Protein AF-0000000079330923 (afdb_homodimer)

InterPro domains:
  IPR013785 Aldolase-type TIM barrel [G3DSA:3.20.20.70] (2-208)
  IPR022998 Thiamine phosphate synthase/TenI [PF02581] (9-189)
  IPR022998 Thiamine phosphate synthase/TenI [cd00564] (9-204)
  IPR034291 Thiamine phosphate synthase [MF_00097] (6-207)
  IPR034291 Thiamine phosphate synthase [TIGR00693] (8-202)
  IPR036206 Thiamin phosphate synthase superfamily [SSF51391] (5-206)

Foldseek 3Di:
DQDDFQAAAEEEEDPVQFADPDSLVLLLLLVLLPHQAYEYDDDPDDPVVSLVNLLSNLVSCVVSVHFYEYEQDLVSCVVNVGLYYEYEPPGDALLVSCVPPDDHHAYEYEDAAQVRLVVNVVSPHQAYEYADCDADPPDPPDDGHHPVRLLVNVVPDDHAYEYEHPDALVCLVVCVPSRHRYYYDYNLARNDPNNSVSSNSSSVSSVVD/DADDFQAAAEEEEDPVQFADPDSLVLLLLLVLLPHQAYEYDDDDDDPVVSLVNLLSNLVSCVVSVHFYEYEQDLVSCVVNVGLYYEYEPPGDALLVSCVPPDDHHAYEYEDAAQVRLVVNVVSPHQAYEYADCDADPPDPPDDGHHPVRLLVNVVPDDHAYEYEHPDALVCLVVCPPSRHRYYYDYNLARNDPNNSVSSNSSSVSSVVD

pLDDT: mean 96.18, std 5.72, range [68.25, 98.94]

Organism: NCBI:txid704125

Secondary structure (DSSP, 8-state):
-PPP---SEEEE--TTT--SSSHHHHHHHHHHHT--EEEE---S--HHHHHHHHHHHHHHHHHTT--EEEES-HHHHHHHT-SEEEE-TTS--HHHHHHHH-SSSEEEEEESSHHHHHHHHHTT-SEEEE--SS--SS-TTPPPPPHHHHHHHHHH--S-EEEESS--TTTGGGGTTS---EEEESHHHHTSSSHHHHHHHHHHHHHH-/-PPP---SEEEE--TTT--SSSHHHHHHHHHHHT--EEEE--SS--HHHHHHHHHHHHHHHHHTT--EEEES-HHHHHHHT-SEEEE-TTS--HHHHHHHH-SSSEEEEEESSHHHHHHHHHTT-SEEEE--SS--SS-TTPPPPPHHHHHHHHHH--S-EEEESS--TTTGGGGTTS---EEEESHHHHTSS-HHHHHHHHHHHHHH-

Radius of gyration: 24.03 Å; Cα contacts (8 Å, |Δi|>4): 894; chains: 2; bounding box: 44×71×50 Å

Structure (mmCIF, N/CA/C/O backbone):
data_AF-0000000079330923-model_v1
#
loop_
_entity.id
_entity.type
_entity.pdbx_description
1 polymer 'Thiamine-phosphate synthase'
#
loop_
_atom_site.group_PDB
_atom_site.id
_atom_site.type_symbol
_atom_site.label_atom_id
_atom_site.label_alt_id
_atom_site.label_comp_id
_atom_site.label_asym_id
_atom_site.label_entity_id
_atom_site.label_seq_id
_atom_site.pdbx_PDB_ins_code
_atom_site.Cartn_x
_atom_site.Cartn_y
_atom_site.Cartn_z
_atom_site.occupancy
_atom_site.B_iso_or_equiv
_atom_site.auth_seq_id
_atom_site.auth_comp_id
_atom_site.auth_asym_id
_atom_site.auth_atom_id
_atom_site.pdbx_PDB_model_num
ATOM 1 N N . MET A 1 1 ? 2.352 3.795 24.109 1 69.31 1 MET A N 1
ATOM 2 C CA . MET A 1 1 ? 1.438 4.922 24.281 1 69.31 1 MET A CA 1
ATOM 3 C C . MET A 1 1 ? 1.461 5.832 23.047 1 69.31 1 MET A C 1
ATOM 5 O O . MET A 1 1 ? 2.516 6.039 22.453 1 69.31 1 MET A O 1
ATOM 9 N N . LYS A 1 2 ? 0.258 6.316 22.656 1 78.75 2 LYS A N 1
ATOM 10 C CA . LYS A 1 2 ? 0.169 7.223 21.516 1 78.75 2 LYS A CA 1
ATOM 11 C C . LYS A 1 2 ? 0.929 8.516 21.781 1 78.75 2 LYS A C 1
ATOM 13 O O . LYS A 1 2 ? 0.842 9.078 22.875 1 78.75 2 LYS A O 1
ATOM 18 N N . PRO A 1 3 ? 1.719 8.898 20.797 1 77.25 3 PRO A N 1
ATOM 19 C CA . PRO A 1 3 ? 2.396 10.18 20.984 1 77.25 3 PRO A CA 1
ATOM 20 C C . PRO A 1 3 ? 1.424 11.359 21.062 1 77.25 3 PRO A C 1
ATOM 22 O O . PRO A 1 3 ? 0.351 11.32 20.453 1 77.25 3 PRO A O 1
ATOM 25 N N . LYS A 1 4 ? 1.743 12.258 21.922 1 86.19 4 LYS A N 1
ATOM 26 C CA . LYS A 1 4 ? 1.013 13.523 21.906 1 86.19 4 LYS A CA 1
ATOM 27 C C . LYS A 1 4 ? 1.385 14.359 20.688 1 86.19 4 LYS A C 1
ATOM 29 O O . LYS A 1 4 ? 2.559 14.672 20.484 1 86.19 4 LYS A O 1
ATOM 34 N N . ILE A 1 5 ? 0.429 14.672 19.891 1 95.19 5 ILE A N 1
ATOM 35 C CA . ILE A 1 5 ? 0.711 15.336 18.625 1 95.19 5 ILE A CA 1
ATOM 36 C C . ILE A 1 5 ? 0.25 16.781 18.688 1 95.19 5 ILE A C 1
ATOM 38 O O . ILE A 1 5 ? -0.852 17.078 19.156 1 95.19 5 ILE A O 1
ATOM 42 N N . ASP A 1 6 ? 1.14 17.703 18.391 1 98.25 6 ASP A N 1
ATOM 43 C CA . ASP A 1 6 ? 0.784 19.094 18.094 1 98.25 6 ASP A CA 1
ATOM 44 C C . ASP A 1 6 ? 0.401 19.266 16.625 1 98.25 6 ASP A C 1
ATOM 46 O O . ASP A 1 6 ? 1.265 19.234 15.75 1 98.25 6 ASP A O 1
ATOM 50 N N . TYR A 1 7 ? -0.854 19.516 16.328 1 98.5 7 TYR A N 1
ATOM 51 C CA . TYR A 1 7 ? -1.372 19.547 14.969 1 98.5 7 TYR A CA 1
ATOM 52 C C . TYR A 1 7 ? -1.354 20.953 14.406 1 98.5 7 TYR A C 1
ATOM 54 O O . TYR A 1 7 ? -1.877 21.203 13.312 1 98.5 7 TYR A O 1
ATOM 62 N N . SER A 1 8 ? -0.792 21.922 15.133 1 98.44 8 SER A N 1
ATOM 63 C CA . SER A 1 8 ? -0.981 23.344 14.859 1 98.44 8 SER A CA 1
ATOM 64 C C . SER A 1 8 ? -0.557 23.688 13.438 1 98.44 8 SER A C 1
ATOM 66 O O . SER A 1 8 ? -1.338 24.266 12.672 1 98.44 8 SER A O 1
ATOM 68 N N . ILE A 1 9 ? 0.711 23.344 13.086 1 98.81 9 ILE A N 1
ATOM 69 C CA . ILE A 1 9 ? 1.235 23.609 11.75 1 98.81 9 ILE A CA 1
ATOM 70 C C . ILE A 1 9 ? 1.66 22.297 11.086 1 98.81 9 ILE A C 1
ATOM 72 O O . ILE A 1 9 ? 2.771 21.812 11.32 1 98.81 9 ILE A O 1
ATOM 76 N N . TYR A 1 10 ? 0.812 21.828 10.234 1 98.81 10 TYR A N 1
ATOM 77 C CA . TYR A 1 10 ? 0.851 20.484 9.641 1 98.81 10 TYR A CA 1
ATOM 78 C C . TYR A 1 10 ? 1.182 20.562 8.156 1 98.81 10 TYR A C 1
ATOM 80 O O . TYR A 1 10 ? 0.346 20.969 7.348 1 98.81 10 TYR A O 1
ATOM 88 N N . LEU A 1 11 ? 2.41 20.125 7.824 1 98.88 11 LEU A N 1
ATOM 89 C CA . LEU A 1 11 ? 2.828 20.141 6.426 1 98.88 11 LEU A CA 1
ATOM 90 C C . LEU A 1 11 ? 2.393 18.859 5.715 1 98.88 11 LEU A C 1
ATOM 92 O O . LEU A 1 11 ? 2.658 17.766 6.191 1 98.88 11 LEU A O 1
ATOM 96 N N . VAL A 1 12 ? 1.733 19 4.625 1 98.75 12 VAL A N 1
ATOM 97 C CA . VAL A 1 12 ? 1.512 17.922 3.678 1 98.75 12 VAL A CA 1
ATOM 98 C C . VAL A 1 12 ? 2.4 18.109 2.451 1 98.75 12 VAL A C 1
ATOM 100 O O . VAL A 1 12 ? 2.299 19.125 1.754 1 98.75 12 VAL A O 1
ATOM 103 N N . THR A 1 13 ? 3.201 17.188 2.143 1 98.5 13 THR A N 1
ATOM 104 C CA . THR A 1 13 ? 4.199 17.359 1.091 1 98.5 13 THR A CA 1
ATOM 105 C C . THR A 1 13 ? 3.566 17.203 -0.288 1 98.5 13 THR A C 1
ATOM 107 O O . THR A 1 13 ? 2.541 16.531 -0.429 1 98.5 13 THR A O 1
ATOM 110 N N . ASP A 1 14 ? 4.188 17.828 -1.227 1 96.25 14 ASP A N 1
ATOM 111 C CA . ASP A 1 14 ? 3.869 17.734 -2.648 1 96.25 14 ASP A CA 1
ATOM 112 C C . ASP A 1 14 ? 5.109 17.984 -3.506 1 96.25 14 ASP A C 1
ATOM 114 O O . ASP A 1 14 ? 5.527 19.141 -3.674 1 96.25 14 ASP A O 1
ATOM 118 N N . ARG A 1 15 ? 5.586 16.953 -4.109 1 94.06 15 ARG A N 1
ATOM 119 C CA . ARG A 1 15 ? 6.84 17.047 -4.848 1 94.06 15 ARG A CA 1
ATOM 120 C C . ARG A 1 15 ? 6.684 17.938 -6.078 1 94.06 15 ARG A C 1
ATOM 122 O O . ARG A 1 15 ? 7.656 18.547 -6.543 1 94.06 15 ARG A O 1
ATOM 129 N N . ASP A 1 16 ? 5.527 18.047 -6.609 1 93.38 16 ASP A N 1
ATOM 130 C CA . ASP A 1 16 ? 5.293 18.828 -7.824 1 93.38 16 ASP A CA 1
ATOM 131 C C . ASP A 1 16 ? 5.281 20.328 -7.52 1 93.38 16 ASP A C 1
ATOM 133 O O . ASP A 1 16 ? 5.461 21.141 -8.422 1 93.38 16 ASP A O 1
ATOM 137 N N . LEU A 1 17 ? 5.094 20.641 -6.23 1 95.5 17 LEU A N 1
ATOM 138 C CA . LEU A 1 17 ? 4.91 22.047 -5.875 1 95.5 17 LEU A CA 1
ATOM 139 C C . LEU A 1 17 ? 6.148 22.594 -5.168 1 95.5 17 LEU A C 1
ATOM 141 O O . LEU A 1 17 ? 6.312 23.812 -5.051 1 95.5 17 LEU A O 1
ATOM 145 N N . MET A 1 18 ? 7.008 21.734 -4.664 1 95.31 18 MET A N 1
ATOM 146 C CA . MET A 1 18 ? 8.117 22.172 -3.814 1 95.31 18 MET A CA 1
ATOM 147 C C . MET A 1 18 ? 9.039 23.125 -4.562 1 95.31 18 MET A C 1
ATOM 149 O O . MET A 1 18 ? 9.258 22.969 -5.766 1 95.31 18 MET A O 1
ATOM 153 N N . SER A 1 19 ? 9.586 24.047 -3.814 1 97.31 19 SER A N 1
ATOM 154 C CA . SER A 1 19 ? 10.438 25.094 -4.391 1 97.31 19 SER A CA 1
ATOM 155 C C . SER A 1 19 ? 11.914 24.734 -4.262 1 97.31 19 SER A C 1
ATOM 157 O O . SER A 1 19 ? 12.766 25.391 -4.848 1 97.31 19 SER A O 1
ATOM 159 N N . THR A 1 20 ? 12.195 23.719 -3.484 1 98.19 20 THR A N 1
ATOM 160 C CA . THR A 1 20 ? 13.57 23.312 -3.207 1 98.19 20 THR A CA 1
ATOM 161 C C . THR A 1 20 ? 14.031 22.234 -4.18 1 98.19 20 THR A C 1
ATOM 163 O O . THR A 1 20 ? 13.219 21.672 -4.918 1 98.19 20 THR A O 1
ATOM 166 N N . GLU A 1 21 ? 15.25 21.938 -4.16 1 97.5 21 GLU A N 1
ATOM 167 C CA . GLU A 1 21 ? 15.828 20.906 -5.027 1 97.5 21 GLU A CA 1
ATOM 168 C C . GLU A 1 21 ? 15.406 19.516 -4.582 1 97.5 21 GLU A C 1
ATOM 170 O O . GLU A 1 21 ? 15.164 18.641 -5.414 1 97.5 21 GLU A O 1
ATOM 175 N N . THR A 1 22 ? 15.367 19.328 -3.27 1 97.88 22 THR A N 1
ATOM 176 C CA . THR A 1 22 ? 14.977 18.031 -2.73 1 97.88 22 THR A CA 1
ATOM 177 C C . THR A 1 22 ? 13.812 18.188 -1.75 1 97.88 22 THR A C 1
ATOM 179 O O . THR A 1 22 ? 13.633 19.25 -1.156 1 97.88 22 THR A O 1
ATOM 182 N N . LEU A 1 23 ? 13.086 17.156 -1.613 1 98.19 23 LEU A N 1
ATOM 183 C CA . LEU A 1 23 ? 11.992 17.141 -0.653 1 98.19 23 LEU A CA 1
ATOM 184 C C . LEU A 1 23 ? 12.516 17.281 0.773 1 98.19 23 LEU A C 1
ATOM 186 O O . LEU A 1 23 ? 11.891 17.953 1.605 1 98.19 23 LEU A O 1
ATOM 190 N N . GLU A 1 24 ? 13.633 16.688 1.06 1 98.44 24 GLU A N 1
ATOM 191 C CA . GLU A 1 24 ? 14.273 16.734 2.371 1 98.44 24 GLU A CA 1
ATOM 192 C C . GLU A 1 24 ? 14.523 18.172 2.805 1 98.44 24 GLU A C 1
ATOM 194 O O . GLU A 1 24 ? 14.258 18.547 3.949 1 98.44 24 GLU A O 1
ATOM 199 N N . GLU A 1 25 ? 15.008 18.906 1.852 1 98.62 25 GLU A N 1
ATOM 200 C CA . GLU A 1 25 ? 15.289 20.312 2.135 1 98.62 25 GLU A CA 1
ATOM 201 C C . GLU A 1 25 ? 14.008 21.062 2.475 1 98.62 25 GLU A C 1
ATOM 203 O O . GLU A 1 25 ? 13.984 21.844 3.428 1 98.62 25 GLU A O 1
ATOM 208 N N . ALA A 1 26 ? 12.992 20.844 1.727 1 98.81 26 ALA A N 1
ATOM 209 C CA . ALA A 1 26 ? 11.711 21.516 1.962 1 98.81 26 ALA A CA 1
ATOM 210 C C . ALA A 1 26 ? 11.156 21.172 3.342 1 98.81 26 ALA A C 1
ATOM 212 O O . ALA A 1 26 ? 10.742 22.062 4.09 1 98.81 26 ALA A O 1
ATOM 213 N N . VAL A 1 27 ? 11.18 19.906 3.672 1 98.94 27 VAL A N 1
ATOM 214 C CA . VAL A 1 27 ? 10.648 19.422 4.941 1 98.94 27 VAL A CA 1
ATOM 215 C C . VAL A 1 27 ? 11.461 20 6.098 1 98.94 27 VAL A C 1
ATOM 217 O O . VAL A 1 27 ? 10.898 20.469 7.086 1 98.94 27 VAL A O 1
ATOM 220 N N . GLU A 1 28 ? 12.734 20 5.961 1 98.94 28 GLU A N 1
ATOM 221 C CA . GLU A 1 28 ? 13.586 20.516 7.031 1 98.94 28 GLU A CA 1
ATOM 222 C C . GLU A 1 28 ? 13.352 22 7.262 1 98.94 28 GLU A C 1
ATOM 224 O O . GLU A 1 28 ? 13.266 22.453 8.406 1 98.94 28 GLU A O 1
ATOM 229 N N . GLN A 1 29 ? 13.266 22.719 6.18 1 98.94 29 GLN A N 1
ATOM 230 C CA . GLN A 1 29 ? 13.008 24.156 6.297 1 98.94 29 GLN A CA 1
ATOM 231 C C . GLN A 1 29 ? 11.664 24.406 6.969 1 98.94 29 GLN A C 1
ATOM 233 O O . GLN A 1 29 ? 11.539 25.312 7.793 1 98.94 29 GLN A O 1
ATOM 238 N N . ALA A 1 30 ? 10.672 23.625 6.566 1 98.94 30 ALA A N 1
ATOM 239 C CA . ALA A 1 30 ? 9.359 23.766 7.191 1 98.94 30 ALA A CA 1
ATOM 240 C C . ALA A 1 30 ? 9.438 23.516 8.695 1 98.94 30 ALA A C 1
ATOM 242 O O . ALA A 1 30 ? 8.836 24.25 9.484 1 98.94 30 ALA A O 1
ATOM 243 N N . ILE A 1 31 ? 10.195 22.516 9.109 1 98.94 31 ILE A N 1
ATOM 244 C CA . ILE A 1 31 ? 10.352 22.141 10.508 1 98.94 31 ILE A CA 1
ATOM 245 C C . ILE A 1 31 ? 11.086 23.266 11.258 1 98.94 31 ILE A C 1
ATOM 247 O O . ILE A 1 31 ? 10.664 23.672 12.336 1 98.94 31 ILE A O 1
ATOM 251 N N . ILE A 1 32 ? 12.133 23.734 10.609 1 98.88 32 ILE A N 1
ATOM 252 C CA . ILE A 1 32 ? 12.891 24.828 11.195 1 98.88 32 ILE A CA 1
ATOM 253 C C . ILE A 1 32 ? 11.977 26.047 11.383 1 98.88 32 ILE A C 1
ATOM 255 O O . ILE A 1 32 ? 12.094 26.766 12.375 1 98.88 32 ILE A O 1
ATOM 259 N N . GLY A 1 33 ? 11.078 26.203 10.453 1 98.81 33 GLY A N 1
ATOM 260 C CA . GLY A 1 33 ? 10.141 27.312 10.516 1 98.81 33 GLY A CA 1
ATOM 261 C C . GLY A 1 33 ? 9.055 27.125 11.555 1 98.81 33 GLY A C 1
ATOM 262 O O . GLY A 1 33 ? 8.336 28.062 11.883 1 98.81 33 GLY A O 1
ATOM 263 N N . GLY A 1 34 ? 8.875 25.891 12.016 1 98.69 34 GLY A N 1
ATOM 264 C CA . GLY A 1 34 ? 7.941 25.703 13.109 1 98.69 34 GLY A CA 1
ATOM 265 C C . GLY A 1 34 ? 6.859 24.688 12.797 1 98.69 34 GLY A C 1
ATOM 266 O O . GLY A 1 34 ? 5.879 24.562 13.539 1 98.69 34 GLY A O 1
ATOM 267 N N . CYS A 1 35 ? 7.004 23.969 11.742 1 98.56 35 CYS A N 1
ATOM 268 C CA . CYS A 1 35 ? 6.09 22.875 11.445 1 98.56 35 CYS A CA 1
ATOM 269 C C . CYS A 1 35 ? 6.086 21.844 12.57 1 98.56 35 CYS A C 1
ATOM 271 O O . CYS A 1 35 ? 7.141 21.5 13.102 1 98.56 35 CYS A O 1
ATOM 273 N N . THR A 1 36 ? 4.922 21.359 12.984 1 98.75 36 THR A N 1
ATOM 274 C CA . THR A 1 36 ? 4.82 20.5 14.164 1 98.75 36 THR A CA 1
ATOM 275 C C . THR A 1 36 ? 4.492 19.062 13.766 1 98.75 36 THR A C 1
ATOM 277 O O . THR A 1 36 ? 4.59 18.156 14.586 1 98.75 36 THR A O 1
ATOM 280 N N . LEU A 1 37 ? 4.141 18.844 12.539 1 98.75 37 LEU A N 1
ATOM 281 C CA . LEU A 1 37 ? 3.746 17.547 11.984 1 98.75 37 LEU A CA 1
ATOM 282 C C . LEU A 1 37 ? 3.961 17.516 10.477 1 98.75 37 LEU A C 1
ATOM 284 O O . LEU A 1 37 ? 3.736 18.516 9.789 1 98.75 37 LEU A O 1
ATOM 288 N N . VAL A 1 38 ? 4.402 16.375 9.938 1 98.94 38 VAL A N 1
ATOM 289 C CA . VAL A 1 38 ? 4.625 16.25 8.508 1 98.94 38 VAL A CA 1
ATOM 290 C C . VAL A 1 38 ? 3.898 15.008 7.98 1 98.94 38 VAL A C 1
ATOM 292 O O . VAL A 1 38 ? 4.012 13.922 8.562 1 98.94 38 VAL A O 1
ATOM 295 N N . GLN A 1 39 ? 3.139 15.141 6.973 1 98.94 39 GLN A N 1
ATOM 296 C CA . GLN A 1 39 ? 2.596 14.023 6.207 1 98.94 39 GLN A CA 1
ATOM 297 C C . GLN A 1 39 ? 3.297 13.891 4.855 1 98.94 39 GLN A C 1
ATOM 299 O O . GLN A 1 39 ? 3.32 14.844 4.07 1 98.94 39 GLN A O 1
ATOM 304 N N . LEU A 1 40 ? 3.918 12.773 4.664 1 98.88 40 LEU A N 1
ATOM 305 C CA . LEU A 1 40 ? 4.473 12.461 3.352 1 98.88 40 LEU A CA 1
ATOM 306 C C . LEU A 1 40 ? 3.396 11.914 2.418 1 98.88 40 LEU A C 1
ATOM 308 O O . LEU A 1 40 ? 2.871 10.82 2.643 1 98.88 40 LEU A O 1
ATOM 312 N N . ARG A 1 41 ? 3.07 12.688 1.457 1 97.75 41 ARG A N 1
ATOM 313 C CA . ARG A 1 41 ? 2.082 12.312 0.45 1 97.75 41 ARG A CA 1
ATOM 314 C C . ARG A 1 41 ? 2.721 12.203 -0.93 1 97.75 41 ARG A C 1
ATOM 316 O O . ARG A 1 41 ? 3.264 13.18 -1.45 1 97.75 41 ARG A O 1
ATOM 323 N N . GLU A 1 42 ? 2.771 11.023 -1.472 1 91.81 42 GLU A N 1
ATOM 324 C CA . GLU A 1 42 ? 3.297 10.742 -2.803 1 91.81 4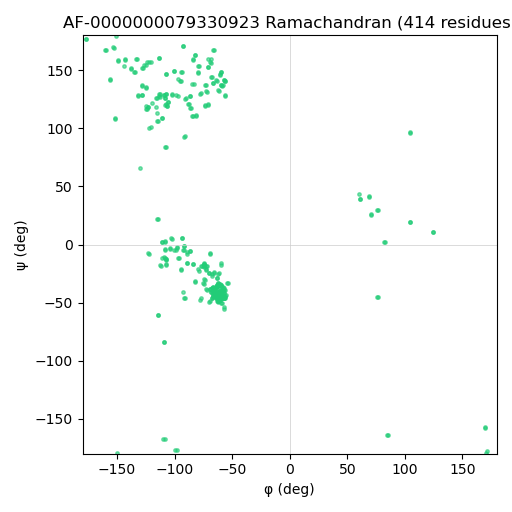2 GLU A CA 1
ATOM 325 C C . GLU A 1 42 ? 2.225 10.133 -3.705 1 91.81 42 GLU A C 1
ATOM 327 O O . GLU A 1 42 ? 1.677 9.078 -3.4 1 91.81 42 GLU A O 1
ATOM 332 N N . LYS A 1 43 ? 2.088 10.922 -4.766 1 80 43 LYS A N 1
ATOM 333 C CA . LYS A 1 43 ? 1.124 10.414 -5.742 1 80 43 LYS A CA 1
ATOM 334 C C . LYS A 1 43 ? 1.824 9.664 -6.867 1 80 43 LYS A C 1
ATOM 336 O O . LYS A 1 43 ? 2.969 9.969 -7.211 1 80 43 LYS A O 1
ATOM 341 N N . ASP A 1 44 ? 1.346 8.617 -7.395 1 81.38 44 ASP A N 1
ATOM 342 C CA . ASP A 1 44 ? 1.788 7.93 -8.602 1 81.38 44 ASP A CA 1
ATOM 343 C C . ASP A 1 44 ? 3.236 7.461 -8.469 1 81.38 44 ASP A C 1
ATOM 345 O O . ASP A 1 44 ? 4.066 7.742 -9.336 1 81.38 44 ASP A O 1
ATOM 349 N N . CYS A 1 45 ? 3.633 6.953 -7.488 1 89.88 45 CYS A N 1
ATOM 350 C CA . CYS A 1 45 ? 4.992 6.453 -7.312 1 89.88 45 CYS A CA 1
ATOM 351 C C . CYS A 1 45 ? 4.984 4.98 -6.926 1 89.88 45 CYS A C 1
ATOM 353 O O . CYS A 1 45 ? 4 4.48 -6.379 1 89.88 45 CYS A O 1
ATOM 355 N N . SER A 1 46 ? 6.113 4.332 -7.215 1 95.06 46 SER A N 1
ATOM 356 C CA . SER A 1 46 ? 6.246 2.928 -6.848 1 95.06 46 SER A CA 1
ATOM 357 C C . SER A 1 46 ? 6.379 2.76 -5.336 1 95.06 46 SER A C 1
ATOM 359 O O . SER A 1 46 ? 6.738 3.707 -4.633 1 95.06 46 SER A O 1
ATOM 361 N N . SER A 1 47 ? 6.098 1.575 -4.867 1 97 47 SER A N 1
ATOM 362 C CA . SER A 1 47 ? 6.281 1.293 -3.449 1 97 47 SER A CA 1
ATOM 363 C C . SER A 1 47 ? 7.719 1.557 -3.014 1 97 47 SER A C 1
ATOM 365 O O . SER A 1 47 ? 7.953 2.109 -1.938 1 97 47 SER A O 1
ATOM 367 N N . LEU A 1 48 ? 8.656 1.206 -3.879 1 97.88 48 LEU A N 1
ATOM 368 C CA . LEU A 1 48 ? 10.07 1.379 -3.553 1 97.88 48 LEU A CA 1
ATOM 369 C C . LEU A 1 48 ? 10.43 2.857 -3.467 1 97.88 48 LEU A C 1
ATOM 371 O O . LEU A 1 48 ? 11.102 3.283 -2.523 1 97.88 48 LEU A O 1
ATOM 375 N N . ASP A 1 49 ? 9.984 3.604 -4.445 1 97.25 49 ASP A N 1
ATOM 376 C CA . ASP A 1 49 ? 10.266 5.035 -4.441 1 97.25 49 ASP A CA 1
ATOM 377 C C . ASP A 1 49 ? 9.648 5.715 -3.223 1 97.25 49 ASP A C 1
ATOM 379 O O . ASP A 1 49 ? 10.289 6.562 -2.588 1 97.25 49 ASP A O 1
ATOM 383 N N . PHE A 1 50 ? 8.422 5.387 -2.93 1 98.44 50 PHE A N 1
ATOM 384 C CA . PHE A 1 50 ? 7.75 5.934 -1.758 1 98.44 50 PHE A CA 1
ATOM 385 C C . PHE A 1 50 ? 8.508 5.574 -0.484 1 98.44 50 PHE A C 1
ATOM 387 O O . PHE A 1 50 ? 8.742 6.438 0.364 1 98.44 50 PHE A O 1
ATOM 394 N N . TYR A 1 51 ? 8.938 4.371 -0.397 1 98.75 51 TYR A N 1
ATOM 395 C CA . TYR A 1 51 ? 9.688 3.896 0.758 1 98.75 51 TYR A CA 1
ATOM 396 C C . TYR A 1 51 ? 11 4.66 0.906 1 98.75 51 TYR A C 1
ATOM 398 O O . TYR A 1 51 ? 11.32 5.145 1.993 1 98.75 51 TYR A O 1
ATOM 406 N N . ASN A 1 52 ? 11.719 4.766 -0.188 1 98.56 52 ASN A N 1
ATOM 407 C CA . ASN A 1 52 ? 13 5.461 -0.146 1 98.56 52 ASN A CA 1
ATOM 408 C C . ASN A 1 52 ? 12.828 6.922 0.266 1 98.56 52 ASN A C 1
ATOM 410 O O . ASN A 1 52 ? 13.625 7.449 1.044 1 98.56 52 ASN A O 1
ATOM 414 N N . THR A 1 53 ? 11.82 7.504 -0.23 1 98.44 53 THR A N 1
ATOM 415 C CA . THR A 1 53 ? 11.516 8.883 0.145 1 98.44 53 THR A CA 1
ATOM 416 C C . THR A 1 53 ? 11.148 8.969 1.623 1 98.44 53 THR A C 1
ATOM 418 O O . THR A 1 53 ? 11.609 9.867 2.33 1 98.44 53 THR A O 1
ATOM 421 N N . ALA A 1 54 ? 10.359 8.031 2.041 1 98.88 54 ALA A N 1
ATOM 422 C CA . ALA A 1 54 ? 9.93 8.008 3.436 1 98.88 54 ALA A CA 1
ATOM 423 C C . ALA A 1 54 ? 11.117 7.84 4.379 1 98.88 54 ALA A C 1
ATOM 425 O O . ALA A 1 54 ? 11.164 8.461 5.441 1 98.88 54 ALA A O 1
ATOM 426 N N . VAL A 1 55 ? 12.023 7.012 4.027 1 98.88 55 VAL A N 1
ATOM 427 C CA . VAL A 1 55 ? 13.219 6.797 4.836 1 98.88 55 VAL A CA 1
ATOM 428 C C . VAL A 1 55 ? 13.969 8.117 5.02 1 98.88 55 VAL A C 1
ATOM 430 O O . VAL A 1 55 ? 14.344 8.477 6.137 1 98.88 55 VAL A O 1
ATOM 433 N N . LYS A 1 56 ? 14.117 8.828 3.906 1 98.75 56 LYS A N 1
ATOM 434 C CA . LYS A 1 56 ? 14.844 10.086 3.941 1 98.75 56 LYS A CA 1
ATOM 435 C C . LYS A 1 56 ? 14.102 11.133 4.762 1 98.75 56 LYS A C 1
ATOM 437 O O . LYS A 1 56 ? 14.703 11.844 5.57 1 98.75 56 LYS A O 1
ATOM 442 N N . VAL A 1 57 ? 12.859 11.219 4.594 1 98.88 57 VAL A N 1
ATOM 443 C CA . VAL A 1 57 ? 12.062 12.203 5.312 1 98.88 57 VAL A CA 1
ATOM 444 C C . VAL A 1 57 ? 12.008 11.844 6.797 1 98.88 57 VAL A C 1
ATOM 446 O O . VAL A 1 57 ? 12.047 12.727 7.656 1 98.88 57 VAL A O 1
ATOM 449 N N . LYS A 1 58 ? 11.922 10.562 7.125 1 98.88 58 LYS A N 1
ATOM 450 C CA . LYS A 1 58 ? 11.906 10.102 8.508 1 98.88 58 LYS A CA 1
ATOM 451 C C . LYS A 1 58 ? 13.18 10.523 9.234 1 98.88 58 LYS A C 1
ATOM 453 O O . LYS A 1 58 ? 13.133 10.906 10.406 1 98.88 58 LYS A O 1
ATOM 458 N N . GLU A 1 59 ? 14.281 10.391 8.547 1 98.81 59 GLU A N 1
ATOM 459 C CA . GLU A 1 59 ? 15.547 10.805 9.141 1 98.81 59 GLU A CA 1
ATOM 460 C C . GLU A 1 59 ? 15.5 12.266 9.562 1 98.81 59 GLU A C 1
ATOM 462 O O . GLU A 1 59 ? 15.961 12.617 10.648 1 98.81 59 GLU A O 1
ATOM 467 N N . ILE A 1 60 ? 14.93 13.102 8.742 1 98.81 60 ILE A N 1
ATOM 468 C CA . ILE A 1 60 ? 14.844 14.539 9.016 1 98.81 60 ILE A CA 1
ATOM 469 C C . ILE A 1 60 ? 13.875 14.781 10.172 1 98.81 60 ILE A C 1
ATOM 471 O O . ILE A 1 60 ? 14.203 15.508 11.117 1 98.81 60 ILE A O 1
ATOM 475 N N . THR A 1 61 ? 12.719 14.18 10.078 1 98.81 61 THR A N 1
ATOM 476 C CA . THR A 1 61 ? 11.719 14.422 11.109 1 98.81 61 THR A CA 1
ATOM 477 C C . THR A 1 61 ? 12.203 13.914 12.461 1 98.81 61 THR A C 1
ATOM 479 O O . THR A 1 61 ? 11.961 14.547 13.492 1 98.81 61 THR A O 1
ATOM 482 N N . ASP A 1 62 ? 12.906 12.82 12.492 1 98.62 62 ASP A N 1
ATOM 483 C CA . ASP A 1 62 ? 13.453 12.273 13.734 1 98.62 62 ASP A CA 1
ATOM 484 C C . ASP A 1 62 ? 14.492 13.219 14.336 1 98.62 62 ASP A C 1
ATOM 486 O O . ASP A 1 62 ? 14.547 13.391 15.555 1 98.62 62 ASP A O 1
ATOM 490 N N . LYS A 1 63 ? 15.305 13.766 13.445 1 98.5 63 LYS A N 1
ATOM 491 C CA . LYS A 1 63 ? 16.344 14.688 13.891 1 98.5 63 LYS A CA 1
ATOM 492 C C . LYS A 1 63 ? 15.75 15.82 14.727 1 98.5 63 LYS A C 1
ATOM 494 O O . LYS A 1 63 ? 16.375 16.281 15.68 1 98.5 63 LYS A O 1
ATOM 499 N N . TYR A 1 64 ? 14.555 16.234 14.43 1 98.5 64 TYR A N 1
ATOM 500 C CA . TYR A 1 64 ? 13.953 17.406 15.062 1 98.5 64 TYR A CA 1
ATOM 501 C C . TYR A 1 64 ? 12.805 17 15.977 1 98.5 64 TYR A C 1
ATOM 503 O O . TYR A 1 64 ? 12.086 17.844 16.5 1 98.5 64 TYR A O 1
ATOM 511 N N . ASN A 1 65 ? 12.555 15.672 16.094 1 97.94 65 ASN A N 1
ATOM 512 C CA . ASN A 1 65 ? 11.484 15.117 16.922 1 97.94 65 ASN A CA 1
ATOM 513 C C . ASN A 1 65 ? 10.117 15.609 16.469 1 97.94 65 ASN A C 1
ATOM 515 O O . ASN A 1 65 ? 9.297 16.016 17.297 1 97.94 65 ASN A O 1
ATOM 519 N N . VAL A 1 66 ? 9.945 15.695 15.203 1 98.62 66 VAL A N 1
ATOM 520 C CA . VAL A 1 66 ? 8.656 16 14.594 1 98.62 66 VAL A CA 1
ATOM 521 C C . VAL A 1 66 ? 8.031 14.719 14.047 1 98.62 66 VAL A C 1
ATOM 523 O O . VAL A 1 66 ? 8.672 13.961 13.32 1 98.62 66 VAL A O 1
ATOM 526 N N . PRO A 1 67 ? 6.797 14.422 14.383 1 98.62 67 PRO A N 1
ATOM 527 C CA . PRO A 1 67 ? 6.18 13.172 13.93 1 98.62 67 PRO A CA 1
ATOM 528 C C . PRO A 1 67 ? 5.941 13.148 12.422 1 98.62 67 PRO A C 1
ATOM 530 O O . PRO A 1 67 ? 5.59 14.172 11.828 1 98.62 67 PRO A O 1
ATOM 533 N N . LEU A 1 68 ? 6.113 11.984 11.836 1 98.81 68 LEU A N 1
ATOM 534 C CA . LEU A 1 68 ? 5.855 11.734 10.422 1 98.81 68 LEU A CA 1
ATOM 535 C C . LEU A 1 68 ? 4.625 10.852 10.242 1 98.81 68 LEU A C 1
ATOM 537 O O . LEU A 1 68 ? 4.496 9.812 10.898 1 98.81 68 LEU A O 1
ATOM 541 N N . LEU A 1 69 ? 3.699 11.273 9.422 1 98.81 69 LEU A N 1
ATOM 542 C CA . LEU A 1 69 ? 2.588 10.461 8.953 1 98.81 69 LEU A CA 1
ATOM 543 C C . LEU A 1 69 ? 2.777 10.078 7.488 1 98.81 69 LEU A C 1
ATOM 545 O O . LEU A 1 69 ? 3.35 10.844 6.711 1 98.81 69 LEU A O 1
ATOM 549 N N . ILE A 1 70 ? 2.301 8.906 7.172 1 98.88 70 ILE A N 1
ATOM 550 C CA . ILE A 1 70 ? 2.326 8.453 5.785 1 98.88 70 ILE A CA 1
ATOM 551 C C . ILE A 1 70 ? 0.911 8.469 5.211 1 98.88 70 ILE A C 1
ATOM 553 O O . ILE A 1 70 ? -0.028 7.977 5.84 1 98.88 70 ILE A O 1
ATOM 557 N N . ASN A 1 71 ? 0.776 9.078 4.074 1 98.38 71 ASN A N 1
ATOM 558 C CA . ASN A 1 71 ? -0.512 9.109 3.391 1 98.38 71 ASN A CA 1
ATOM 559 C C . ASN A 1 71 ? -0.846 7.758 2.768 1 98.38 71 ASN A C 1
ATOM 561 O O . ASN A 1 71 ? -0.086 7.242 1.944 1 98.38 71 ASN A O 1
ATOM 565 N N . ASP A 1 72 ? -1.956 7.16 3.207 1 97.69 72 ASP A N 1
ATOM 566 C CA . ASP A 1 72 ? -2.641 6.047 2.562 1 97.69 72 ASP A CA 1
ATOM 567 C C . ASP A 1 72 ? -1.903 4.73 2.809 1 97.69 72 ASP A C 1
ATOM 569 O O . ASP A 1 72 ? -2.496 3.76 3.283 1 97.69 72 ASP A O 1
ATOM 573 N N . ARG A 1 73 ? -0.588 4.719 2.662 1 98.06 73 ARG A N 1
ATOM 574 C CA . ARG A 1 73 ? 0.173 3.479 2.566 1 98.06 73 ARG A CA 1
ATOM 575 C C . ARG A 1 73 ? 0.638 3.012 3.941 1 98.06 73 ARG A C 1
ATOM 577 O O . ARG A 1 73 ? 1.753 3.322 4.363 1 98.06 73 ARG A O 1
ATOM 584 N N . LEU A 1 74 ? -0.197 2.174 4.488 1 98.44 74 LEU A N 1
ATOM 585 C CA . LEU A 1 74 ? 0.05 1.653 5.828 1 98.44 74 LEU A CA 1
ATOM 586 C C . LEU A 1 74 ? 1.336 0.834 5.863 1 98.44 74 LEU A C 1
ATOM 588 O O . LEU A 1 74 ? 2.07 0.867 6.852 1 98.44 74 LEU A O 1
ATOM 592 N N . ASP A 1 75 ? 1.628 0.133 4.816 1 98.5 75 ASP A N 1
ATOM 593 C CA . ASP A 1 75 ? 2.826 -0.701 4.773 1 98.5 75 ASP A CA 1
ATOM 594 C C . ASP A 1 75 ? 4.09 0.155 4.789 1 98.5 75 ASP A C 1
ATOM 596 O O . ASP A 1 75 ? 5.074 -0.193 5.449 1 98.5 75 ASP A O 1
ATOM 600 N N . ILE A 1 76 ? 4.078 1.303 4.141 1 98.69 76 ILE A N 1
ATOM 601 C CA . ILE A 1 76 ? 5.219 2.213 4.18 1 98.69 76 ILE A CA 1
ATOM 602 C C . ILE A 1 76 ? 5.363 2.799 5.582 1 98.69 76 ILE A C 1
ATOM 604 O O . ILE A 1 76 ? 6.477 2.928 6.094 1 98.69 76 ILE A O 1
ATOM 608 N N . ALA A 1 77 ? 4.246 3.15 6.191 1 98.69 77 ALA A N 1
ATOM 609 C CA . ALA A 1 77 ? 4.285 3.67 7.555 1 98.69 77 ALA A CA 1
ATOM 610 C C . ALA A 1 77 ? 4.945 2.674 8.5 1 98.69 77 ALA A C 1
ATOM 612 O O . ALA A 1 77 ? 5.789 3.053 9.32 1 98.69 77 ALA A O 1
ATOM 613 N N . LEU A 1 78 ? 4.555 1.424 8.383 1 98.5 78 LEU A N 1
ATOM 614 C CA . LEU A 1 78 ? 5.133 0.375 9.211 1 98.5 78 LEU A CA 1
ATOM 615 C C . LEU A 1 78 ? 6.617 0.198 8.914 1 98.5 78 LEU A C 1
ATOM 617 O O . LEU A 1 78 ? 7.426 0.049 9.828 1 98.5 78 LEU A O 1
ATOM 621 N N . ALA A 1 79 ? 6.961 0.249 7.68 1 98.62 79 ALA A N 1
ATOM 622 C CA . ALA A 1 79 ? 8.32 -0.028 7.23 1 98.62 79 ALA A CA 1
ATOM 623 C C . ALA A 1 79 ? 9.305 0.989 7.805 1 98.62 79 ALA A C 1
ATOM 625 O O . ALA A 1 79 ? 10.438 0.641 8.148 1 98.62 79 ALA A O 1
ATOM 626 N N . VAL A 1 80 ? 8.836 2.229 7.938 1 98.62 80 VAL A N 1
ATOM 627 C CA . VAL A 1 80 ? 9.781 3.26 8.352 1 98.62 80 VAL A CA 1
ATOM 628 C C . VAL A 1 80 ? 9.562 3.611 9.82 1 98.62 80 VAL A C 1
ATOM 630 O O . VAL A 1 80 ? 10.266 4.457 10.375 1 98.62 80 VAL A O 1
ATOM 633 N N . GLY A 1 81 ? 8.57 3.008 10.391 1 97.75 81 GLY A N 1
ATOM 634 C CA . GLY A 1 81 ? 8.266 3.318 11.781 1 97.75 81 GLY A CA 1
ATOM 635 C C . GLY A 1 81 ? 7.723 4.723 11.977 1 97.75 81 GLY A C 1
ATOM 636 O O . GLY A 1 81 ? 8.156 5.445 12.875 1 97.75 81 GLY A O 1
ATOM 637 N N . ALA A 1 82 ? 6.855 5.129 11.086 1 98.12 82 ALA A N 1
ATOM 638 C CA . ALA A 1 82 ? 6.246 6.453 11.188 1 98.12 82 ALA A CA 1
ATOM 639 C C . ALA A 1 82 ? 5.344 6.555 12.414 1 98.12 82 ALA A C 1
ATOM 641 O O . ALA A 1 82 ? 5.02 5.539 13.031 1 98.12 82 ALA A O 1
ATOM 642 N N . ALA A 1 83 ? 4.945 7.715 12.758 1 98.06 83 ALA A N 1
ATOM 643 C CA . ALA A 1 83 ? 4.066 7.961 13.891 1 98.06 83 ALA A CA 1
ATOM 644 C C . ALA A 1 83 ? 2.658 7.441 13.617 1 98.06 83 ALA A C 1
ATOM 646 O O . ALA A 1 83 ? 1.896 7.172 14.547 1 98.06 83 ALA A O 1
ATOM 647 N N . GLY A 1 84 ? 2.332 7.34 12.32 1 98.12 84 GLY A N 1
ATOM 648 C CA . GLY A 1 84 ? 1.023 6.836 11.93 1 98.12 84 GLY A CA 1
ATOM 649 C C . GLY A 1 84 ? 0.722 7.027 10.461 1 98.12 84 GLY A C 1
ATOM 650 O O . GLY A 1 84 ? 1.637 7.07 9.633 1 98.12 84 GLY A O 1
ATOM 651 N N . VAL A 1 85 ? -0.596 7.035 10.148 1 98.69 85 VAL A N 1
ATOM 652 C CA . VAL A 1 85 ? -1.041 7.152 8.766 1 98.69 85 VAL A CA 1
ATOM 653 C C . VAL A 1 85 ? -2.227 8.109 8.688 1 98.69 85 VAL A C 1
ATOM 655 O O . VAL A 1 85 ? -2.912 8.344 9.688 1 98.69 85 VAL A O 1
ATOM 658 N N . HIS A 1 86 ? -2.334 8.734 7.574 1 98.88 86 HIS A N 1
ATOM 659 C CA . HIS A 1 86 ? -3.527 9.492 7.207 1 98.88 86 HIS A CA 1
ATOM 660 C C . HIS A 1 86 ? -4.258 8.836 6.039 1 98.88 86 HIS A C 1
ATOM 662 O O . HIS A 1 86 ? -3.643 8.508 5.023 1 98.88 86 HIS A O 1
ATOM 668 N N . VAL A 1 87 ? -5.59 8.641 6.219 1 98.62 87 VAL A N 1
ATOM 669 C CA . VAL A 1 87 ? -6.34 7.941 5.18 1 98.62 87 VAL A CA 1
ATOM 670 C C . VAL A 1 87 ? -7.555 8.766 4.77 1 98.62 87 VAL A C 1
ATOM 672 O O . VAL A 1 87 ? -8.07 9.555 5.566 1 98.62 87 VAL A O 1
ATOM 675 N N . GLY A 1 88 ? -7.945 8.586 3.561 1 97 88 GLY A N 1
ATOM 676 C CA . GLY A 1 88 ? -9.156 9.188 3.033 1 97 88 GLY A CA 1
ATOM 677 C C . GLY A 1 88 ? -10.273 8.188 2.799 1 97 88 GLY A C 1
ATOM 678 O O . GLY A 1 88 ? -10.18 7.035 3.229 1 97 88 GLY A O 1
ATOM 679 N N . GLN A 1 89 ? -11.289 8.594 2.109 1 96.31 89 GLN A N 1
ATOM 680 C CA . GLN A 1 89 ? -12.508 7.809 1.94 1 96.31 89 GLN A CA 1
ATOM 681 C C . GLN A 1 89 ? -12.297 6.656 0.963 1 96.31 89 GLN A C 1
ATOM 683 O O . GLN A 1 89 ? -13.055 5.688 0.958 1 96.31 89 GLN A O 1
ATOM 688 N N . SER A 1 90 ? -11.297 6.715 0.142 1 96.12 90 SER A N 1
ATOM 689 C CA . SER A 1 90 ? -11.023 5.668 -0.84 1 96.12 90 SER A CA 1
ATOM 690 C C . SER A 1 90 ? -9.883 4.77 -0.391 1 96.12 90 SER A C 1
ATOM 692 O O . SER A 1 90 ? -9.414 3.924 -1.156 1 96.12 90 SER A O 1
ATOM 694 N N . ASP A 1 91 ? -9.406 4.996 0.794 1 97.62 91 ASP A N 1
ATOM 695 C CA . ASP A 1 91 ? -8.32 4.215 1.37 1 97.62 91 ASP A CA 1
ATOM 696 C C . ASP A 1 91 ? -8.852 3.135 2.309 1 97.62 91 ASP A C 1
ATOM 698 O O . ASP A 1 91 ? -10.062 2.926 2.398 1 97.62 91 ASP A O 1
ATOM 702 N N . LEU A 1 92 ? -7.945 2.387 2.951 1 98.31 92 LEU A N 1
ATOM 703 C CA . LEU A 1 92 ? -8.359 1.479 4.016 1 98.31 92 LEU A CA 1
ATOM 704 C C . LEU A 1 92 ? -9.094 2.232 5.121 1 98.31 92 LEU A C 1
ATOM 706 O O . LEU A 1 92 ? -8.695 3.34 5.488 1 98.31 92 LEU A O 1
ATOM 710 N N . SER A 1 93 ? -10.109 1.643 5.668 1 98.12 93 SER A N 1
ATOM 711 C CA . SER A 1 93 ? -10.852 2.287 6.746 1 98.12 93 SER A CA 1
ATOM 712 C C . SER A 1 93 ? -10.016 2.391 8.016 1 98.12 93 SER A C 1
ATOM 714 O O . SER A 1 93 ? -9.086 1.608 8.211 1 98.12 93 SER A O 1
ATOM 716 N N . ALA A 1 94 ? -10.375 3.322 8.836 1 98.38 94 ALA A N 1
ATOM 717 C CA . ALA A 1 94 ? -9.664 3.506 10.094 1 98.38 94 ALA A CA 1
ATOM 718 C C . ALA A 1 94 ? -9.727 2.246 10.953 1 98.38 94 ALA A C 1
ATOM 720 O O . ALA A 1 94 ? -8.781 1.923 11.672 1 98.38 94 ALA A O 1
ATOM 721 N N . THR A 1 95 ? -10.844 1.537 10.891 1 98.31 95 THR A N 1
ATOM 722 C CA . THR A 1 95 ? -11.008 0.311 11.664 1 98.31 95 THR A CA 1
ATOM 723 C C . THR A 1 95 ? -9.984 -0.739 11.234 1 98.31 95 THR A C 1
ATOM 725 O O . THR A 1 95 ? -9.336 -1.362 12.078 1 98.31 95 THR A O 1
ATOM 728 N N . VAL A 1 96 ? -9.852 -0.904 9.953 1 98.44 96 VAL A N 1
ATOM 729 C CA . VAL A 1 96 ? -8.906 -1.876 9.406 1 98.44 96 VAL A CA 1
ATOM 730 C C . VAL A 1 96 ? -7.477 -1.457 9.742 1 98.44 96 VAL A C 1
ATOM 732 O O . VAL A 1 96 ? -6.66 -2.285 10.148 1 98.44 96 VAL A O 1
ATOM 735 N N . VAL A 1 97 ? -7.215 -0.192 9.57 1 98.62 97 VAL A N 1
ATOM 736 C CA . VAL A 1 97 ? -5.887 0.341 9.852 1 98.62 97 VAL A CA 1
ATOM 737 C C . VAL A 1 97 ? -5.543 0.108 11.32 1 98.62 97 VAL A C 1
ATOM 739 O O . VAL A 1 97 ? -4.457 -0.38 11.648 1 98.62 97 VAL A O 1
ATOM 742 N N . ARG A 1 98 ? -6.449 0.422 12.242 1 98.25 98 ARG A N 1
ATOM 743 C CA . ARG A 1 98 ? -6.234 0.29 13.68 1 98.25 98 ARG A CA 1
ATOM 744 C C . ARG A 1 98 ? -5.902 -1.15 14.055 1 98.25 98 ARG A C 1
ATOM 746 O O . ARG A 1 98 ? -5.004 -1.396 14.859 1 98.25 98 ARG A O 1
ATOM 753 N N . LYS A 1 99 ? -6.539 -2.068 13.422 1 97.31 99 LYS A N 1
ATOM 754 C CA . LYS A 1 99 ? -6.305 -3.484 13.695 1 97.31 99 LYS A CA 1
ATOM 755 C C . LYS A 1 99 ? -4.871 -3.879 13.352 1 97.31 99 LYS A C 1
ATOM 757 O O . LYS A 1 99 ? -4.293 -4.754 14 1 97.31 99 LYS A O 1
ATOM 762 N N . ILE A 1 100 ? -4.348 -3.201 12.438 1 97.31 100 ILE A N 1
ATOM 763 C CA . ILE A 1 100 ? -3.033 -3.59 11.938 1 97.31 100 ILE A CA 1
ATOM 764 C C . ILE A 1 100 ? -1.947 -2.857 12.719 1 97.31 100 ILE A C 1
ATOM 766 O O . ILE A 1 100 ? -0.976 -3.473 13.164 1 97.31 100 ILE A O 1
ATOM 770 N N . ILE A 1 101 ? -2.141 -1.541 12.906 1 95.38 101 ILE A N 1
ATOM 771 C CA . ILE A 1 101 ? -1.028 -0.751 13.422 1 95.38 101 ILE A CA 1
ATOM 772 C C . ILE A 1 101 ? -1.067 -0.747 14.953 1 95.38 101 ILE A C 1
ATOM 774 O O . ILE A 1 101 ? -0.102 -0.339 15.602 1 95.38 101 ILE A O 1
ATOM 778 N N . GLY A 1 102 ? -2.199 -1.141 15.539 1 94.06 102 GLY A N 1
ATOM 779 C CA . GLY A 1 102 ? -2.326 -1.165 16.984 1 94.06 102 GLY A CA 1
ATOM 780 C C . GLY A 1 102 ? -2.713 0.179 17.578 1 94.06 102 GLY A C 1
ATOM 781 O O . GLY A 1 102 ? -3.113 1.089 16.844 1 94.06 102 GLY A O 1
ATOM 782 N N . ASP A 1 103 ? -2.525 0.311 18.906 1 93.88 103 ASP A N 1
ATOM 783 C CA . ASP A 1 103 ? -3.086 1.458 19.609 1 93.88 103 ASP A CA 1
ATOM 784 C C . ASP A 1 103 ? -2.037 2.551 19.797 1 93.88 103 ASP A C 1
ATOM 786 O O . ASP A 1 103 ? -2.363 3.668 20.203 1 93.88 103 ASP A O 1
ATOM 790 N N . ASP A 1 104 ? -0.888 2.256 19.359 1 94.69 104 ASP A N 1
ATOM 791 C CA . ASP A 1 104 ? 0.202 3.15 19.75 1 94.69 104 ASP A CA 1
ATOM 792 C C . ASP A 1 104 ? 0.53 4.121 18.609 1 94.69 104 ASP A C 1
ATOM 794 O O . ASP A 1 104 ? 1.397 4.984 18.766 1 94.69 104 ASP A O 1
ATOM 798 N N . LYS A 1 105 ? -0.095 3.969 17.469 1 96.62 105 LYS A N 1
ATOM 799 C CA . LYS A 1 105 ? 0.164 4.848 16.328 1 96.62 105 LYS A CA 1
ATOM 800 C C . LYS A 1 105 ? -1.063 5.688 16 1 96.62 105 LYS A C 1
ATOM 802 O O . LYS A 1 105 ? -2.191 5.305 16.312 1 96.62 105 LYS A O 1
ATOM 807 N N . ILE A 1 106 ? -0.84 6.754 15.289 1 97.5 106 ILE A N 1
ATOM 808 C CA . ILE A 1 106 ? -1.882 7.746 15.047 1 97.5 106 ILE A CA 1
ATOM 809 C C . ILE A 1 106 ? -2.562 7.453 13.711 1 97.5 106 ILE A C 1
ATOM 811 O O . ILE A 1 106 ? -1.899 7.086 12.734 1 97.5 106 ILE A O 1
ATOM 815 N N . ILE A 1 107 ? -3.898 7.648 13.727 1 98.62 107 ILE A N 1
ATOM 816 C CA . ILE A 1 107 ? -4.684 7.566 12.5 1 98.62 107 ILE A CA 1
ATOM 817 C C . ILE A 1 107 ? -5.441 8.875 12.289 1 98.62 107 ILE A C 1
ATOM 819 O O . ILE A 1 107 ? -6.227 9.297 13.141 1 98.62 107 ILE A O 1
ATOM 823 N N . GLY A 1 108 ? -5.156 9.539 11.219 1 98.75 108 GLY A N 1
ATOM 824 C CA . GLY A 1 108 ? -5.977 10.641 10.742 1 98.75 108 GLY A CA 1
ATOM 825 C C . GLY A 1 108 ? -6.906 10.25 9.609 1 98.75 108 GLY A C 1
ATOM 826 O O . GLY A 1 108 ? -6.574 9.383 8.805 1 98.75 108 GLY A O 1
ATOM 827 N N . VAL A 1 109 ? -8.016 10.891 9.547 1 98.88 109 VAL A N 1
ATOM 828 C CA . VAL A 1 109 ? -8.977 10.586 8.484 1 98.88 109 VAL A CA 1
ATOM 829 C C . VAL A 1 109 ? -9.453 11.875 7.828 1 98.88 109 VAL A C 1
ATOM 831 O O . VAL A 1 109 ? -9.852 12.82 8.516 1 98.88 109 VAL A O 1
ATOM 834 N N . SER A 1 110 ? -9.352 11.93 6.52 1 98.31 110 SER A N 1
ATOM 835 C CA . SER A 1 110 ? -9.93 13.039 5.77 1 98.31 110 SER A CA 1
ATOM 836 C C . SER A 1 110 ? -11.453 12.969 5.742 1 98.31 110 SER A C 1
ATOM 838 O O . SER A 1 110 ? -12.023 11.914 5.441 1 98.31 110 SER A O 1
ATOM 840 N N . THR A 1 111 ? -12.086 14.07 6.039 1 98.06 111 THR A N 1
ATOM 841 C CA . THR A 1 111 ? -13.539 14.156 6.035 1 98.06 111 THR A CA 1
ATOM 842 C C . THR A 1 111 ? -14.008 15.422 5.332 1 98.06 111 THR A C 1
ATOM 844 O O . THR A 1 111 ? -13.312 16.438 5.348 1 98.06 111 THR A O 1
ATOM 847 N N . GLY A 1 112 ? -15.18 15.305 4.711 1 97.06 112 GLY A N 1
ATOM 848 C CA . GLY A 1 112 ? -15.734 16.453 4.027 1 97.06 112 GLY A CA 1
ATOM 849 C C . GLY A 1 112 ? -17.125 16.844 4.527 1 97.06 112 GLY A C 1
ATOM 850 O O . GLY A 1 112 ? -17.656 17.891 4.148 1 97.06 112 GLY A O 1
ATOM 851 N N . CYS A 1 113 ? -17.688 15.953 5.414 1 97.94 113 CYS A N 1
ATOM 852 C CA . CYS A 1 113 ? -19.016 16.219 5.945 1 97.94 113 CYS A CA 1
ATOM 853 C C . CYS A 1 113 ? -19.203 15.57 7.312 1 97.94 113 CYS A C 1
ATOM 855 O O . CYS A 1 113 ? -18.344 14.797 7.758 1 97.94 113 CYS A O 1
ATOM 857 N N . LEU A 1 114 ? -20.281 15.938 7.914 1 98.56 114 LEU A N 1
ATOM 858 C CA . LEU A 1 114 ? -20.547 15.5 9.281 1 98.56 114 LEU A CA 1
ATOM 859 C C . LEU A 1 114 ? -20.609 13.977 9.359 1 98.56 114 LEU A C 1
ATOM 861 O O . LEU A 1 114 ? -20.062 13.375 10.289 1 98.56 114 LEU A O 1
ATOM 865 N N . GLU A 1 115 ? -21.25 13.367 8.43 1 98.44 115 GLU A N 1
ATOM 866 C CA . GLU A 1 115 ? -21.406 11.914 8.43 1 98.44 115 GLU A CA 1
ATOM 867 C C . GLU A 1 115 ? -20.047 11.219 8.43 1 98.44 115 GLU A C 1
ATOM 869 O O . GLU A 1 115 ? -19.812 10.289 9.203 1 98.44 115 GLU A O 1
ATOM 874 N N . GLN A 1 116 ? -19.188 11.695 7.656 1 98.5 116 GLN A N 1
ATOM 875 C CA . GLN A 1 116 ? -17.828 11.141 7.57 1 98.5 116 GLN A CA 1
ATOM 876 C C . GLN A 1 116 ? -17.062 11.367 8.867 1 98.5 116 GLN A C 1
ATOM 878 O O . GLN A 1 116 ? -16.312 10.492 9.312 1 98.5 116 GLN A O 1
ATOM 883 N N . ALA A 1 117 ? -17.234 12.531 9.438 1 98.75 117 ALA A N 1
ATOM 884 C CA . ALA A 1 117 ? -16.547 12.883 10.68 1 98.75 117 ALA A CA 1
ATOM 885 C C . ALA A 1 117 ? -16.984 11.977 11.828 1 98.75 117 ALA A C 1
ATOM 887 O O . ALA A 1 117 ? -16.156 11.461 12.57 1 98.75 117 ALA A O 1
ATOM 888 N N . LEU A 1 118 ? -18.25 11.781 11.922 1 98.81 118 LEU A N 1
ATOM 889 C CA . LEU A 1 118 ? -18.781 10.914 12.969 1 98.81 118 LEU A CA 1
ATOM 890 C C . LEU A 1 118 ? -18.312 9.484 12.789 1 98.81 118 LEU A C 1
ATOM 892 O O . LEU A 1 118 ? -17.953 8.812 13.766 1 98.81 118 LEU A O 1
ATOM 896 N N . LYS A 1 119 ? -18.344 9.07 11.57 1 98.5 119 LYS A N 1
ATOM 897 C CA . LYS A 1 119 ? -17.859 7.723 11.273 1 98.5 119 LYS A CA 1
ATOM 898 C C . LYS A 1 119 ? -16.391 7.574 11.625 1 98.5 119 LYS A C 1
ATOM 900 O O . LYS A 1 119 ? -15.977 6.559 12.188 1 98.5 119 LYS A O 1
ATOM 905 N N . ALA A 1 120 ? -15.586 8.57 11.258 1 98.62 120 ALA A N 1
ATOM 906 C CA . ALA A 1 120 ? -14.164 8.547 11.57 1 98.62 120 ALA A CA 1
ATOM 907 C C . ALA A 1 120 ? -13.93 8.406 13.078 1 98.62 120 ALA A C 1
ATOM 909 O O . ALA A 1 120 ? -13.086 7.625 13.516 1 98.62 120 ALA A O 1
ATOM 910 N N . GLN A 1 121 ? -14.656 9.195 13.852 1 98.31 121 GLN A N 1
ATOM 911 C CA . GLN A 1 121 ? -14.547 9.109 15.305 1 98.31 121 GLN A CA 1
ATOM 912 C C . GLN A 1 121 ? -14.938 7.727 15.812 1 98.31 121 GLN A C 1
ATOM 914 O O . GLN A 1 121 ? -14.227 7.137 16.625 1 98.31 121 GLN A O 1
ATOM 919 N N . LYS A 1 122 ? -16.016 7.215 15.305 1 98 122 LYS A N 1
ATOM 920 C CA . LYS A 1 122 ? -16.5 5.891 15.695 1 98 122 LYS A CA 1
ATOM 921 C C . LYS A 1 122 ? -15.477 4.812 15.344 1 98 122 LYS A C 1
ATOM 923 O O . LYS A 1 122 ? -15.305 3.848 16.094 1 98 122 LYS A O 1
ATOM 928 N N . ASP A 1 123 ? -14.773 5 14.273 1 97.56 123 ASP A N 1
ATOM 929 C CA . ASP A 1 123 ? -13.867 3.99 13.734 1 97.56 123 ASP A CA 1
ATOM 930 C C . ASP A 1 123 ? -12.484 4.094 14.375 1 97.56 123 ASP A C 1
ATOM 932 O O . ASP A 1 123 ? -11.578 3.342 14.031 1 97.56 123 ASP A O 1
ATOM 936 N N . GLY A 1 124 ? -12.289 5.094 15.195 1 96.12 124 GLY A N 1
ATOM 937 C CA . GLY A 1 124 ? -11.086 5.102 16.016 1 96.12 124 GLY A CA 1
ATOM 938 C C . GLY A 1 124 ? -10.031 6.074 15.523 1 96.12 124 GLY A C 1
ATOM 939 O O . GLY A 1 124 ? -8.859 5.949 15.875 1 96.12 124 GLY A O 1
ATOM 940 N N . ALA A 1 125 ? -10.422 7.031 14.719 1 98.19 125 ALA A N 1
ATOM 941 C CA . ALA A 1 125 ? -9.484 8.078 14.312 1 98.19 125 ALA A CA 1
ATOM 942 C C . ALA A 1 125 ? -8.953 8.836 15.523 1 98.19 125 ALA A C 1
ATOM 944 O O . ALA A 1 125 ? -9.656 8.992 16.531 1 98.19 125 ALA A O 1
ATOM 945 N N . ASP A 1 126 ? -7.73 9.305 15.422 1 98.38 126 ASP A N 1
ATOM 946 C CA . ASP A 1 126 ? -7.141 10.117 16.484 1 98.38 126 ASP A CA 1
ATOM 947 C C . ASP A 1 126 ? -7.328 11.602 16.203 1 98.38 126 ASP A C 1
ATOM 949 O O . ASP A 1 126 ? -7.25 12.43 17.109 1 98.38 126 ASP A O 1
ATOM 953 N N . TYR A 1 127 ? -7.547 11.93 14.961 1 98.69 127 TYR A N 1
ATOM 954 C CA . TYR A 1 127 ? -7.902 13.266 14.516 1 98.69 127 TYR A CA 1
ATOM 955 C C . TYR A 1 127 ? -8.57 13.227 13.148 1 98.69 127 TYR A C 1
ATOM 957 O O . TYR A 1 127 ? -8.586 12.18 12.484 1 98.69 127 TYR A O 1
ATOM 965 N N . ILE A 1 128 ? -9.188 14.328 12.719 1 98.81 128 ILE A N 1
ATOM 966 C CA . ILE A 1 128 ? -9.781 14.367 11.383 1 98.81 128 ILE A CA 1
ATOM 967 C C . ILE A 1 128 ? -9.273 15.602 10.633 1 98.81 128 ILE A C 1
ATOM 969 O O . ILE A 1 128 ? -9.062 16.656 11.234 1 98.81 128 ILE A O 1
ATOM 973 N N . GLY A 1 129 ? -8.945 15.375 9.406 1 98.69 129 GLY A N 1
ATOM 974 C CA . GLY A 1 129 ? -8.75 16.469 8.461 1 98.69 129 GLY A CA 1
ATOM 975 C C . GLY A 1 129 ? -10.031 16.891 7.766 1 98.69 129 GLY A C 1
ATOM 976 O O . GLY A 1 129 ? -10.656 16.094 7.066 1 98.69 129 GLY A O 1
ATOM 977 N N . VAL A 1 130 ? -10.406 18.094 7.906 1 98.62 130 VAL A N 1
ATOM 978 C CA . VAL A 1 130 ? -11.664 18.562 7.348 1 98.62 130 VAL A CA 1
ATOM 979 C C . VAL A 1 130 ? -11.398 19.469 6.148 1 98.62 130 VAL A C 1
ATOM 981 O O . VAL A 1 130 ? -10.688 20.484 6.27 1 98.62 130 VAL A O 1
ATOM 984 N N . GLY A 1 131 ? -11.922 19.078 4.941 1 97 131 GLY A N 1
ATOM 985 C CA . GLY A 1 131 ? -11.75 19.875 3.736 1 97 131 GLY A CA 1
ATOM 986 C C . GLY A 1 131 ? -12.219 19.172 2.48 1 97 131 GLY A C 1
ATOM 987 O 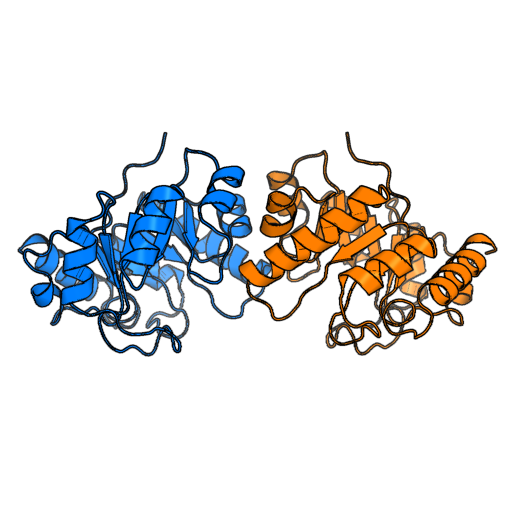O . GLY A 1 131 ? -12.867 18.125 2.557 1 97 131 GLY A O 1
ATOM 988 N N . ALA A 1 132 ? -12.039 19.828 1.46 1 96.62 132 ALA A N 1
ATOM 989 C CA . ALA A 1 132 ? -11.281 21.062 1.269 1 96.62 132 ALA A CA 1
ATOM 990 C C . ALA A 1 132 ? -12.117 22.281 1.635 1 96.62 132 ALA A C 1
ATOM 992 O O . ALA A 1 132 ? -13.258 22.438 1.175 1 96.62 132 ALA A O 1
ATOM 993 N N . MET A 1 133 ? -11.5 23.219 2.301 1 97.81 133 MET A N 1
ATOM 994 C CA . MET A 1 133 ? -12.203 24.406 2.746 1 97.81 133 MET A CA 1
ATOM 995 C C . MET A 1 133 ? -12.297 25.438 1.625 1 97.81 133 MET A C 1
ATOM 997 O O . MET A 1 133 ? -13.242 26.234 1.573 1 97.81 133 MET A O 1
ATOM 1001 N N . TYR A 1 134 ? -11.25 25.438 0.766 1 95.81 134 TYR A N 1
ATOM 1002 C CA . TYR A 1 134 ? -11.188 26.297 -0.411 1 95.81 134 TYR A CA 1
ATOM 1003 C C . TYR A 1 134 ? -10.758 25.5 -1.641 1 95.81 134 TYR A C 1
ATOM 1005 O O . TYR A 1 134 ? -10.219 24.406 -1.521 1 95.81 134 TYR A O 1
ATOM 1013 N N . ALA A 1 135 ? -11.07 26.047 -2.766 1 88.25 135 ALA A N 1
ATOM 1014 C CA . ALA A 1 135 ? -10.648 25.406 -4.008 1 88.25 135 ALA A CA 1
ATOM 1015 C C . ALA A 1 135 ? -9.125 25.281 -4.066 1 88.25 135 ALA A C 1
ATOM 1017 O O . ALA A 1 135 ? -8.406 26.188 -3.67 1 88.25 135 ALA A O 1
ATOM 1018 N N . THR A 1 136 ? -8.703 24.109 -4.527 1 85.25 136 THR A N 1
ATOM 1019 C CA . THR A 1 136 ? -7.266 23.875 -4.621 1 85.25 136 THR A CA 1
ATOM 1020 C C . THR A 1 136 ? -6.949 22.922 -5.773 1 85.25 136 THR A C 1
ATOM 1022 O O . THR A 1 136 ? -7.824 22.188 -6.246 1 85.25 136 THR A O 1
ATOM 1025 N N . GLY A 1 137 ? -5.719 23 -6.215 1 80.25 137 GLY A N 1
ATOM 1026 C CA . GLY A 1 137 ? -5.27 22.141 -7.297 1 80.25 137 GLY A CA 1
ATOM 1027 C C . GLY A 1 137 ? -4.656 20.844 -6.809 1 80.25 137 GLY A C 1
ATOM 1028 O O . GLY A 1 137 ? -4.277 19.984 -7.613 1 80.25 137 GLY A O 1
ATOM 1029 N N . THR A 1 138 ? -4.586 20.672 -5.48 1 78.94 138 THR A N 1
ATOM 1030 C CA . THR A 1 138 ? -3.885 19.516 -4.918 1 78.94 138 THR A CA 1
ATOM 1031 C C . THR A 1 138 ? -4.738 18.266 -5.027 1 78.94 138 THR A C 1
ATOM 1033 O O . THR A 1 138 ? -4.262 17.219 -5.48 1 78.94 138 THR A O 1
ATOM 1036 N N . LYS A 1 139 ? -5.965 18.297 -4.668 1 76.81 139 LYS A N 1
ATOM 1037 C CA . LYS A 1 139 ? -6.883 17.172 -4.82 1 76.81 139 LYS A CA 1
ATOM 1038 C C . LYS A 1 139 ? -7.996 17.5 -5.812 1 76.81 139 LYS A C 1
ATOM 1040 O O . LYS A 1 139 ? -8.93 18.234 -5.48 1 76.81 139 LYS A O 1
ATOM 1045 N N . LYS A 1 140 ? -7.938 16.984 -6.875 1 71.38 140 LYS A N 1
ATOM 1046 C CA . LYS A 1 140 ? -8.789 17.375 -7.996 1 71.38 140 LYS A CA 1
ATOM 1047 C C . LYS A 1 140 ? -10.227 16.906 -7.785 1 71.38 140 LYS A C 1
ATOM 1049 O O . LYS A 1 140 ? -11.164 17.516 -8.312 1 71.38 140 LYS A O 1
ATOM 1054 N N . ASP A 1 141 ? -10.359 16.016 -6.941 1 71.62 141 ASP A N 1
ATOM 1055 C CA . ASP A 1 141 ? -11.695 15.438 -6.836 1 71.62 141 ASP A CA 1
ATOM 1056 C C . ASP A 1 141 ? -12.32 15.734 -5.477 1 71.62 141 ASP A C 1
ATOM 1058 O O . ASP A 1 141 ? -13.312 15.109 -5.09 1 71.62 141 ASP A O 1
ATOM 1062 N N . ALA A 1 142 ? -11.836 16.766 -4.836 1 73.81 142 ALA A N 1
ATOM 1063 C CA . ALA A 1 142 ? -12.391 17.031 -3.51 1 73.81 142 ALA A CA 1
ATOM 1064 C C . ALA A 1 142 ? -13.578 17.984 -3.59 1 73.81 142 ALA A C 1
ATOM 1066 O O . ALA A 1 142 ? -13.516 19.016 -4.258 1 73.81 142 ALA A O 1
ATOM 1067 N N . ASN A 1 143 ? -14.719 17.578 -3.043 1 81.75 143 ASN A N 1
ATOM 1068 C CA . ASN A 1 143 ? -15.836 18.5 -2.871 1 81.75 143 ASN A CA 1
ATOM 1069 C C . ASN A 1 143 ? -15.578 19.5 -1.748 1 81.75 143 ASN A C 1
ATOM 1071 O O . ASN A 1 143 ? -15.133 19.109 -0.663 1 81.75 143 ASN A O 1
ATOM 1075 N N . PRO A 1 144 ? -15.906 20.688 -1.989 1 90.88 144 PRO A N 1
ATOM 1076 C CA . PRO A 1 144 ? -15.641 21.703 -0.966 1 90.88 144 PRO A CA 1
ATOM 1077 C C . PRO A 1 144 ? -16.484 21.5 0.295 1 90.88 144 PRO A C 1
ATOM 1079 O O . PRO A 1 144 ? -17.641 21.094 0.21 1 90.88 144 PRO A O 1
ATOM 1082 N N . THR A 1 145 ? -15.891 21.688 1.399 1 96.81 145 THR A N 1
ATOM 1083 C CA . THR A 1 145 ? -16.547 21.719 2.701 1 96.81 145 THR A CA 1
ATOM 1084 C C . THR A 1 145 ? -16.828 23.156 3.141 1 96.81 145 THR A C 1
ATOM 1086 O O . THR A 1 145 ? -15.922 23.984 3.146 1 96.81 145 THR A O 1
ATOM 1089 N N . SER A 1 146 ? -18.047 23.469 3.518 1 97 146 SER A N 1
ATOM 1090 C CA . SER A 1 146 ? -18.406 24.828 3.904 1 97 146 SER A CA 1
ATOM 1091 C C . SER A 1 146 ? -18.016 25.109 5.352 1 97 146 SER A C 1
ATOM 1093 O O . SER A 1 146 ? -17.812 24.188 6.141 1 97 146 SER A O 1
ATOM 1095 N N . MET A 1 147 ? -17.984 26.406 5.645 1 97.75 147 MET A N 1
ATOM 1096 C CA . MET A 1 147 ? -17.75 26.828 7.027 1 97.75 147 MET A CA 1
ATOM 1097 C C . MET A 1 147 ? -18.875 26.328 7.938 1 97.75 147 MET A C 1
ATOM 1099 O O . MET A 1 147 ? -18.641 25.984 9.094 1 97.75 147 MET A O 1
ATOM 1103 N N . GLU A 1 148 ? -20.047 26.266 7.371 1 97.88 148 GLU A N 1
ATOM 1104 C CA . GLU A 1 148 ? -21.188 25.766 8.125 1 97.88 148 GLU A CA 1
ATOM 1105 C C . GLU A 1 148 ? -21 24.281 8.477 1 97.88 148 GLU A C 1
ATOM 1107 O O . GLU A 1 148 ? -21.281 23.875 9.602 1 97.88 148 GLU A O 1
ATOM 1112 N N . GLU A 1 149 ? -20.562 23.562 7.543 1 98.12 149 GLU A N 1
ATOM 1113 C CA . GLU A 1 149 ? -20.312 22.141 7.777 1 98.12 149 GLU A CA 1
ATOM 1114 C C . GLU A 1 149 ? -19.203 21.938 8.812 1 98.12 149 GLU A C 1
ATOM 1116 O O . GLU A 1 149 ? -19.297 21.062 9.672 1 98.12 149 GLU A O 1
ATOM 1121 N N . LEU A 1 150 ? -18.156 22.719 8.711 1 98.56 150 LEU A N 1
ATOM 1122 C CA . LEU A 1 150 ? -17.078 22.672 9.695 1 98.56 150 LEU A CA 1
ATOM 1123 C C . LEU A 1 150 ? -17.625 22.906 11.102 1 98.56 150 LEU A C 1
ATOM 1125 O O . LEU A 1 150 ? -17.25 22.203 12.039 1 98.56 150 LEU A O 1
ATOM 1129 N N . LYS A 1 151 ? -18.453 23.891 11.18 1 98.31 151 LYS A N 1
ATOM 1130 C CA . LYS A 1 151 ? -19.047 24.203 12.477 1 98.31 151 LYS A CA 1
ATOM 1131 C C . LYS A 1 151 ? -19.859 23.016 13.016 1 98.31 151 LYS A C 1
ATOM 1133 O O . LYS A 1 151 ? -19.766 22.688 14.195 1 98.31 151 LYS A O 1
ATOM 1138 N N . LYS A 1 152 ? -20.641 22.422 12.102 1 98.44 152 LYS A N 1
ATOM 1139 C CA . LYS A 1 152 ? -21.406 21.25 12.492 1 98.44 152 LYS A CA 1
ATOM 1140 C C . LYS A 1 152 ? -20.5 20.125 12.977 1 98.44 152 LYS A C 1
ATOM 1142 O O . LYS A 1 152 ? -20.812 19.453 13.961 1 98.44 152 LYS A O 1
ATOM 1147 N N . ILE A 1 153 ? -19.469 19.906 12.305 1 98.75 153 ILE A N 1
ATOM 1148 C CA . ILE A 1 153 ? -18.531 18.859 12.648 1 98.75 153 ILE A CA 1
ATOM 1149 C C . ILE A 1 153 ? -17.906 19.141 14.023 1 98.75 153 ILE A C 1
ATOM 1151 O O . ILE A 1 153 ? -17.875 18.266 14.883 1 98.75 153 ILE A O 1
ATOM 1155 N N . ARG A 1 154 ? -17.438 20.359 14.227 1 98.56 154 ARG A N 1
ATOM 1156 C CA . ARG A 1 154 ? -16.812 20.703 15.5 1 98.56 154 ARG A CA 1
ATOM 1157 C C . ARG A 1 154 ? -17.766 20.469 16.656 1 98.56 154 ARG A C 1
ATOM 1159 O O . ARG A 1 154 ? -17.359 20 17.719 1 98.56 154 ARG A O 1
ATOM 1166 N N . GLU A 1 155 ? -19 20.734 16.453 1 98.31 155 GLU A N 1
ATOM 1167 C CA . GLU A 1 155 ? -20 20.625 17.5 1 98.31 155 GLU A CA 1
ATOM 1168 C C . GLU A 1 155 ? -20.328 19.156 17.781 1 98.31 155 GLU A C 1
ATOM 1170 O O . GLU A 1 155 ? -20.875 18.828 18.844 1 98.31 155 GLU A O 1
ATOM 1175 N N . SER A 1 156 ? -19.969 18.328 16.859 1 98.5 156 SER A N 1
ATOM 1176 C CA . SER A 1 156 ? -20.5 16.969 16.938 1 98.5 156 SER A CA 1
ATOM 1177 C C . SER A 1 156 ? -19.406 15.961 17.266 1 98.5 156 SER A C 1
ATOM 1179 O O . SER A 1 156 ? -19.703 14.836 17.656 1 98.5 156 SER A O 1
ATOM 1181 N N . VAL A 1 157 ? -18.188 16.359 17.047 1 97.94 157 VAL A N 1
ATOM 1182 C CA . VAL A 1 157 ? -17.109 15.414 17.297 1 97.94 157 VAL A CA 1
ATOM 1183 C C . VAL A 1 157 ? -16.156 15.969 18.359 1 97.94 157 VAL A C 1
ATOM 1185 O O . VAL A 1 157 ? -16.031 17.188 18.516 1 97.94 157 VAL A O 1
ATOM 1188 N N . SER A 1 158 ? -15.406 15.125 19.047 1 97.75 158 SER A N 1
ATOM 1189 C CA . SER A 1 158 ? -14.484 15.531 20.109 1 97.75 15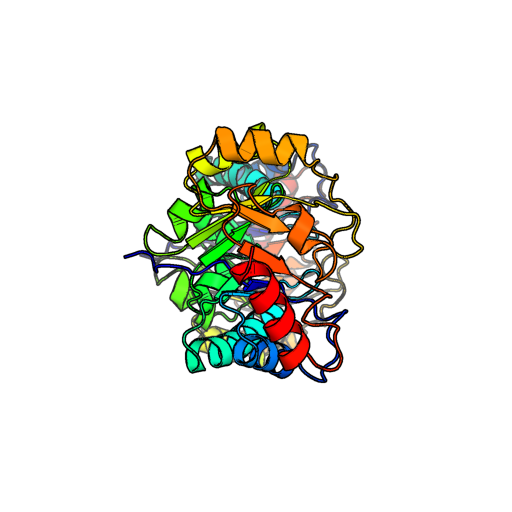8 SER A CA 1
ATOM 1190 C C . SER A 1 158 ? -13.031 15.398 19.672 1 97.75 158 SER A C 1
ATOM 1192 O O . SER A 1 158 ? -12.125 15.82 20.375 1 97.75 158 SER A O 1
ATOM 1194 N N . LEU A 1 159 ? -12.812 14.875 18.516 1 98.19 159 LEU A N 1
ATOM 1195 C CA . LEU A 1 159 ? -11.469 14.664 18 1 98.19 159 LEU A CA 1
ATOM 1196 C C . LEU A 1 159 ? -10.805 15.992 17.641 1 98.19 159 LEU A C 1
ATOM 1198 O O . LEU A 1 159 ? -11.492 16.969 17.312 1 98.19 159 LEU A O 1
ATOM 1202 N N . PRO A 1 160 ? -9.477 15.992 17.719 1 98.75 160 PRO A N 1
ATOM 1203 C CA . PRO A 1 160 ? -8.797 17.141 17.109 1 98.75 160 PRO A CA 1
ATOM 1204 C C . PRO A 1 160 ? -9.156 17.328 15.641 1 98.75 160 PRO A C 1
ATOM 1206 O O . PRO A 1 160 ? -9.32 16.344 14.914 1 98.75 160 PRO A O 1
ATOM 1209 N N . ILE A 1 161 ? -9.32 18.594 15.242 1 98.81 161 ILE A N 1
ATOM 1210 C CA . ILE A 1 161 ? -9.68 18.938 13.875 1 98.81 161 ILE A CA 1
ATOM 1211 C C . ILE A 1 161 ? -8.539 19.734 13.227 1 98.81 161 ILE A C 1
ATOM 1213 O O . ILE A 1 161 ? -8.086 20.734 13.781 1 98.81 161 ILE A O 1
ATOM 1217 N N . VAL A 1 162 ? -8.125 19.266 12.125 1 98.81 162 VAL A N 1
ATOM 1218 C CA . VAL A 1 162 ? -7.203 19.984 11.258 1 98.81 162 VAL A CA 1
ATOM 1219 C C . VAL A 1 162 ? -7.914 20.359 9.961 1 98.81 162 VAL A C 1
ATOM 1221 O O . VAL A 1 162 ? -8.5 19.516 9.289 1 98.81 162 VAL A O 1
ATOM 1224 N N . VAL A 1 163 ? -7.867 21.641 9.586 1 98.62 163 VAL A N 1
ATOM 1225 C CA . VAL A 1 163 ? -8.523 22.031 8.344 1 98.62 163 VAL A CA 1
ATOM 1226 C C . VAL A 1 163 ? -7.516 22.016 7.195 1 98.62 163 VAL A C 1
ATOM 1228 O O . VAL A 1 163 ? -6.332 22.297 7.398 1 98.62 163 VAL A O 1
ATOM 1231 N N . ILE A 1 164 ? -8 21.719 6.043 1 98 164 ILE A N 1
ATOM 1232 C CA . ILE A 1 164 ? -7.141 21.578 4.875 1 98 164 ILE A CA 1
ATOM 1233 C C . ILE A 1 164 ? -7.852 22.125 3.641 1 98 164 ILE A C 1
ATOM 1235 O O . ILE A 1 164 ? -9.078 22.234 3.623 1 98 164 ILE A O 1
ATOM 1239 N N . GLY A 1 165 ? -7.07 22.438 2.699 1 96.94 165 GLY A N 1
ATOM 1240 C CA . GLY A 1 165 ? -7.602 22.875 1.421 1 96.94 165 GLY A CA 1
ATOM 1241 C C . GLY A 1 165 ? -7.48 24.375 1.218 1 96.94 165 GLY A C 1
ATOM 1242 O O . GLY A 1 165 ? -8.344 25.141 1.656 1 96.94 165 GLY A O 1
ATOM 1243 N N . GLY A 1 166 ? -6.422 24.734 0.541 1 95.44 166 GLY A N 1
ATOM 1244 C CA . GLY A 1 166 ? -6.25 26.125 0.152 1 95.44 166 GLY A CA 1
ATOM 1245 C C . GLY A 1 166 ? -5.93 27.047 1.321 1 95.44 166 GLY A C 1
ATOM 1246 O O . GLY A 1 166 ? -6.25 28.234 1.295 1 95.44 166 GLY A O 1
ATOM 1247 N N . ILE A 1 167 ? -5.371 26.547 2.324 1 96.81 167 ILE A N 1
ATOM 1248 C CA . ILE A 1 167 ? -5.051 27.312 3.523 1 96.81 167 ILE A CA 1
ATOM 1249 C C . ILE A 1 167 ? -3.795 28.141 3.279 1 96.81 167 ILE A C 1
ATOM 1251 O O . ILE A 1 167 ? -2.797 27.641 2.762 1 96.81 167 ILE A O 1
ATOM 1255 N N . ASN A 1 168 ? -3.861 29.422 3.578 1 96.69 168 ASN A N 1
ATOM 1256 C CA . ASN A 1 168 ? -2.732 30.328 3.502 1 96.69 168 ASN A CA 1
ATOM 1257 C C . ASN A 1 168 ? -2.855 31.453 4.527 1 96.69 168 ASN A C 1
ATOM 1259 O O . ASN A 1 168 ? -3.797 31.484 5.32 1 96.69 168 ASN A O 1
ATOM 1263 N N . LYS A 1 169 ? -1.892 32.344 4.531 1 96.5 169 LYS A N 1
ATOM 1264 C CA . LYS A 1 169 ? -1.792 33.344 5.586 1 96.5 169 LYS A CA 1
ATOM 1265 C C . LYS A 1 169 ? -3.016 34.25 5.59 1 96.5 169 LYS A C 1
ATOM 1267 O O . LYS A 1 169 ? -3.412 34.75 6.641 1 96.5 169 LYS A O 1
ATOM 1272 N N . GLU A 1 170 ? -3.684 34.375 4.434 1 96.62 170 GLU A N 1
ATOM 1273 C CA . GLU A 1 170 ? -4.824 35.281 4.336 1 96.62 170 GLU A CA 1
ATOM 1274 C C . GLU A 1 170 ? -6.102 34.594 4.84 1 96.62 170 GLU A C 1
ATOM 1276 O O . GLU A 1 170 ? -7.07 35.281 5.184 1 96.62 170 GLU A O 1
ATOM 1281 N N . ARG A 1 171 ? -6.078 33.281 4.949 1 97.12 171 ARG A N 1
ATOM 1282 C CA . ARG A 1 171 ? -7.32 32.562 5.195 1 97.12 171 ARG A CA 1
ATOM 1283 C C . ARG A 1 171 ? -7.363 32.031 6.621 1 97.12 171 ARG A C 1
ATOM 1285 O O . ARG A 1 171 ? -8.43 31.625 7.109 1 97.12 171 ARG A O 1
ATOM 1292 N N . ILE A 1 172 ? -6.27 32.031 7.293 1 97.75 172 ILE A N 1
ATOM 1293 C CA . ILE A 1 172 ? -6.176 31.453 8.625 1 97.75 172 ILE A CA 1
ATOM 1294 C C . ILE A 1 172 ? -7.176 32.125 9.562 1 97.75 172 ILE A C 1
ATOM 1296 O O . ILE A 1 172 ? -7.816 31.453 10.375 1 97.75 172 ILE A O 1
ATOM 1300 N N . LYS A 1 173 ? -7.348 33.406 9.391 1 95.81 173 LYS A N 1
ATOM 1301 C CA . LYS A 1 173 ? -8.211 34.188 10.281 1 95.81 173 LYS A CA 1
ATOM 1302 C C . LYS A 1 173 ? -9.672 33.75 10.141 1 95.81 173 LYS A C 1
ATOM 1304 O O . LYS A 1 173 ? -10.477 34 11.039 1 95.81 173 LYS A O 1
ATOM 1309 N N . ASP A 1 174 ? -10.031 33.156 8.969 1 96.81 174 ASP A N 1
ATOM 1310 C CA . ASP A 1 174 ? -11.391 32.688 8.742 1 96.81 174 ASP A CA 1
ATOM 1311 C C . ASP A 1 174 ? -11.797 31.641 9.773 1 96.81 174 ASP A C 1
ATOM 1313 O O . ASP A 1 174 ? -12.984 31.406 10 1 96.81 174 ASP A O 1
ATOM 1317 N N . PHE A 1 175 ? -10.805 31.062 10.453 1 97.5 175 PHE A N 1
ATOM 1318 C CA . PHE A 1 175 ? -11.086 29.938 11.328 1 97.5 175 PHE A CA 1
ATOM 1319 C C . PHE A 1 175 ? -10.969 30.344 12.797 1 97.5 175 PHE A C 1
ATOM 1321 O O . PHE A 1 175 ? -11.039 29.5 13.688 1 97.5 175 PHE A O 1
ATOM 1328 N N . GLU A 1 176 ? -10.703 31.625 12.977 1 94.56 176 GLU A N 1
ATOM 1329 C CA . GLU A 1 176 ? -10.641 32.125 14.352 1 94.56 176 GLU A CA 1
ATOM 1330 C C . GLU A 1 176 ? -11.938 31.828 15.102 1 94.56 176 GLU A C 1
ATOM 1332 O O . GLU A 1 176 ? -13.023 32.094 14.594 1 94.56 176 GLU A O 1
ATOM 1337 N N . GLY A 1 177 ? -11.773 31.203 16.266 1 93.38 177 GLY A N 1
ATOM 1338 C CA . GLY A 1 177 ? -12.93 30.938 17.109 1 93.38 177 GLY A CA 1
ATOM 1339 C C . GLY A 1 177 ? -13.68 29.688 16.703 1 93.38 177 GLY A C 1
ATOM 1340 O O . GLY A 1 177 ? -14.695 29.328 17.312 1 93.38 177 GLY A O 1
ATOM 1341 N N . MET A 1 178 ? -13.289 28.922 15.742 1 95.31 178 MET A N 1
ATOM 1342 C CA . MET A 1 178 ? -14.008 27.766 15.219 1 95.31 178 MET A CA 1
ATOM 1343 C C . MET A 1 178 ? -13.609 26.5 15.977 1 95.31 178 MET A C 1
ATOM 1345 O O . MET A 1 178 ? -14.227 25.438 15.797 1 95.31 178 MET A O 1
ATOM 1349 N N . GLY A 1 179 ? -12.625 26.562 16.828 1 96 179 GLY A N 1
ATOM 1350 C CA . GLY A 1 179 ? -12.234 25.422 17.641 1 96 179 GLY A CA 1
ATOM 1351 C C . GLY A 1 179 ? -11.453 24.375 16.875 1 96 179 GLY A C 1
ATOM 1352 O O . GLY A 1 179 ? -11.594 23.188 17.125 1 96 179 GLY A O 1
ATOM 1353 N N . ILE A 1 180 ? -10.727 24.828 15.883 1 97.81 180 ILE A N 1
ATOM 1354 C CA . ILE A 1 180 ? -9.859 23.891 15.172 1 97.81 180 ILE A CA 1
ATOM 1355 C C . ILE A 1 180 ? -8.539 23.734 15.922 1 97.81 180 ILE A C 1
ATOM 1357 O O . ILE A 1 180 ? -8.172 24.594 16.719 1 97.81 180 ILE A O 1
ATOM 1361 N N . ASP A 1 181 ? -7.855 22.609 15.633 1 98.12 181 ASP A N 1
ATOM 1362 C CA . ASP A 1 181 ? -6.652 22.281 16.391 1 98.12 181 ASP A CA 1
ATOM 1363 C C . ASP A 1 181 ? -5.398 22.484 15.547 1 98.12 181 ASP A C 1
ATOM 1365 O O . ASP A 1 181 ? -4.281 22.484 16.062 1 98.12 181 ASP A O 1
ATOM 1369 N N . GLY A 1 182 ? -5.609 22.672 14.203 1 98.5 182 GLY A N 1
ATOM 1370 C CA . GLY A 1 182 ? -4.445 22.875 13.359 1 98.5 182 GLY A CA 1
ATOM 1371 C C . GLY A 1 182 ? -4.797 23.141 11.914 1 98.5 182 GLY A C 1
ATOM 1372 O O . GLY A 1 182 ? -5.977 23.188 11.555 1 98.5 182 GLY A O 1
ATOM 1373 N N . LEU A 1 183 ? -3.77 23.391 11.148 1 98.56 183 LEU A N 1
ATOM 1374 C CA . LEU A 1 183 ? -3.842 23.703 9.727 1 98.56 183 LEU A CA 1
ATOM 1375 C C . LEU A 1 183 ? -2.973 22.75 8.914 1 98.56 183 LEU A C 1
ATOM 1377 O O . LEU A 1 183 ? -1.759 22.688 9.125 1 98.56 183 LEU A O 1
ATOM 1381 N N . ALA A 1 184 ? -3.6 21.984 8.07 1 98.62 184 ALA A N 1
ATOM 1382 C CA . ALA A 1 184 ? -2.832 21.219 7.098 1 98.62 184 ALA A CA 1
ATOM 1383 C C . ALA A 1 184 ? -2.545 22.047 5.848 1 98.62 184 ALA A C 1
ATOM 1385 O O . ALA A 1 184 ? -3.469 22.438 5.133 1 98.62 184 ALA A O 1
ATOM 1386 N N . ILE A 1 185 ? -1.269 22.281 5.609 1 98.38 185 ILE A N 1
ATOM 1387 C CA . ILE A 1 185 ? -0.872 23.25 4.586 1 98.38 185 ILE A CA 1
ATOM 1388 C C . ILE A 1 185 ? 0.062 22.578 3.58 1 98.38 185 ILE A C 1
ATOM 1390 O O . ILE A 1 185 ? 0.947 21.812 3.963 1 98.38 185 ILE A O 1
ATOM 1394 N N . VAL A 1 186 ? -0.187 22.844 2.309 1 97.81 186 VAL A N 1
ATOM 1395 C CA . VAL A 1 186 ? 0.657 22.328 1.236 1 97.81 186 VAL A CA 1
ATOM 1396 C C . VAL A 1 186 ? 1.464 23.469 0.62 1 97.81 186 VAL A C 1
ATOM 1398 O O . VAL A 1 186 ? 2.518 23.844 1.14 1 97.81 186 VAL A O 1
ATOM 1401 N N . SER A 1 187 ? 0.914 24.188 -0.284 1 97.5 187 SER A N 1
ATOM 1402 C CA . SER A 1 187 ? 1.641 25.109 -1.152 1 97.5 187 SER A CA 1
ATOM 1403 C C . SER A 1 187 ? 2.068 26.359 -0.396 1 97.5 187 SER A C 1
ATOM 1405 O O . SER A 1 187 ? 3.094 26.969 -0.716 1 97.5 187 SER A O 1
ATOM 1407 N N . ALA A 1 188 ? 1.292 26.766 0.615 1 98.31 188 ALA A N 1
ATOM 1408 C CA . ALA A 1 188 ? 1.616 27.984 1.354 1 98.31 188 ALA A CA 1
ATOM 1409 C C . ALA A 1 188 ? 2.877 27.797 2.193 1 98.31 188 ALA A C 1
ATOM 1411 O O . ALA A 1 188 ? 3.404 28.766 2.754 1 98.31 188 ALA A O 1
ATOM 1412 N N . ILE A 1 189 ? 3.379 26.531 2.242 1 98.62 189 ILE A N 1
ATOM 1413 C CA . ILE A 1 189 ? 4.66 26.25 2.881 1 98.62 189 ILE A CA 1
ATOM 1414 C C . ILE A 1 189 ? 5.664 25.766 1.837 1 98.62 189 ILE A C 1
ATOM 1416 O O . ILE A 1 189 ? 6.586 26.5 1.465 1 98.62 189 ILE A O 1
ATOM 1420 N N . ILE A 1 190 ? 5.391 24.672 1.175 1 98.44 190 ILE A N 1
ATOM 1421 C CA . ILE A 1 190 ? 6.414 23.906 0.46 1 98.44 190 ILE A CA 1
ATOM 1422 C C . ILE A 1 190 ? 6.715 24.594 -0.875 1 98.44 190 ILE A C 1
ATOM 1424 O O . ILE A 1 190 ? 7.781 24.375 -1.46 1 98.44 190 ILE A O 1
ATOM 1428 N N . ALA A 1 191 ? 5.812 25.375 -1.383 1 98 191 ALA A N 1
ATOM 1429 C CA . ALA A 1 191 ? 6.004 26 -2.688 1 98 191 ALA A CA 1
ATOM 1430 C C . ALA A 1 191 ? 6.656 27.375 -2.545 1 98 191 ALA A C 1
ATOM 1432 O O . ALA A 1 191 ? 6.957 28.031 -3.545 1 98 191 ALA A O 1
ATOM 1433 N N . GLN A 1 192 ? 6.855 27.828 -1.341 1 98.62 192 GLN A N 1
ATOM 1434 C CA . GLN A 1 192 ? 7.375 29.172 -1.107 1 98.62 192 GLN A CA 1
ATOM 1435 C C . GLN A 1 192 ? 8.891 29.219 -1.29 1 98.62 192 GLN A C 1
ATOM 1437 O O . GLN A 1 192 ? 9.586 28.25 -0.978 1 98.62 192 GLN A O 1
ATOM 1442 N N . ASN A 1 193 ? 9.383 30.312 -1.728 1 98 193 ASN A N 1
ATOM 1443 C CA . ASN A 1 193 ? 10.828 30.5 -1.834 1 98 193 ASN A CA 1
ATOM 1444 C C . ASN A 1 193 ? 11.492 30.516 -0.462 1 98 193 ASN A C 1
ATOM 1446 O O . ASN A 1 193 ? 12.586 29.969 -0.29 1 98 193 ASN A O 1
ATOM 1450 N N . ASP A 1 194 ? 10.836 31.172 0.47 1 98.69 194 ASP A N 1
ATOM 1451 C CA . ASP A 1 194 ? 11.281 31.219 1.861 1 98.69 194 ASP A CA 1
ATOM 1452 C C . ASP A 1 194 ? 10.367 30.359 2.744 1 98.69 194 ASP A C 1
ATOM 1454 O O . ASP A 1 194 ? 9.523 30.891 3.465 1 98.69 194 ASP A O 1
ATOM 1458 N N . ILE A 1 195 ? 10.672 29.078 2.758 1 98.88 195 ILE A N 1
ATOM 1459 C CA . ILE A 1 195 ? 9.836 28.125 3.463 1 98.88 195 ILE A CA 1
ATOM 1460 C C . ILE A 1 195 ? 9.891 28.391 4.965 1 98.88 195 ILE A C 1
ATOM 1462 O O . ILE A 1 195 ? 8.859 28.359 5.645 1 98.88 195 ILE A O 1
ATOM 1466 N N . VAL A 1 196 ? 11.039 28.672 5.492 1 98.88 196 VAL A N 1
ATOM 1467 C CA . VAL A 1 196 ? 11.195 28.953 6.914 1 98.88 196 VAL A CA 1
ATOM 1468 C C . VAL A 1 196 ? 10.336 30.156 7.305 1 98.88 196 VAL A C 1
ATOM 1470 O O . VAL A 1 196 ? 9.547 30.078 8.25 1 98.88 196 VAL A O 1
ATOM 1473 N N . GLY A 1 197 ? 10.477 31.25 6.523 1 98.81 197 GLY A N 1
ATOM 1474 C CA . GLY A 1 197 ? 9.719 32.438 6.809 1 98.81 197 GLY A CA 1
ATOM 1475 C C . GLY A 1 197 ? 8.219 32.25 6.672 1 98.81 197 GLY A C 1
ATOM 1476 O O . GLY A 1 197 ? 7.449 32.75 7.5 1 98.81 197 GLY A O 1
ATOM 1477 N N . ALA A 1 198 ? 7.812 31.562 5.648 1 98.75 198 ALA A N 1
ATOM 1478 C CA . ALA A 1 198 ? 6.391 31.297 5.422 1 98.75 198 ALA A CA 1
ATOM 1479 C C . ALA A 1 198 ? 5.789 30.5 6.57 1 98.75 198 ALA A C 1
ATOM 1481 O O . ALA A 1 198 ? 4.695 30.812 7.047 1 98.75 198 ALA A O 1
ATOM 1482 N N . THR A 1 199 ? 6.496 29.5 7.02 1 98.81 199 THR A N 1
ATOM 1483 C CA . THR A 1 199 ? 6.016 28.656 8.102 1 98.81 199 THR A CA 1
ATOM 1484 C C . THR A 1 199 ? 5.914 29.438 9.406 1 98.81 199 THR A C 1
ATOM 1486 O O . THR A 1 199 ? 4.926 29.312 10.133 1 98.81 199 THR A O 1
ATOM 1489 N N . LYS A 1 200 ? 6.914 30.234 9.68 1 98.62 200 LYS A N 1
ATOM 1490 C CA . LYS A 1 200 ? 6.91 31.078 10.883 1 98.62 200 LYS A CA 1
ATOM 1491 C C . LYS A 1 200 ? 5.711 32 10.891 1 98.62 200 LYS A C 1
ATOM 1493 O O . LYS A 1 200 ? 5.078 32.219 11.93 1 98.62 200 LYS A O 1
ATOM 1498 N N . GLU A 1 201 ? 5.504 32.562 9.75 1 98.38 201 GLU A N 1
ATOM 1499 C CA . GLU A 1 201 ? 4.395 33.5 9.641 1 98.38 201 GLU A CA 1
ATOM 1500 C C . GLU A 1 201 ? 3.055 32.812 9.875 1 98.38 201 GLU A C 1
ATOM 1502 O O . GLU A 1 201 ? 2.199 33.344 10.594 1 98.38 201 GLU A O 1
ATOM 1507 N N . LEU A 1 202 ? 2.848 31.688 9.273 1 98.56 202 LEU A N 1
ATOM 1508 C CA . LEU A 1 202 ? 1.619 30.922 9.461 1 98.56 202 LEU A CA 1
ATOM 1509 C C . LEU A 1 202 ? 1.427 30.547 10.93 1 98.56 202 LEU A C 1
ATOM 1511 O O . LEU A 1 202 ? 0.32 30.656 11.461 1 98.56 202 LEU A O 1
ATOM 1515 N N . LYS A 1 203 ? 2.49 30.094 11.562 1 98.12 203 LYS A N 1
ATOM 1516 C CA . LYS A 1 203 ? 2.453 29.719 12.969 1 98.12 203 LYS A CA 1
ATOM 1517 C C . LYS A 1 203 ? 2.055 30.906 13.844 1 98.12 203 LYS A C 1
ATOM 1519 O O . LYS A 1 203 ? 1.223 30.781 14.742 1 98.12 203 LYS A O 1
ATOM 1524 N N . ARG A 1 204 ? 2.643 32.031 13.523 1 97.56 204 ARG A N 1
ATOM 1525 C CA . ARG A 1 204 ? 2.357 33.25 14.281 1 97.56 204 ARG A CA 1
ATOM 1526 C C . ARG A 1 204 ? 0.884 33.625 14.172 1 97.56 204 ARG A C 1
ATOM 1528 O O . ARG A 1 204 ? 0.237 33.938 15.18 1 97.56 204 ARG A O 1
ATOM 1535 N N . ILE A 1 205 ? 0.403 33.625 12.969 1 97.44 205 ILE A N 1
ATOM 1536 C CA . ILE A 1 205 ? -0.983 34 12.734 1 97.44 205 ILE A CA 1
ATOM 1537 C C . ILE A 1 205 ? -1.921 33.031 13.445 1 97.44 205 ILE A C 1
ATOM 1539 O O . ILE A 1 205 ? -2.902 33.438 14.07 1 97.44 205 ILE A O 1
ATOM 1543 N N . PHE A 1 206 ? -1.609 31.75 13.383 1 97.06 206 PHE A N 1
ATOM 1544 C CA . PHE A 1 206 ? -2.465 30.719 13.977 1 97.06 206 PHE A CA 1
ATOM 1545 C C . PHE A 1 206 ? -2.467 30.828 15.492 1 97.06 206 PHE A C 1
ATOM 1547 O O . PHE A 1 206 ? -3.5 30.625 16.141 1 97.06 206 PHE A O 1
ATOM 1554 N N . LYS A 1 207 ? -1.372 31.141 16.141 1 91.44 207 LYS A N 1
ATOM 1555 C CA . LYS A 1 207 ? -1.251 31.219 17.594 1 91.44 207 LYS A CA 1
ATOM 1556 C C . LYS A 1 207 ? -1.903 32.5 18.125 1 91.44 207 LYS A C 1
ATOM 1558 O O . LYS A 1 207 ? -2.348 32.531 19.281 1 91.44 207 LYS A O 1
ATOM 1563 N N . GLN A 1 208 ? -1.843 33.562 17.359 1 83.56 208 GLN A N 1
ATOM 1564 C CA . GLN A 1 208 ? -2.43 34.844 17.766 1 83.56 208 GLN A CA 1
ATOM 1565 C C . GLN A 1 208 ? -3.955 34.781 17.703 1 83.56 208 GLN A C 1
ATOM 1567 O O . GLN A 1 208 ? -4.637 35.562 18.375 1 83.56 208 GLN A O 1
ATOM 1572 N N . GLY A 1 209 ? -4.48 33.938 16.984 1 70.94 209 GLY A N 1
ATOM 1573 C CA . GLY A 1 209 ? -5.926 33.812 16.891 1 70.94 209 GLY A CA 1
ATOM 1574 C C . GLY A 1 209 ? -6.504 32.812 17.875 1 70.94 209 GLY A C 1
ATOM 1575 O O . GLY A 1 209 ? -5.77 32.031 18.484 1 70.94 209 GLY A O 1
ATOM 1576 N N . MET B 1 1 ? 4.102 -21.109 12.039 1 68.25 1 MET B N 1
ATOM 1577 C CA . MET B 1 1 ? 4.887 -21.844 11.047 1 68.25 1 MET B CA 1
ATOM 1578 C C . MET B 1 1 ? 4.422 -21.5 9.633 1 68.25 1 MET B C 1
ATOM 1580 O O . MET B 1 1 ? 3.229 -21.312 9.398 1 68.25 1 MET B O 1
ATOM 1584 N N . LYS B 1 2 ? 5.406 -21.344 8.703 1 78.12 2 LYS B N 1
ATOM 1585 C CA . LYS B 1 2 ? 5.074 -21.062 7.316 1 78.12 2 LYS B CA 1
ATOM 1586 C C . LYS B 1 2 ? 4.262 -22.188 6.695 1 78.12 2 LYS B C 1
ATOM 1588 O O . LYS B 1 2 ? 4.57 -23.359 6.898 1 78.12 2 LYS B O 1
ATOM 1593 N N . PRO B 1 3 ? 3.186 -21.781 6.031 1 76.69 3 PRO B N 1
ATOM 1594 C CA . PRO B 1 3 ? 2.43 -22.828 5.352 1 76.69 3 PRO B CA 1
ATOM 1595 C C . PRO B 1 3 ? 3.236 -23.516 4.25 1 76.69 3 PRO B C 1
ATOM 1597 O O . PRO B 1 3 ? 4.102 -22.891 3.631 1 76.69 3 PRO B O 1
ATOM 1600 N N . LYS B 1 4 ? 3.057 -24.797 4.16 1 86.19 4 LYS B N 1
ATOM 1601 C CA . LYS B 1 4 ? 3.592 -25.5 2.998 1 86.19 4 LYS B CA 1
ATOM 1602 C C . LYS B 1 4 ? 2.799 -25.156 1.739 1 86.19 4 LYS B C 1
ATOM 1604 O O . LYS B 1 4 ? 1.584 -25.359 1.692 1 86.19 4 LYS B O 1
ATOM 1609 N N . ILE B 1 5 ? 3.453 -24.609 0.769 1 95.06 5 ILE B N 1
ATOM 1610 C CA . ILE B 1 5 ? 2.752 -24.109 -0.409 1 95.06 5 ILE B CA 1
ATOM 1611 C C . ILE B 1 5 ? 3.025 -25.016 -1.601 1 95.06 5 ILE B C 1
ATOM 1613 O O . ILE B 1 5 ? 4.168 -25.422 -1.835 1 95.06 5 ILE B O 1
ATOM 1617 N N . ASP B 1 6 ? 1.974 -25.5 -2.234 1 98.25 6 ASP B N 1
ATOM 1618 C CA . ASP B 1 6 ? 2.061 -26.125 -3.553 1 98.25 6 ASP B CA 1
ATOM 1619 C C . ASP B 1 6 ? 2.02 -25.062 -4.66 1 98.25 6 ASP B C 1
ATOM 1621 O O . ASP B 1 6 ? 0.966 -24.484 -4.938 1 98.25 6 ASP B O 1
ATOM 1625 N N . TYR B 1 7 ? 3.111 -24.844 -5.355 1 98.5 7 TYR B N 1
ATOM 1626 C CA . TYR B 1 7 ? 3.242 -23.766 -6.328 1 98.5 7 TYR B CA 1
ATOM 1627 C C . TYR B 1 7 ? 2.9 -24.25 -7.73 1 98.5 7 TYR B C 1
ATOM 1629 O O . TYR B 1 7 ? 3.078 -23.516 -8.711 1 98.5 7 TYR B O 1
ATOM 1637 N N . SER B 1 8 ? 2.436 -25.5 -7.879 1 98.38 8 SER B N 1
ATOM 1638 C CA . SER B 1 8 ? 2.365 -26.172 -9.172 1 98.38 8 SER B CA 1
ATOM 1639 C C . SER B 1 8 ? 1.541 -25.375 -10.172 1 98.38 8 SER B C 1
ATOM 1641 O O . SER B 1 8 ? 2.016 -25.062 -11.266 1 98.38 8 SER B O 1
ATOM 1643 N N . ILE B 1 9 ? 0.281 -25.031 -9.781 1 98.81 9 ILE B N 1
ATOM 1644 C CA . ILE B 1 9 ? -0.605 -24.266 -10.648 1 98.81 9 ILE B CA 1
ATOM 1645 C C . ILE B 1 9 ? -1.026 -22.984 -9.945 1 98.81 9 ILE B C 1
ATOM 1647 O O . ILE B 1 9 ? -1.977 -22.984 -9.156 1 98.81 9 ILE B O 1
ATOM 1651 N N . TYR B 1 10 ? -0.385 -21.922 -10.312 1 98.81 10 TYR B N 1
ATOM 1652 C CA . TYR B 1 10 ? -0.416 -20.625 -9.648 1 98.81 10 TYR B CA 1
ATOM 1653 C C . TYR B 1 10 ? -1.134 -19.578 -10.5 1 98.81 10 TYR B C 1
ATOM 1655 O O . TYR B 1 10 ? -0.6 -19.125 -11.516 1 98.81 10 TYR B O 1
ATOM 1663 N N . LEU B 1 11 ? -2.336 -19.203 -10.039 1 98.88 11 LEU B N 1
ATOM 1664 C CA . LEU B 1 11 ? -3.105 -18.203 -10.781 1 98.88 11 LEU B CA 1
ATOM 1665 C C . LEU B 1 11 ? -2.717 -16.797 -10.352 1 98.88 11 LEU B C 1
ATOM 1667 O O . LEU B 1 11 ? -2.715 -16.469 -9.164 1 98.88 11 LEU B O 1
ATOM 1671 N N . VAL B 1 12 ? -2.387 -15.984 -11.281 1 98.75 12 VAL B N 1
ATOM 1672 C CA . VAL B 1 12 ? -2.289 -14.539 -11.086 1 98.75 12 VAL B CA 1
ATOM 1673 C C . VAL B 1 12 ? -3.486 -13.844 -11.734 1 98.75 12 VAL B C 1
ATOM 1675 O O . VAL B 1 12 ? -3.695 -13.953 -12.945 1 98.75 12 VAL B O 1
ATOM 1678 N N . THR B 1 13 ? -4.215 -13.125 -11.008 1 98.5 13 THR B N 1
ATOM 1679 C CA . THR B 1 13 ? -5.465 -12.562 -11.508 1 98.5 13 THR B CA 1
ATOM 1680 C C . THR B 1 13 ? -5.199 -11.328 -12.367 1 98.5 13 THR B C 1
ATOM 1682 O O . THR B 1 13 ? -4.172 -10.664 -12.211 1 98.5 13 THR B O 1
ATOM 1685 N N . ASP B 1 14 ? -6.117 -11.094 -13.242 1 96.19 14 ASP B N 1
ATOM 1686 C CA . ASP B 1 14 ? -6.172 -9.914 -14.109 1 96.19 14 ASP B CA 1
ATOM 1687 C C . ASP B 1 14 ? -7.613 -9.586 -14.484 1 96.19 14 ASP B C 1
ATOM 1689 O O . ASP B 1 14 ? -8.203 -10.234 -15.352 1 96.19 14 ASP B O 1
ATOM 1693 N N . ARG B 1 15 ? -8.102 -8.523 -13.922 1 94.06 15 ARG B N 1
ATOM 1694 C CA . ARG B 1 15 ? -9.508 -8.18 -14.109 1 94.06 15 ARG B CA 1
ATOM 1695 C C . ARG B 1 15 ? -9.797 -7.789 -15.547 1 94.06 15 ARG B C 1
ATOM 1697 O O . ARG B 1 15 ? -10.922 -7.934 -16.031 1 94.06 15 ARG B O 1
ATOM 1704 N N . ASP B 1 16 ? -8.844 -7.316 -16.266 1 93.44 16 ASP B N 1
ATOM 1705 C CA . ASP B 1 16 ? -9.031 -6.863 -17.641 1 93.44 16 ASP B CA 1
ATOM 1706 C C . ASP B 1 16 ? -9.125 -8.047 -18.594 1 93.44 16 ASP B C 1
ATOM 1708 O O . ASP B 1 16 ? -9.625 -7.91 -19.719 1 93.44 16 ASP B O 1
ATOM 1712 N N . LEU B 1 17 ? -8.648 -9.219 -18.125 1 95.44 17 LEU B N 1
ATOM 1713 C CA . LEU B 1 17 ? -8.562 -10.359 -19.031 1 95.44 17 LEU B CA 1
ATOM 1714 C C . LEU B 1 17 ? -9.625 -11.398 -18.703 1 95.44 17 LEU B C 1
ATOM 1716 O O . LEU B 1 17 ? -9.898 -12.289 -19.5 1 95.44 17 LEU B O 1
ATOM 1720 N N . MET B 1 18 ? -10.211 -11.336 -17.516 1 95.31 18 MET B N 1
ATOM 1721 C CA . MET B 1 18 ? -11.102 -12.398 -17.047 1 95.31 18 MET B CA 1
ATOM 1722 C C . MET B 1 18 ? -12.297 -12.562 -17.969 1 95.31 18 MET B C 1
ATOM 1724 O O . MET B 1 18 ? -12.805 -11.578 -18.516 1 95.31 18 MET B O 1
ATOM 1728 N N . SER B 1 19 ? -12.727 -13.789 -18.094 1 97.38 19 SER B N 1
ATOM 1729 C CA . SER B 1 19 ? -13.812 -14.125 -19.016 1 97.38 19 SER B CA 1
ATOM 1730 C C . SER B 1 19 ? -15.148 -14.18 -18.281 1 97.38 19 SER B C 1
ATOM 1732 O O . SER B 1 19 ? -16.203 -14.273 -18.906 1 97.38 19 SER B O 1
ATOM 1734 N N . THR B 1 20 ? -15.094 -14.156 -16.969 1 98.25 20 THR B N 1
ATOM 1735 C CA . THR B 1 20 ? -16.281 -14.289 -16.141 1 98.25 20 THR B CA 1
ATOM 1736 C C . THR B 1 20 ? -16.859 -12.914 -15.789 1 98.25 20 THR B C 1
ATOM 1738 O O . THR B 1 20 ? -16.203 -11.891 -16.031 1 98.25 20 THR B O 1
ATOM 1741 N N . GLU B 1 21 ? -17.984 -12.883 -15.227 1 97.56 21 GLU B N 1
ATOM 1742 C CA . GLU B 1 21 ? -18.641 -11.641 -14.82 1 97.56 21 GLU B CA 1
ATOM 1743 C C . GLU B 1 21 ? -17.953 -11.031 -13.602 1 97.56 21 GLU B C 1
ATOM 1745 O O . GLU B 1 21 ? -17.844 -9.812 -13.492 1 97.56 21 GLU B O 1
ATOM 1750 N N . THR B 1 22 ? -17.531 -11.914 -12.703 1 97.88 22 THR B N 1
ATOM 1751 C CA . THR B 1 22 ? -16.859 -11.445 -11.5 1 97.88 22 THR B CA 1
ATOM 1752 C C . THR B 1 22 ? -15.508 -12.141 -11.328 1 97.88 22 THR B C 1
ATOM 1754 O O . THR B 1 22 ? -15.312 -13.25 -11.82 1 97.88 22 THR B O 1
ATOM 1757 N N . LEU B 1 23 ? -14.656 -11.5 -10.656 1 98.19 23 LEU B N 1
ATOM 1758 C CA . LEU B 1 23 ? -13.352 -12.078 -10.359 1 98.19 23 LEU B CA 1
ATOM 1759 C C . LEU B 1 23 ? -13.5 -13.305 -9.469 1 98.19 23 LEU B C 1
ATOM 1761 O O . LEU B 1 23 ? -12.766 -14.289 -9.633 1 98.19 23 LEU B O 1
ATOM 1765 N N . GLU B 1 24 ? -14.414 -13.266 -8.555 1 98.38 24 GLU B N 1
ATOM 1766 C CA . GLU B 1 24 ? -14.695 -14.375 -7.637 1 98.38 24 GLU B CA 1
ATOM 1767 C C . GLU B 1 24 ? -15 -15.656 -8.398 1 98.38 24 GLU B C 1
ATOM 1769 O O . GLU B 1 24 ? -14.484 -16.719 -8.062 1 98.38 24 GLU B O 1
ATOM 1774 N N . GLU B 1 25 ? -15.789 -15.453 -9.398 1 98.62 25 GLU B N 1
ATOM 1775 C CA . GLU B 1 25 ? -16.156 -16.609 -10.211 1 98.62 25 GLU B CA 1
ATOM 1776 C C . GLU B 1 25 ? -14.945 -17.188 -10.922 1 98.62 25 GLU B C 1
ATOM 1778 O O . GLU B 1 25 ? -14.766 -18.406 -10.953 1 98.62 25 GLU B O 1
ATOM 1783 N N . ALA B 1 26 ? -14.133 -16.359 -11.469 1 98.81 26 ALA B N 1
ATOM 1784 C CA . ALA B 1 26 ? -12.938 -16.797 -12.172 1 98.81 26 ALA B CA 1
ATOM 1785 C C . ALA B 1 26 ? -12 -17.562 -11.234 1 98.81 26 ALA B C 1
ATOM 1787 O O . ALA B 1 26 ? -11.516 -18.641 -11.57 1 98.81 26 ALA B O 1
ATOM 1788 N N . VAL B 1 27 ? -11.789 -17.016 -10.07 1 98.94 27 VAL B N 1
ATOM 1789 C CA . VAL B 1 27 ? -10.891 -17.594 -9.078 1 98.94 27 VAL B CA 1
ATOM 1790 C C . VAL B 1 27 ? -11.43 -18.953 -8.625 1 98.94 27 VAL B C 1
ATOM 1792 O O . VAL B 1 27 ? -10.688 -19.922 -8.531 1 98.94 27 VAL B O 1
ATOM 1795 N N . GLU B 1 28 ? -12.68 -19 -8.375 1 98.94 28 GLU B N 1
ATOM 1796 C CA . GLU B 1 28 ? -13.281 -20.25 -7.895 1 98.94 28 GLU B CA 1
ATOM 1797 C C . GLU B 1 28 ? -13.18 -21.344 -8.953 1 98.94 28 GLU B C 1
ATOM 1799 O O . GLU B 1 28 ? -12.852 -22.484 -8.633 1 98.94 28 GLU B O 1
ATOM 1804 N N . GLN B 1 29 ? -13.477 -20.984 -10.164 1 98.94 29 GLN B N 1
ATOM 1805 C CA . GLN B 1 29 ? -13.367 -21.953 -11.242 1 98.94 29 GLN B CA 1
ATOM 1806 C C . GLN B 1 29 ? -11.938 -22.453 -11.391 1 98.94 29 GLN B C 1
ATOM 1808 O O . GLN B 1 29 ? -11.711 -23.656 -11.617 1 98.94 29 GLN B O 1
ATOM 1813 N N . ALA B 1 30 ? -11 -21.516 -11.297 1 98.94 30 ALA B N 1
ATOM 1814 C CA . ALA B 1 30 ? -9.602 -21.922 -11.375 1 98.94 30 ALA B CA 1
ATOM 1815 C C . ALA B 1 30 ? -9.25 -22.922 -10.266 1 98.94 30 ALA B C 1
ATOM 1817 O O . ALA B 1 30 ? -8.555 -23.906 -10.508 1 98.94 30 ALA B O 1
ATOM 1818 N N . ILE B 1 31 ? -9.742 -22.672 -9.055 1 98.94 31 ILE B N 1
ATOM 1819 C CA . ILE B 1 31 ? -9.477 -23.531 -7.895 1 98.94 31 ILE B CA 1
ATOM 1820 C C . ILE B 1 31 ? -10.125 -24.891 -8.102 1 98.94 31 ILE B C 1
ATOM 1822 O O . ILE B 1 31 ? -9.492 -25.922 -7.875 1 98.94 31 ILE B O 1
ATOM 1826 N N . ILE B 1 32 ? -11.352 -24.844 -8.578 1 98.88 32 ILE B N 1
ATOM 1827 C CA . ILE B 1 32 ? -12.055 -26.078 -8.867 1 98.88 32 ILE B CA 1
ATOM 1828 C C . ILE B 1 32 ? -11.281 -26.891 -9.906 1 98.88 32 ILE B C 1
ATOM 1830 O O . ILE B 1 32 ? -11.219 -28.109 -9.828 1 98.88 32 ILE B O 1
ATOM 1834 N N . GLY B 1 33 ? -10.695 -26.172 -10.805 1 98.81 33 GLY B N 1
ATOM 1835 C CA . GLY B 1 33 ? -9.922 -26.812 -11.852 1 98.81 33 GLY B CA 1
ATOM 1836 C C . GLY B 1 33 ? -8.586 -27.344 -11.367 1 98.81 33 GLY B C 1
ATOM 1837 O O . GLY B 1 33 ? -7.918 -28.109 -12.07 1 98.81 33 GLY B O 1
ATOM 1838 N N . GLY B 1 34 ? -8.133 -26.891 -10.211 1 98.69 34 GLY B N 1
ATOM 1839 C CA . GLY B 1 34 ? -6.926 -27.484 -9.648 1 98.69 34 GLY B CA 1
ATOM 1840 C C . GLY B 1 34 ? -5.848 -26.453 -9.352 1 98.69 34 GLY B C 1
ATOM 1841 O O . GLY B 1 34 ? -4.699 -26.812 -9.078 1 98.69 34 GLY B O 1
ATOM 1842 N N . CYS B 1 35 ? -6.184 -25.219 -9.414 1 98.5 35 CYS B N 1
ATOM 1843 C CA . CYS B 1 35 ? -5.254 -24.172 -9 1 98.5 35 CYS B CA 1
ATOM 1844 C C . CYS B 1 35 ? -4.824 -24.375 -7.551 1 98.5 35 CYS B C 1
ATOM 1846 O O . CYS B 1 35 ? -5.652 -24.688 -6.691 1 98.5 35 CYS B O 1
ATOM 1848 N N . THR B 1 36 ? -3.539 -24.203 -7.238 1 98.75 36 THR B N 1
ATOM 1849 C CA . THR B 1 36 ? -3.027 -24.547 -5.914 1 98.75 36 THR B CA 1
ATOM 1850 C C . THR B 1 36 ? -2.639 -23.281 -5.148 1 98.75 36 THR B C 1
ATOM 1852 O O . THR B 1 36 ? -2.404 -23.328 -3.938 1 98.75 36 THR B O 1
ATOM 1855 N N . LEU B 1 37 ? -2.59 -22.156 -5.793 1 98.75 37 LEU B N 1
ATOM 1856 C CA . LEU B 1 37 ? -2.195 -20.859 -5.254 1 98.75 37 LEU B CA 1
ATOM 1857 C C . LEU B 1 37 ? -2.793 -19.719 -6.074 1 98.75 37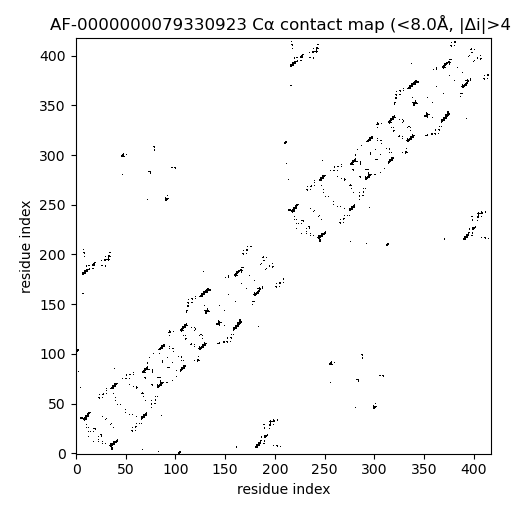 LEU B C 1
ATOM 1859 O O . LEU B 1 37 ? -2.879 -19.812 -7.301 1 98.75 37 LEU B O 1
ATOM 1863 N N . VAL B 1 38 ? -3.215 -18.641 -5.418 1 98.94 38 VAL B N 1
ATOM 1864 C CA . VAL B 1 38 ? -3.789 -17.5 -6.117 1 98.94 38 VAL B CA 1
ATOM 1865 C C . VAL B 1 38 ? -3.076 -16.219 -5.684 1 98.94 38 VAL B C 1
ATOM 1867 O O . VAL B 1 38 ? -2.896 -15.977 -4.488 1 98.94 38 VAL B O 1
ATOM 1870 N N . GLN B 1 39 ? -2.635 -15.453 -6.59 1 98.94 39 GLN B N 1
ATOM 1871 C CA . GLN B 1 39 ? -2.18 -14.086 -6.348 1 98.94 39 GLN B CA 1
ATOM 1872 C C . GLN B 1 39 ? -3.186 -13.07 -6.875 1 98.94 39 GLN B C 1
ATOM 1874 O O . GLN B 1 39 ? -3.531 -13.086 -8.055 1 98.94 39 GLN B O 1
ATOM 1879 N N . LEU B 1 40 ? -3.686 -12.281 -5.969 1 98.88 40 LEU B N 1
ATOM 1880 C CA . LEU B 1 40 ? -4.523 -11.148 -6.371 1 98.88 40 LEU B CA 1
ATOM 1881 C C . LEU B 1 40 ? -3.666 -9.961 -6.797 1 98.88 40 LEU B C 1
ATOM 1883 O O . LEU B 1 40 ? -2.969 -9.367 -5.969 1 98.88 40 LEU B O 1
ATOM 1887 N N . ARG B 1 41 ? -3.697 -9.664 -8.039 1 97.69 41 ARG B N 1
ATOM 1888 C CA . ARG B 1 41 ? -2.961 -8.539 -8.617 1 97.69 41 ARG B CA 1
ATOM 1889 C C . ARG B 1 41 ? -3.914 -7.496 -9.188 1 97.69 41 ARG B C 1
ATOM 1891 O O . ARG B 1 41 ? -4.695 -7.789 -10.094 1 97.69 41 ARG B O 1
ATOM 1898 N N . GLU B 1 42 ? -3.809 -6.262 -8.57 1 91.69 42 GLU B N 1
ATOM 1899 C CA . GLU B 1 42 ? -4.605 -5.121 -9.023 1 91.69 42 GLU B CA 1
ATOM 1900 C C . GLU B 1 42 ? -3.715 -3.934 -9.367 1 91.69 42 GLU B C 1
ATOM 1902 O O . GLU B 1 42 ? -2.986 -3.424 -8.516 1 91.69 42 GLU B O 1
ATOM 1907 N N . LYS B 1 43 ? -3.568 -3.318 -10.508 1 77.81 43 LYS B N 1
ATOM 1908 C CA . LYS B 1 43 ? -2.643 -2.275 -10.945 1 77.81 43 LYS B CA 1
ATOM 1909 C C . LYS B 1 43 ? -3.248 -0.888 -10.75 1 77.81 43 LYS B C 1
ATOM 1911 O O . LYS B 1 43 ? -2.553 0.044 -10.336 1 77.81 43 LYS B O 1
ATOM 1916 N N . ASP B 1 44 ? -4.367 -0.555 -10.969 1 81.12 44 ASP B N 1
ATOM 1917 C CA . ASP B 1 44 ? -4.992 0.765 -10.992 1 81.12 44 ASP B CA 1
ATOM 1918 C C . ASP B 1 44 ? -6.262 0.789 -10.148 1 81.12 44 ASP B C 1
ATOM 1920 O O . ASP B 1 44 ? -7.344 1.089 -10.648 1 81.12 44 ASP B O 1
ATOM 1924 N N . CYS B 1 45 ? -5.969 0.611 -8.891 1 90 45 CYS B N 1
ATOM 1925 C CA . CYS B 1 45 ? -7.152 0.62 -8.039 1 90 45 CYS B CA 1
ATOM 1926 C C . CYS B 1 45 ? -6.859 1.285 -6.699 1 90 45 CYS B C 1
ATOM 1928 O O . CYS B 1 45 ? -5.707 1.315 -6.258 1 90 45 CYS B O 1
ATOM 1930 N N . SER B 1 46 ? -7.887 1.831 -6.082 1 95.06 46 SER B N 1
ATOM 1931 C CA . SER B 1 46 ? -7.738 2.439 -4.766 1 95.06 46 SER B CA 1
ATOM 1932 C C . SER B 1 46 ? -7.449 1.39 -3.699 1 95.06 46 SER B C 1
ATOM 1934 O O . SER B 1 46 ? -7.723 0.204 -3.898 1 95.06 46 SER B O 1
ATOM 1936 N N . SER B 1 47 ? -6.898 1.836 -2.6 1 97 47 SER B N 1
ATOM 1937 C CA . SER B 1 47 ? -6.668 0.919 -1.488 1 97 47 SER B CA 1
ATOM 1938 C C . SER B 1 47 ? -7.961 0.24 -1.052 1 97 47 SER B C 1
ATOM 1940 O O . SER B 1 47 ? -7.973 -0.96 -0.768 1 97 47 SER B O 1
ATOM 1942 N N . LEU B 1 48 ? -9.031 1.008 -1.059 1 97.88 48 LEU B N 1
ATOM 1943 C CA . LEU B 1 48 ? -10.32 0.473 -0.625 1 97.88 48 LEU B CA 1
ATOM 1944 C C . LEU B 1 48 ? -10.828 -0.583 -1.603 1 97.88 48 LEU B C 1
ATOM 1946 O O . LEU B 1 48 ? -11.281 -1.652 -1.188 1 97.88 48 LEU B O 1
ATOM 1950 N N . ASP B 1 49 ? -10.75 -0.272 -2.875 1 97.25 49 ASP B N 1
ATOM 1951 C CA . ASP B 1 49 ? -11.203 -1.227 -3.885 1 97.25 49 ASP B CA 1
ATOM 1952 C C . ASP B 1 49 ? -10.375 -2.508 -3.832 1 97.25 49 ASP B C 1
ATOM 1954 O O . ASP B 1 49 ? -10.922 -3.609 -3.928 1 97.25 49 ASP B O 1
ATOM 1958 N N . PHE B 1 50 ? -9.086 -2.367 -3.738 1 98.44 50 PHE B N 1
ATOM 1959 C CA . PHE B 1 50 ? -8.203 -3.521 -3.627 1 98.44 50 PHE B CA 1
ATOM 1960 C C . PHE B 1 50 ? -8.547 -4.352 -2.396 1 98.44 50 PHE B C 1
ATOM 1962 O O . PHE B 1 50 ? -8.664 -5.578 -2.479 1 98.44 50 PHE B O 1
ATOM 1969 N N . TYR B 1 51 ? -8.789 -3.699 -1.313 1 98.75 51 TYR B N 1
ATOM 1970 C CA . TYR B 1 51 ? -9.141 -4.363 -0.065 1 98.75 51 TYR B CA 1
ATOM 1971 C C . TYR B 1 51 ? -10.453 -5.129 -0.211 1 98.75 51 TYR B C 1
ATOM 1973 O O . TYR B 1 51 ? -10.539 -6.301 0.158 1 98.75 51 TYR B O 1
ATOM 1981 N N . ASN B 1 52 ? -11.438 -4.445 -0.754 1 98.5 52 ASN B N 1
ATOM 1982 C CA . ASN B 1 52 ? -12.742 -5.086 -0.921 1 98.5 52 ASN B CA 1
ATOM 1983 C C . ASN B 1 52 ? -12.648 -6.312 -1.824 1 98.5 52 ASN B C 1
ATOM 1985 O O . ASN B 1 52 ? -13.273 -7.34 -1.549 1 98.5 52 ASN B O 1
ATOM 1989 N N . THR B 1 53 ? -11.891 -6.184 -2.828 1 98.44 53 THR B N 1
ATOM 1990 C CA . THR B 1 53 ? -11.672 -7.312 -3.727 1 98.44 53 THR B CA 1
ATOM 1991 C C . THR B 1 53 ? -10.945 -8.445 -3.008 1 98.44 53 THR B C 1
ATOM 1993 O O . THR B 1 53 ? -11.312 -9.609 -3.145 1 98.44 53 THR B O 1
ATOM 1996 N N . ALA B 1 54 ? -9.969 -8.062 -2.258 1 98.81 54 ALA B N 1
ATOM 1997 C CA . ALA B 1 54 ? -9.188 -9.055 -1.521 1 98.81 54 ALA B CA 1
ATOM 1998 C C . ALA B 1 54 ? -10.055 -9.805 -0.519 1 98.81 54 ALA B C 1
ATOM 2000 O O . ALA B 1 54 ? -9.898 -11.016 -0.34 1 98.81 54 ALA B O 1
ATOM 2001 N N . VAL B 1 55 ? -10.914 -9.109 0.13 1 98.88 55 VAL B N 1
ATOM 2002 C CA . VAL B 1 55 ? -11.812 -9.734 1.09 1 98.88 55 VAL B CA 1
ATOM 2003 C C . VAL B 1 55 ? -12.641 -10.812 0.394 1 98.88 55 VAL B C 1
ATOM 2005 O O . VAL B 1 55 ? -12.758 -11.93 0.893 1 98.88 55 VAL B O 1
ATOM 2008 N N . LYS B 1 56 ? -13.172 -10.438 -0.769 1 98.75 56 LYS B N 1
ATOM 2009 C CA . LYS B 1 56 ? -14.016 -11.367 -1.513 1 98.75 56 LYS B CA 1
ATOM 2010 C C . LYS B 1 56 ? -13.219 -12.57 -2.008 1 98.75 56 LYS B C 1
ATOM 2012 O O . LYS B 1 56 ? -13.672 -13.711 -1.902 1 98.75 56 LYS B O 1
ATOM 2017 N N . VAL B 1 57 ? -12.086 -12.344 -2.496 1 98.88 57 VAL B N 1
ATOM 2018 C CA . VAL B 1 57 ? -11.25 -13.422 -3.02 1 98.88 57 VAL B CA 1
ATOM 2019 C C . VAL B 1 57 ? -10.766 -14.305 -1.872 1 98.88 57 VAL B C 1
ATOM 2021 O O . VAL B 1 57 ? -10.688 -15.531 -2.016 1 98.88 57 VAL B O 1
ATOM 2024 N N . LYS B 1 58 ? -10.438 -13.734 -0.735 1 98.88 58 LYS B N 1
ATOM 2025 C CA . LYS B 1 58 ? -10.008 -1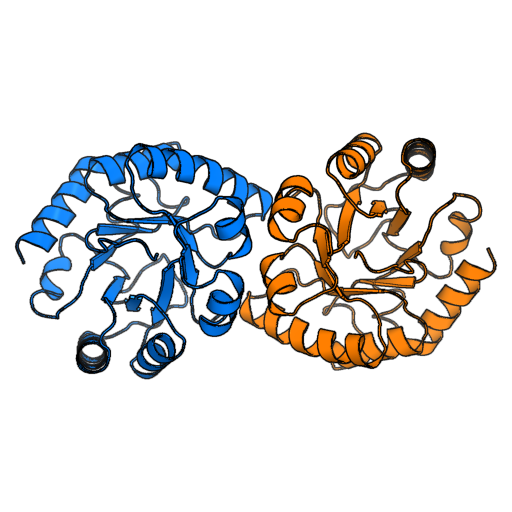4.477 0.445 1 98.88 58 LYS B CA 1
ATOM 2026 C C . LYS B 1 58 ? -11.086 -15.461 0.897 1 98.88 58 LYS B C 1
ATOM 2028 O O . LYS B 1 58 ? -10.781 -16.578 1.297 1 98.88 58 LYS B O 1
ATOM 2033 N N . GLU B 1 59 ? -12.305 -14.977 0.868 1 98.81 59 GLU B N 1
ATOM 2034 C CA . GLU B 1 59 ? -13.414 -15.852 1.238 1 98.81 59 GLU B CA 1
ATOM 2035 C C . GLU B 1 59 ? -13.445 -17.109 0.371 1 98.81 59 GLU B C 1
ATOM 2037 O O . GLU B 1 59 ? -13.641 -18.203 0.877 1 98.81 59 GLU B O 1
ATOM 2042 N N . ILE B 1 60 ? -13.211 -16.953 -0.904 1 98.81 60 ILE B N 1
ATOM 2043 C CA . ILE B 1 60 ? -13.234 -18.062 -1.849 1 98.81 60 ILE B CA 1
ATOM 2044 C C . ILE B 1 60 ? -12.039 -18.969 -1.593 1 98.81 60 ILE B C 1
ATOM 2046 O O . ILE B 1 60 ? -12.188 -20.203 -1.495 1 98.81 60 ILE B O 1
ATOM 2050 N N . THR B 1 61 ? -10.875 -18.375 -1.499 1 98.81 61 THR B N 1
ATOM 2051 C CA . THR B 1 61 ? -9.68 -19.188 -1.327 1 98.81 61 THR B CA 1
ATOM 2052 C C . THR B 1 61 ? -9.727 -19.953 -0.004 1 98.81 61 THR B C 1
ATOM 2054 O O . THR B 1 61 ? -9.305 -21.109 0.071 1 98.81 61 THR B O 1
ATOM 2057 N N . ASP B 1 62 ? -10.25 -19.359 1.029 1 98.62 62 ASP B N 1
ATOM 2058 C CA . ASP B 1 62 ? -10.383 -20.016 2.328 1 98.62 62 ASP B CA 1
ATOM 2059 C C . ASP B 1 62 ? -11.336 -21.203 2.25 1 98.62 62 ASP B C 1
ATOM 2061 O O . ASP B 1 62 ? -11.094 -22.25 2.867 1 98.62 62 ASP B O 1
ATOM 2065 N N . LYS B 1 63 ? -12.414 -20.984 1.513 1 98.5 63 LYS B N 1
ATOM 2066 C CA . LYS B 1 63 ? -13.406 -22.047 1.353 1 98.5 63 LYS B CA 1
ATOM 2067 C C . LYS B 1 63 ? -12.758 -23.328 0.843 1 98.5 63 LYS B C 1
ATOM 2069 O O . LYS B 1 63 ? -13.164 -24.438 1.221 1 98.5 63 LYS B O 1
ATOM 2074 N N . TYR B 1 64 ? -11.742 -23.219 0.037 1 98.5 64 TYR B N 1
ATOM 2075 C CA . TYR B 1 64 ? -11.148 -24.375 -0.62 1 98.5 64 TYR B CA 1
ATOM 2076 C C . TYR B 1 64 ? -9.758 -24.656 -0.065 1 98.5 64 TYR B C 1
ATOM 2078 O O . TYR B 1 64 ? -9.031 -25.516 -0.587 1 98.5 64 TYR B O 1
ATOM 2086 N N . ASN B 1 65 ? -9.312 -23.875 0.943 1 97.94 65 ASN B N 1
ATOM 2087 C CA . ASN B 1 65 ? -8 -24.016 1.575 1 97.94 65 ASN B CA 1
ATOM 2088 C C . ASN B 1 65 ? -6.871 -23.812 0.571 1 97.94 65 ASN B C 1
ATOM 2090 O O . ASN B 1 65 ? -5.922 -24.594 0.537 1 97.94 65 ASN B O 1
ATOM 2094 N N . VAL B 1 66 ? -7.062 -22.891 -0.284 1 98.62 66 VAL B N 1
ATOM 2095 C CA . VAL B 1 66 ? -6.027 -22.469 -1.219 1 98.62 66 VAL B CA 1
ATOM 2096 C C . VAL B 1 66 ? -5.41 -21.156 -0.74 1 98.62 66 VAL B C 1
ATOM 2098 O O . VAL B 1 66 ? -6.125 -20.203 -0.431 1 98.62 66 VAL B O 1
ATOM 2101 N N . PRO B 1 67 ? -4.102 -21.062 -0.647 1 98.62 67 PRO B N 1
ATOM 2102 C CA . PRO B 1 67 ? -3.477 -19.828 -0.138 1 98.62 67 PRO B CA 1
ATOM 2103 C C . PRO B 1 67 ? -3.645 -18.641 -1.082 1 98.62 67 PRO B C 1
ATOM 2105 O O . PRO B 1 67 ? -3.596 -18.812 -2.305 1 98.62 67 PRO B O 1
ATOM 2108 N N . LEU B 1 68 ? -3.816 -17.469 -0.508 1 98.81 68 LEU B N 1
ATOM 2109 C CA . LEU B 1 68 ? -3.908 -16.203 -1.229 1 98.81 68 LEU B CA 1
ATOM 2110 C C . LEU B 1 68 ? -2.668 -15.359 -0.991 1 98.81 68 LEU B C 1
ATOM 2112 O O . LEU B 1 68 ? -2.244 -15.172 0.153 1 98.81 68 LEU B O 1
ATOM 2116 N N . LEU B 1 69 ? -2.057 -14.898 -2.049 1 98.81 69 LEU B N 1
ATOM 2117 C CA . LEU B 1 69 ? -1.015 -13.883 -2.004 1 98.81 69 LEU B CA 1
ATOM 2118 C C . LEU B 1 69 ? -1.533 -12.547 -2.539 1 98.81 69 LEU B C 1
ATOM 2120 O O . LEU B 1 69 ? -2.383 -12.523 -3.434 1 98.81 69 LEU B O 1
ATOM 2124 N N . ILE B 1 70 ? -1.014 -11.5 -1.964 1 98.88 70 ILE B N 1
ATOM 2125 C CA . ILE B 1 70 ? -1.346 -10.164 -2.445 1 98.88 70 ILE B CA 1
ATOM 2126 C C . ILE B 1 70 ? -0.145 -9.562 -3.174 1 98.88 70 ILE B C 1
ATOM 2128 O O . ILE B 1 70 ? 0.98 -9.609 -2.67 1 98.88 70 ILE B O 1
ATOM 2132 N N . ASN B 1 71 ? -0.386 -9.078 -4.348 1 98.38 71 ASN B N 1
ATOM 2133 C CA . ASN B 1 71 ? 0.664 -8.414 -5.117 1 98.38 71 ASN B CA 1
ATOM 2134 C C . ASN B 1 71 ? 0.989 -7.039 -4.551 1 98.38 71 ASN B C 1
ATOM 2136 O O . ASN B 1 71 ? 0.109 -6.18 -4.449 1 98.38 71 ASN B O 1
ATOM 2140 N N . ASP B 1 72 ? 2.24 -6.848 -4.137 1 97.69 72 ASP B N 1
ATOM 2141 C CA . ASP B 1 72 ? 2.867 -5.559 -3.855 1 97.69 72 ASP B CA 1
ATOM 2142 C C . ASP B 1 72 ? 2.393 -4.996 -2.518 1 97.69 72 ASP B C 1
ATOM 2144 O O . ASP B 1 72 ? 3.207 -4.648 -1.66 1 97.69 72 ASP B O 1
ATOM 2148 N N . ARG B 1 73 ? 1.099 -5.047 -2.242 1 98.06 73 ARG B N 1
ATOM 2149 C CA . ARG B 1 73 ? 0.499 -4.27 -1.162 1 98.06 73 ARG B CA 1
ATOM 2150 C C . ARG B 1 73 ? 0.473 -5.066 0.137 1 98.06 73 ARG B C 1
ATOM 2152 O O . ARG B 1 73 ? -0.524 -5.719 0.451 1 98.06 73 ARG B O 1
ATOM 2159 N N . LEU B 1 74 ? 1.521 -4.844 0.879 1 98.44 74 LEU B N 1
ATOM 2160 C CA . LEU B 1 74 ? 1.699 -5.555 2.141 1 98.44 74 LEU B CA 1
ATOM 2161 C C . LEU B 1 74 ? 0.58 -5.215 3.119 1 98.44 74 LEU B C 1
ATOM 2163 O O . LEU B 1 74 ? 0.133 -6.074 3.881 1 98.44 74 LEU B O 1
ATOM 2167 N N . ASP B 1 75 ? 0.113 -4.008 3.098 1 98.5 75 ASP B N 1
ATOM 2168 C CA . ASP B 1 75 ? -0.942 -3.588 4.016 1 98.5 75 ASP B CA 1
ATOM 2169 C C . ASP B 1 75 ? -2.254 -4.305 3.707 1 98.5 75 ASP B C 1
ATOM 2171 O O . ASP B 1 75 ? -2.979 -4.703 4.621 1 98.5 75 ASP B O 1
ATOM 2175 N N . ILE B 1 76 ? -2.555 -4.543 2.447 1 98.69 76 ILE B N 1
ATOM 2176 C CA . ILE B 1 76 ? -3.75 -5.297 2.078 1 98.69 76 ILE B CA 1
ATOM 2177 C C . ILE B 1 76 ? -3.594 -6.754 2.51 1 98.69 76 ILE B C 1
ATOM 2179 O O . ILE B 1 76 ? -4.543 -7.363 3.008 1 98.69 76 ILE B O 1
ATOM 2183 N N . ALA B 1 77 ? -2.408 -7.305 2.318 1 98.69 77 ALA B N 1
ATOM 2184 C CA . ALA B 1 77 ? -2.15 -8.672 2.75 1 98.69 77 ALA B CA 1
ATOM 2185 C C . ALA B 1 77 ? -2.412 -8.836 4.246 1 98.69 77 ALA B C 1
ATOM 2187 O O . ALA B 1 77 ? -3.055 -9.805 4.668 1 98.69 77 ALA B O 1
ATOM 2188 N N . LEU B 1 78 ? -1.908 -7.895 5.012 1 98.5 78 LEU B N 1
ATOM 2189 C CA . LEU B 1 78 ? -2.113 -7.922 6.457 1 98.5 78 LEU B CA 1
ATOM 2190 C C . LEU B 1 78 ? -3.592 -7.766 6.797 1 98.5 78 LEU B C 1
ATOM 2192 O O . LEU B 1 78 ? -4.109 -8.461 7.672 1 98.5 78 LEU B O 1
ATOM 2196 N N . ALA B 1 79 ? -4.254 -6.91 6.117 1 98.62 79 ALA B N 1
ATOM 2197 C CA . ALA B 1 79 ? -5.641 -6.562 6.418 1 98.62 79 ALA B CA 1
ATOM 2198 C C . ALA B 1 79 ? -6.559 -7.77 6.246 1 98.62 79 ALA B C 1
ATOM 2200 O O . ALA B 1 79 ? -7.504 -7.949 7.016 1 98.62 79 ALA B O 1
ATOM 2201 N N . VAL B 1 80 ? -6.223 -8.602 5.266 1 98.62 80 VAL B N 1
ATOM 2202 C CA . VAL B 1 80 ? -7.148 -9.695 4.98 1 98.62 80 VAL B CA 1
ATOM 2203 C C . VAL B 1 80 ? -6.598 -11.008 5.539 1 98.62 80 VAL B C 1
ATOM 2205 O O . VAL B 1 80 ? -7.23 -12.055 5.41 1 98.62 80 VAL B O 1
ATOM 2208 N N . GLY B 1 81 ? -5.43 -10.93 6.082 1 97.81 81 GLY B N 1
ATOM 2209 C CA . GLY B 1 81 ? -4.816 -12.148 6.598 1 97.81 81 GLY B CA 1
ATOM 2210 C C . GLY B 1 81 ? -4.418 -13.125 5.508 1 97.81 81 GLY B C 1
ATOM 2211 O O . GLY B 1 81 ? -4.688 -14.32 5.613 1 97.81 81 GLY B O 1
ATOM 2212 N N . ALA B 1 82 ? -3.875 -12.609 4.438 1 98.12 82 ALA B N 1
ATOM 2213 C CA . ALA B 1 82 ? -3.428 -13.453 3.334 1 98.12 82 ALA B CA 1
ATOM 2214 C C . ALA B 1 82 ? -2.258 -14.336 3.756 1 98.12 82 ALA B C 1
ATOM 2216 O O . ALA B 1 82 ? -1.657 -14.117 4.812 1 98.12 82 ALA B O 1
ATOM 2217 N N . ALA B 1 83 ? -1.926 -15.289 2.971 1 98.06 83 ALA B N 1
ATOM 2218 C CA . ALA B 1 83 ? -0.813 -16.203 3.232 1 98.06 83 ALA B CA 1
ATOM 2219 C C . ALA B 1 83 ? 0.526 -15.484 3.094 1 98.06 83 ALA B C 1
ATOM 2221 O O . ALA B 1 83 ? 1.533 -15.922 3.656 1 98.06 83 ALA B O 1
ATOM 2222 N N . GLY B 1 84 ? 0.506 -14.398 2.307 1 98.12 84 GLY B N 1
ATOM 2223 C CA . GLY B 1 84 ? 1.721 -13.625 2.113 1 98.12 84 GLY B CA 1
ATOM 2224 C C . GLY B 1 84 ? 1.597 -12.594 1.01 1 98.12 84 GLY B C 1
ATOM 2225 O O . GLY B 1 84 ? 0.5 -12.102 0.729 1 98.12 84 GLY B O 1
ATOM 2226 N N . VAL B 1 85 ? 2.773 -12.203 0.481 1 98.62 85 VAL B N 1
ATOM 2227 C CA . VAL B 1 85 ? 2.822 -11.172 -0.552 1 98.62 85 VAL B CA 1
ATOM 2228 C C . VAL B 1 85 ? 3.816 -11.578 -1.639 1 98.62 85 VAL B C 1
ATOM 2230 O O . VAL B 1 85 ? 4.707 -12.398 -1.401 1 98.62 85 VAL B O 1
ATOM 2233 N N . HIS B 1 86 ? 3.562 -11.117 -2.805 1 98.88 86 HIS B N 1
ATOM 2234 C CA . HIS B 1 86 ? 4.512 -11.172 -3.91 1 98.88 86 HIS B CA 1
ATOM 2235 C C . HIS B 1 86 ? 4.98 -9.781 -4.309 1 98.88 86 HIS B C 1
ATOM 2237 O O . HIS B 1 86 ? 4.164 -8.883 -4.512 1 98.88 86 HIS B O 1
ATOM 2243 N N . VAL B 1 87 ? 6.324 -9.625 -4.406 1 98.62 87 VAL B N 1
ATOM 2244 C CA . VAL B 1 87 ? 6.852 -8.297 -4.691 1 98.62 87 VAL B CA 1
ATOM 2245 C C . VAL B 1 87 ? 7.809 -8.367 -5.879 1 98.62 87 VAL B C 1
ATOM 2247 O O . VAL B 1 87 ? 8.406 -9.406 -6.141 1 98.62 87 VAL B O 1
ATOM 2250 N N . GLY B 1 88 ? 7.895 -7.273 -6.566 1 96.94 88 GLY B N 1
ATOM 2251 C CA . GLY B 1 88 ? 8.844 -7.113 -7.656 1 96.94 88 GLY B CA 1
ATOM 2252 C C . GLY B 1 88 ? 9.969 -6.148 -7.328 1 96.94 88 GLY B C 1
ATOM 2253 O O . GLY B 1 88 ? 10.141 -5.75 -6.176 1 96.94 88 GLY B O 1
ATOM 2254 N N . GLN B 1 89 ? 10.711 -5.766 -8.328 1 96.31 89 GLN B N 1
ATOM 2255 C CA . GLN B 1 89 ? 11.93 -4.984 -8.156 1 96.31 89 GLN B CA 1
ATOM 2256 C C . GLN B 1 89 ? 11.602 -3.531 -7.812 1 96.31 89 GLN B C 1
ATOM 2258 O O . GLN B 1 89 ? 12.453 -2.809 -7.289 1 96.31 89 GLN B O 1
ATOM 2263 N N . SER B 1 90 ? 10.422 -3.082 -8.07 1 96.12 90 SER B N 1
ATOM 2264 C CA . SER B 1 90 ? 10.039 -1.701 -7.797 1 96.12 90 SER B CA 1
ATOM 2265 C C . SER B 1 90 ? 9.172 -1.606 -6.543 1 96.12 90 SER B C 1
ATOM 2267 O O . SER B 1 90 ? 8.625 -0.545 -6.242 1 96.12 90 SER B O 1
ATOM 2269 N N . ASP B 1 91 ? 9.016 -2.705 -5.871 1 97.62 91 ASP B N 1
ATOM 2270 C CA . ASP B 1 91 ? 8.219 -2.777 -4.648 1 97.62 91 ASP B CA 1
ATOM 2271 C C . ASP B 1 91 ? 9.109 -2.73 -3.41 1 97.62 91 ASP B C 1
ATOM 2273 O O . ASP B 1 91 ? 10.32 -2.516 -3.518 1 97.62 91 ASP B O 1
ATOM 2277 N N . LEU B 1 92 ? 8.492 -2.85 -2.227 1 98.31 92 LEU B N 1
ATOM 2278 C CA . LEU B 1 92 ? 9.281 -3.023 -1.013 1 98.31 92 LEU B CA 1
ATOM 2279 C C . LEU B 1 92 ? 10.18 -4.254 -1.117 1 98.31 92 LEU B C 1
ATOM 2281 O O . LEU B 1 92 ? 9.758 -5.293 -1.631 1 98.31 92 LEU B O 1
ATOM 2285 N N . SER B 1 93 ? 11.375 -4.16 -0.597 1 98.06 93 SER B N 1
ATOM 2286 C CA . SER B 1 93 ? 12.289 -5.301 -0.641 1 98.06 93 SER B CA 1
ATOM 2287 C C . SER B 1 93 ? 11.805 -6.43 0.26 1 98.06 93 SER B C 1
ATOM 2289 O O . SER B 1 93 ? 11.062 -6.195 1.215 1 98.06 93 SER B O 1
ATOM 2291 N N . ALA B 1 94 ? 12.258 -7.613 -0.054 1 98.38 94 ALA B N 1
ATOM 2292 C CA . ALA B 1 94 ? 11.883 -8.773 0.747 1 98.38 94 ALA B CA 1
ATOM 2293 C C . ALA B 1 94 ? 12.32 -8.609 2.197 1 98.38 94 ALA B C 1
ATOM 2295 O O . ALA B 1 94 ? 11.641 -9.062 3.119 1 98.38 94 ALA B O 1
ATOM 2296 N N . THR B 1 95 ? 13.469 -7.961 2.404 1 98.31 95 THR B N 1
ATOM 2297 C CA . THR B 1 95 ? 13.977 -7.738 3.754 1 98.31 95 THR B CA 1
ATOM 2298 C C . THR B 1 95 ? 13.016 -6.863 4.559 1 98.31 95 THR B C 1
ATOM 2300 O O . THR B 1 95 ? 12.695 -7.18 5.703 1 98.31 95 THR B O 1
ATOM 2303 N N . VAL B 1 96 ? 12.57 -5.809 3.949 1 98.44 96 VAL B N 1
ATOM 2304 C CA . VAL B 1 96 ? 11.648 -4.887 4.602 1 98.44 96 VAL B CA 1
ATOM 2305 C C . VAL B 1 96 ? 10.312 -5.586 4.855 1 98.44 96 VAL B C 1
ATOM 2307 O O . VAL B 1 96 ? 9.742 -5.465 5.941 1 98.44 96 VAL B O 1
ATOM 2310 N N . VAL B 1 97 ? 9.859 -6.301 3.867 1 98.62 97 VAL B N 1
ATOM 2311 C CA . VAL B 1 97 ? 8.594 -7.023 3.984 1 98.62 97 VAL B CA 1
ATOM 2312 C C . VAL B 1 97 ? 8.68 -8.031 5.129 1 98.62 97 VAL B C 1
ATOM 2314 O O . VAL B 1 97 ? 7.781 -8.102 5.973 1 98.62 97 VAL B O 1
ATOM 2317 N N . ARG B 1 98 ? 9.75 -8.82 5.203 1 98.25 98 ARG B N 1
ATOM 2318 C CA . ARG B 1 98 ? 9.938 -9.852 6.219 1 98.25 98 ARG B CA 1
ATOM 2319 C C . ARG B 1 98 ? 9.891 -9.25 7.621 1 98.25 98 ARG B C 1
ATOM 2321 O O . ARG B 1 98 ? 9.273 -9.812 8.523 1 98.25 98 ARG B O 1
ATOM 2328 N N . LYS B 1 99 ? 10.453 -8.102 7.762 1 97.31 99 LYS B N 1
ATOM 2329 C CA . LYS B 1 99 ? 10.477 -7.43 9.055 1 97.31 99 LYS B CA 1
ATOM 2330 C C . LYS B 1 99 ? 9.07 -7.098 9.531 1 97.31 99 LYS B C 1
ATOM 2332 O O . LYS B 1 99 ? 8.797 -7.102 10.734 1 97.31 99 LYS B O 1
ATOM 2337 N N . ILE B 1 100 ? 8.234 -6.898 8.609 1 97.31 100 ILE B N 1
ATOM 2338 C CA . ILE B 1 100 ? 6.891 -6.438 8.953 1 97.31 100 ILE B CA 1
ATOM 2339 C C . ILE B 1 100 ? 5.965 -7.633 9.148 1 97.31 100 ILE B C 1
ATOM 2341 O O . ILE B 1 100 ? 5.227 -7.699 10.141 1 97.31 100 ILE B O 1
ATOM 2345 N N . ILE B 1 101 ? 6.047 -8.586 8.211 1 95.38 101 ILE B N 1
ATOM 2346 C CA . ILE B 1 101 ? 5.02 -9.625 8.211 1 95.38 101 ILE B CA 1
ATOM 2347 C C . ILE B 1 101 ? 5.453 -10.781 9.109 1 95.38 101 ILE B C 1
ATOM 2349 O O . ILE B 1 101 ? 4.645 -11.656 9.438 1 95.38 101 ILE B O 1
ATOM 2353 N N . GLY B 1 102 ? 6.742 -10.844 9.453 1 94 102 GLY B N 1
ATOM 2354 C CA . GLY B 1 102 ? 7.242 -11.914 10.305 1 94 102 GLY B CA 1
ATOM 2355 C C . GLY B 1 102 ? 7.602 -13.172 9.539 1 94 102 GLY B C 1
ATOM 2356 O O . GLY B 1 102 ? 7.68 -13.148 8.305 1 94 102 GLY B O 1
ATOM 2357 N N . ASP B 1 103 ? 7.75 -14.289 10.281 1 93.75 103 ASP B N 1
ATOM 2358 C CA . ASP B 1 103 ? 8.328 -15.484 9.695 1 93.75 103 ASP B CA 1
ATOM 2359 C C . ASP B 1 103 ? 7.242 -16.469 9.25 1 93.75 103 ASP B C 1
ATOM 2361 O O . ASP B 1 103 ? 7.527 -17.438 8.555 1 93.75 103 ASP B O 1
ATOM 2365 N N . ASP B 1 104 ? 6.07 -16.094 9.531 1 94.56 104 ASP B N 1
ATOM 2366 C CA . ASP B 1 104 ? 5.016 -17.094 9.359 1 94.56 104 ASP B CA 1
ATOM 2367 C C . ASP B 1 104 ? 4.289 -16.891 8.039 1 94.56 104 ASP B C 1
ATOM 2369 O O . ASP B 1 104 ? 3.395 -17.672 7.691 1 94.56 104 ASP B O 1
ATOM 2373 N N . LYS B 1 105 ? 4.605 -15.852 7.309 1 96.5 105 LYS B N 1
ATOM 2374 C CA . LYS B 1 105 ? 3.951 -15.578 6.031 1 96.5 105 LYS B CA 1
ATOM 2375 C C . LYS B 1 105 ? 4.934 -15.719 4.871 1 96.5 105 LYS B C 1
ATOM 2377 O O . LYS B 1 105 ? 6.145 -15.578 5.055 1 96.5 105 LYS B O 1
ATOM 2382 N N . ILE B 1 106 ? 4.402 -15.891 3.695 1 97.5 106 ILE B N 1
ATOM 2383 C CA . ILE B 1 106 ? 5.211 -16.203 2.521 1 97.5 106 ILE B CA 1
ATOM 2384 C C . ILE B 1 106 ? 5.551 -14.914 1.77 1 97.5 106 ILE B C 1
ATOM 2386 O O . ILE B 1 106 ? 4.711 -14.023 1.643 1 97.5 106 ILE B O 1
ATOM 2390 N N . ILE B 1 107 ? 6.809 -14.891 1.283 1 98.56 107 ILE B N 1
ATOM 2391 C CA . ILE B 1 107 ? 7.25 -13.812 0.407 1 98.56 107 ILE B CA 1
ATOM 2392 C C . ILE B 1 107 ? 7.758 -14.391 -0.911 1 98.56 107 ILE B C 1
ATOM 2394 O O . ILE B 1 107 ? 8.68 -15.211 -0.922 1 98.56 107 ILE B O 1
ATOM 2398 N N . GLY B 1 108 ? 7.117 -14.039 -1.97 1 98.75 108 GLY B N 1
ATOM 2399 C CA . GLY B 1 108 ? 7.641 -14.289 -3.305 1 98.75 108 GLY B CA 1
ATOM 2400 C C . GLY B 1 108 ? 8.273 -13.062 -3.932 1 98.75 108 GLY B C 1
ATOM 2401 O O . GLY B 1 108 ? 7.859 -11.93 -3.66 1 98.75 108 GLY B O 1
ATOM 2402 N N . VAL B 1 109 ? 9.242 -13.281 -4.75 1 98.81 109 VAL B N 1
ATOM 2403 C CA . VAL B 1 109 ? 9.914 -12.164 -5.402 1 98.81 109 VAL B CA 1
ATOM 2404 C C . VAL B 1 109 ? 10.039 -12.438 -6.902 1 98.81 109 VAL B C 1
ATOM 2406 O O . VAL B 1 109 ? 10.484 -13.508 -7.309 1 98.81 109 VAL B O 1
ATOM 2409 N N . SER B 1 110 ? 9.602 -11.484 -7.699 1 98.31 110 SER B N 1
ATOM 2410 C CA . SER B 1 110 ? 9.812 -11.555 -9.141 1 98.31 110 SER B CA 1
ATOM 2411 C C . SER B 1 110 ? 11.273 -11.297 -9.5 1 98.31 110 SER B C 1
ATOM 2413 O O . SER B 1 110 ? 11.867 -10.328 -9.031 1 98.31 110 SER B O 1
ATOM 2415 N N . THR B 1 111 ? 11.812 -12.156 -10.328 1 98.06 111 THR B N 1
ATOM 2416 C CA . THR B 1 111 ? 13.195 -12.023 -10.766 1 98.06 111 THR B CA 1
ATOM 2417 C C . THR B 1 111 ? 13.305 -12.242 -12.273 1 98.06 111 THR B C 1
ATOM 2419 O O . THR B 1 111 ? 12.523 -13 -12.852 1 98.06 111 THR B O 1
ATOM 2422 N N . GLY B 1 112 ? 14.281 -11.547 -12.867 1 97.06 112 GLY B N 1
ATOM 2423 C CA . GLY B 1 112 ? 14.492 -11.695 -14.297 1 97.06 112 GLY B CA 1
ATOM 2424 C C . GLY B 1 112 ? 15.898 -12.141 -14.648 1 97.06 112 GLY B C 1
ATOM 2425 O O . GLY B 1 112 ? 16.188 -12.453 -15.805 1 97.06 112 GLY B O 1
ATOM 2426 N N . CYS B 1 113 ? 16.781 -12.18 -13.594 1 97.94 113 CYS B N 1
ATOM 2427 C CA . CYS B 1 113 ? 18.172 -12.57 -13.82 1 97.94 113 CYS B CA 1
ATOM 2428 C C . CYS B 1 113 ? 18.781 -13.18 -12.562 1 97.94 113 CYS B C 1
ATOM 2430 O O . CYS B 1 113 ? 18.172 -13.125 -11.492 1 97.94 113 CYS B O 1
ATOM 2432 N N . LEU B 1 114 ? 19.922 -13.734 -12.766 1 98.56 114 LEU B N 1
ATOM 2433 C CA . LEU B 1 114 ? 20.594 -14.461 -11.688 1 98.56 114 LEU B CA 1
ATOM 2434 C C . LEU B 1 114 ? 20.875 -13.539 -10.508 1 98.56 114 LEU B C 1
ATOM 2436 O O . LEU B 1 114 ? 20.656 -13.914 -9.352 1 98.56 114 LEU B O 1
ATOM 2440 N N . GLU B 1 115 ? 21.312 -12.359 -10.766 1 98.44 115 GLU B N 1
ATOM 2441 C CA . GLU B 1 115 ? 21.641 -11.406 -9.703 1 98.44 115 GLU B CA 1
ATOM 2442 C C . GLU B 1 115 ? 20.422 -11.141 -8.82 1 98.44 115 GLU B C 1
ATOM 2444 O O . GLU B 1 115 ? 20.516 -11.156 -7.594 1 98.44 115 GLU B O 1
ATOM 2449 N N . GLN B 1 116 ? 19.328 -10.961 -9.414 1 98.5 116 GLN B N 1
ATOM 2450 C CA . GLN B 1 116 ? 18.094 -10.711 -8.688 1 98.5 116 GLN B CA 1
ATOM 2451 C C . GLN B 1 116 ? 17.672 -11.938 -7.883 1 98.5 116 GLN B C 1
ATOM 2453 O O . GLN B 1 116 ? 17.172 -11.812 -6.758 1 98.5 116 GLN B O 1
ATOM 2458 N N . ALA B 1 117 ? 17.844 -13.094 -8.484 1 98.75 117 ALA B N 1
ATOM 2459 C CA . ALA B 1 117 ? 17.469 -14.344 -7.824 1 98.75 117 ALA B CA 1
ATOM 2460 C C . ALA B 1 117 ? 18.297 -14.578 -6.566 1 98.75 117 ALA B C 1
ATOM 2462 O O . ALA B 1 117 ? 17.766 -14.922 -5.512 1 98.75 117 ALA B O 1
ATOM 2463 N N . LEU B 1 118 ? 19.562 -14.367 -6.691 1 98.81 118 LEU B N 1
ATOM 2464 C CA . LEU B 1 118 ? 20.453 -14.539 -5.551 1 98.81 118 LEU B CA 1
ATOM 2465 C C . LEU B 1 118 ? 20.125 -13.547 -4.445 1 98.81 118 LEU B C 1
ATOM 2467 O O . LEU B 1 118 ? 20.125 -13.898 -3.266 1 98.81 118 LEU B O 1
ATOM 2471 N N . LYS B 1 119 ? 19.891 -12.352 -4.863 1 98.5 119 LYS B N 1
ATOM 2472 C CA . LYS B 1 119 ? 19.516 -11.32 -3.895 1 98.5 119 LYS B CA 1
ATOM 2473 C C . LYS B 1 119 ? 18.219 -11.688 -3.184 1 98.5 119 LYS B C 1
ATOM 2475 O O . LYS B 1 119 ? 18.094 -11.516 -1.969 1 98.5 119 LYS B O 1
ATOM 2480 N N . ALA B 1 120 ? 17.234 -12.156 -3.957 1 98.56 120 ALA B N 1
ATOM 2481 C CA . ALA B 1 120 ? 15.953 -12.555 -3.375 1 98.56 120 ALA B CA 1
ATOM 2482 C C . ALA B 1 120 ? 16.141 -13.633 -2.312 1 98.56 120 ALA B C 1
ATOM 2484 O O . ALA B 1 120 ? 15.555 -13.562 -1.234 1 98.56 120 ALA B O 1
ATOM 2485 N N . GLN B 1 121 ? 16.953 -14.633 -2.631 1 98.31 121 GLN B N 1
ATOM 2486 C CA . GLN B 1 121 ? 17.234 -15.695 -1.672 1 98.31 121 GLN B CA 1
ATOM 2487 C C . GLN B 1 121 ? 17.906 -15.141 -0.423 1 98.31 121 GLN B C 1
ATOM 2489 O O . GLN B 1 121 ? 17.516 -15.469 0.7 1 98.31 121 GLN B O 1
ATOM 2494 N N . LYS B 1 122 ? 18.891 -14.289 -0.625 1 97.94 122 LYS B N 1
ATOM 2495 C CA . LYS B 1 122 ? 19.609 -13.672 0.484 1 97.94 122 LYS B CA 1
ATOM 2496 C C . LYS B 1 122 ? 18.672 -12.844 1.36 1 97.94 122 LYS B C 1
ATOM 2498 O O . LYS B 1 122 ? 18.828 -12.812 2.584 1 97.94 122 LYS B O 1
ATOM 2503 N N . ASP B 1 123 ? 17.688 -12.234 0.762 1 97.56 123 ASP B N 1
ATOM 2504 C CA . ASP B 1 123 ? 16.812 -11.297 1.444 1 97.56 123 ASP B CA 1
ATOM 2505 C C . ASP B 1 123 ? 15.648 -12.023 2.111 1 97.56 123 ASP B C 1
ATOM 2507 O O . ASP B 1 123 ? 14.773 -11.391 2.719 1 97.56 123 ASP B O 1
ATOM 2511 N N . GLY B 1 124 ? 15.547 -13.305 1.891 1 96.06 124 GLY B N 1
ATOM 2512 C CA . GLY B 1 124 ? 14.609 -14.086 2.693 1 96.06 124 GLY B CA 1
ATOM 2513 C C . GLY B 1 124 ? 13.352 -14.469 1.939 1 96.06 124 GLY B C 1
ATOM 2514 O O . GLY B 1 124 ? 12.336 -14.805 2.551 1 96.06 124 GLY B O 1
ATOM 2515 N N . ALA B 1 125 ? 13.398 -14.422 0.626 1 98.19 125 ALA B N 1
ATOM 2516 C CA . ALA B 1 125 ? 12.266 -14.906 -0.16 1 98.19 125 ALA B CA 1
ATOM 2517 C C . ALA B 1 125 ? 11.984 -16.375 0.126 1 98.19 125 ALA B C 1
ATOM 2519 O O . ALA B 1 125 ? 12.898 -17.141 0.428 1 98.19 125 ALA B O 1
ATOM 2520 N N . ASP B 1 126 ? 10.727 -16.75 0.038 1 98.38 126 ASP B N 1
ATOM 2521 C CA . ASP B 1 126 ? 10.336 -18.156 0.209 1 98.38 126 ASP B CA 1
ATOM 2522 C C . ASP B 1 126 ? 10.25 -18.875 -1.137 1 98.38 126 ASP B C 1
ATOM 2524 O O . ASP B 1 126 ? 10.312 -20.094 -1.195 1 98.38 126 ASP B O 1
ATOM 2528 N N . TYR B 1 127 ? 10.102 -18.109 -2.176 1 98.69 127 TYR B N 1
ATOM 2529 C CA . TYR B 1 127 ? 10.156 -18.594 -3.555 1 98.69 127 TYR B CA 1
ATOM 2530 C C . TYR B 1 127 ? 10.438 -17.438 -4.516 1 98.69 127 TYR B C 1
ATOM 2532 O O . TYR B 1 127 ? 10.406 -16.266 -4.121 1 98.69 127 TYR B O 1
ATOM 2540 N N . ILE B 1 128 ? 10.773 -17.75 -5.773 1 98.81 128 ILE B N 1
ATOM 2541 C CA . ILE B 1 128 ? 10.977 -16.688 -6.758 1 98.81 128 ILE B CA 1
ATOM 2542 C C . ILE B 1 128 ? 10.141 -16.969 -8 1 98.81 128 ILE B C 1
ATOM 2544 O O . ILE B 1 128 ? 9.969 -18.125 -8.391 1 98.81 128 ILE B O 1
ATOM 2548 N N . GLY B 1 129 ? 9.539 -15.938 -8.477 1 98.62 129 GLY B N 1
ATOM 2549 C CA . GLY B 1 129 ? 8.969 -15.945 -9.82 1 98.62 129 GLY B CA 1
ATOM 2550 C C . GLY B 1 129 ? 9.953 -15.523 -10.891 1 98.62 129 GLY B C 1
ATOM 2551 O O . GLY B 1 129 ? 10.453 -14.398 -10.867 1 98.62 129 GLY B O 1
ATOM 2552 N N . VAL B 1 130 ? 10.195 -16.375 -11.82 1 98.62 130 VAL B N 1
ATOM 2553 C CA . VAL B 1 130 ? 11.195 -16.078 -12.844 1 98.62 130 VAL B CA 1
ATOM 2554 C C . VAL B 1 130 ? 10.508 -15.789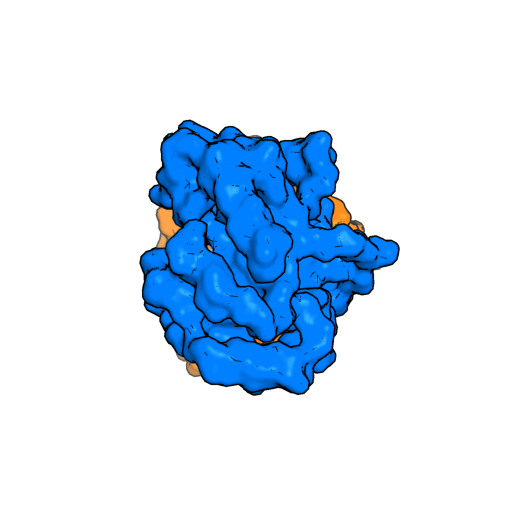 -14.172 1 98.62 130 VAL B C 1
ATOM 2556 O O . VAL B 1 130 ? 9.734 -16.609 -14.672 1 98.62 130 VAL B O 1
ATOM 2559 N N . GLY B 1 131 ? 10.758 -14.555 -14.727 1 97 131 GLY B N 1
ATOM 2560 C CA . GLY B 1 131 ? 10.172 -14.172 -16 1 97 131 GLY B CA 1
ATOM 2561 C C . GLY B 1 131 ? 10.367 -12.703 -16.344 1 97 131 GLY B C 1
ATOM 2562 O O . GLY B 1 131 ? 11.125 -12.008 -15.672 1 97 131 GLY B O 1
ATOM 2563 N N . ALA B 1 132 ? 9.859 -12.383 -17.422 1 96.62 132 ALA B N 1
ATOM 2564 C CA . ALA B 1 132 ? 8.938 -13.125 -18.266 1 96.62 132 ALA B CA 1
ATOM 2565 C C . ALA B 1 132 ? 9.68 -14.078 -19.188 1 96.62 132 ALA B C 1
ATOM 2567 O O . ALA B 1 132 ? 10.625 -13.68 -19.875 1 96.62 132 ALA B O 1
ATOM 2568 N N . MET B 1 133 ? 9.148 -15.266 -19.328 1 97.81 133 MET B N 1
ATOM 2569 C CA . MET B 1 133 ? 9.797 -16.281 -20.156 1 97.81 133 MET B CA 1
ATOM 2570 C C . MET B 1 133 ? 9.461 -16.078 -21.625 1 97.81 133 MET B C 1
ATOM 2572 O O . MET B 1 133 ? 10.258 -16.422 -22.5 1 97.81 133 MET B O 1
ATOM 2576 N N . TYR B 1 134 ? 8.234 -15.555 -21.859 1 95.81 134 TYR B N 1
ATOM 2577 C CA . TYR B 1 134 ? 7.762 -15.219 -23.203 1 95.81 134 TYR B CA 1
ATOM 2578 C C . TYR B 1 134 ? 7.125 -13.836 -23.234 1 95.81 134 TYR B C 1
ATOM 2580 O O . TYR B 1 134 ? 6.77 -13.297 -22.188 1 95.81 134 TYR B O 1
ATOM 2588 N N . ALA B 1 135 ? 7.066 -13.305 -24.406 1 88.25 135 ALA B N 1
ATOM 2589 C CA . ALA B 1 135 ? 6.418 -12.008 -24.547 1 88.25 135 ALA B CA 1
ATOM 2590 C C . ALA B 1 135 ? 4.961 -12.062 -24.094 1 88.25 135 ALA B C 1
ATOM 2592 O O . ALA B 1 135 ? 4.258 -13.039 -24.359 1 88.25 135 ALA B O 1
ATOM 2593 N N . THR B 1 136 ? 4.574 -11.016 -23.359 1 85.25 136 THR B N 1
ATOM 2594 C CA . THR B 1 136 ? 3.203 -10.969 -22.875 1 85.25 136 THR B CA 1
ATOM 2595 C C . THR B 1 136 ? 2.721 -9.523 -22.75 1 85.25 136 THR B C 1
ATOM 2597 O O . THR B 1 136 ? 3.531 -8.594 -22.703 1 85.25 136 THR B O 1
ATOM 2600 N N . GLY B 1 137 ? 1.42 -9.383 -22.75 1 80.25 137 GLY B N 1
ATOM 2601 C CA . GLY B 1 137 ? 0.823 -8.062 -22.625 1 80.25 137 GLY B CA 1
ATOM 2602 C C . GLY B 1 137 ? 0.519 -7.688 -21.188 1 80.25 137 GLY B C 1
ATOM 2603 O O . GLY B 1 137 ? 0.059 -6.574 -20.922 1 80.25 137 GLY B O 1
ATOM 2604 N N . THR B 1 138 ? 0.793 -8.602 -20.234 1 78.75 138 THR B N 1
ATOM 2605 C CA . THR B 1 138 ? 0.405 -8.375 -18.859 1 78.75 138 THR B CA 1
ATOM 2606 C C . THR B 1 138 ? 1.351 -7.387 -18.172 1 78.75 138 THR B C 1
ATOM 2608 O O . THR B 1 138 ? 0.904 -6.445 -17.516 1 78.75 138 THR B O 1
ATOM 2611 N N . LYS B 1 139 ? 2.604 -7.523 -18.312 1 76.69 139 LYS B N 1
ATOM 2612 C CA . LYS B 1 139 ? 3.582 -6.574 -17.781 1 76.69 139 LYS B CA 1
ATOM 2613 C C . LYS B 1 139 ? 4.355 -5.898 -18.906 1 76.69 139 LYS B C 1
ATOM 2615 O O . LYS B 1 139 ? 5.254 -6.5 -19.5 1 76.69 139 LYS B O 1
ATOM 2620 N N . LYS B 1 140 ? 4.086 -4.773 -19.141 1 71.06 140 LYS B N 1
ATOM 2621 C CA . LYS B 1 140 ? 4.559 -4.066 -20.328 1 71.06 140 LYS B CA 1
ATOM 2622 C C . LYS B 1 140 ? 6.051 -3.752 -20.219 1 71.06 140 LYS B C 1
ATOM 2624 O O . LYS B 1 140 ? 6.734 -3.621 -21.234 1 71.06 140 LYS B O 1
ATOM 2629 N N . ASP B 1 141 ? 6.504 -3.803 -19.078 1 71.44 141 ASP B N 1
ATOM 2630 C CA . ASP B 1 141 ? 7.883 -3.342 -18.922 1 71.44 141 ASP B CA 1
ATOM 2631 C C . ASP B 1 141 ? 8.797 -4.488 -18.5 1 71.44 141 ASP B C 1
ATOM 2633 O O . ASP B 1 141 ? 9.93 -4.262 -18.062 1 71.44 141 ASP B O 1
ATOM 2637 N N . ALA B 1 142 ? 8.352 -5.676 -18.781 1 73.69 142 ALA B N 1
ATOM 2638 C CA . ALA B 1 142 ? 9.195 -6.789 -18.344 1 73.69 142 ALA B CA 1
ATOM 2639 C C . ALA B 1 142 ? 10.195 -7.176 -19.422 1 73.69 142 ALA B C 1
ATOM 2641 O O . ALA B 1 142 ? 9.828 -7.344 -20.594 1 73.69 142 ALA B O 1
ATOM 2642 N N . ASN B 1 143 ? 11.492 -7.203 -19.078 1 81.56 143 ASN B N 1
ATOM 2643 C CA . ASN B 1 143 ? 12.5 -7.77 -19.969 1 81.56 143 ASN B CA 1
ATOM 2644 C C . ASN B 1 143 ? 12.43 -9.297 -20 1 81.56 143 ASN B C 1
ATOM 2646 O O . ASN B 1 143 ? 12.336 -9.938 -18.953 1 81.56 143 ASN B O 1
ATOM 2650 N N . PRO B 1 144 ? 12.547 -9.828 -21.141 1 90.81 144 PRO B N 1
ATOM 2651 C CA . PRO B 1 144 ? 12.438 -11.281 -21.234 1 90.81 144 PRO B CA 1
ATOM 2652 C C . PRO B 1 144 ? 13.594 -12.008 -20.547 1 90.81 144 PRO B C 1
ATOM 2654 O O . PRO B 1 144 ? 14.734 -11.539 -20.594 1 90.81 144 PRO B O 1
ATOM 2657 N N . THR B 1 145 ? 13.297 -13.047 -19.875 1 96.81 145 THR B N 1
ATOM 2658 C CA . THR B 1 145 ? 14.266 -13.961 -19.297 1 96.81 145 THR B CA 1
ATOM 2659 C C . THR B 1 145 ? 14.461 -15.18 -20.188 1 96.81 145 THR B C 1
ATOM 2661 O O . THR B 1 145 ? 13.5 -15.836 -20.578 1 96.81 145 THR B O 1
ATOM 2664 N N . SER B 1 146 ? 15.695 -15.516 -20.516 1 97 146 SER B N 1
ATOM 2665 C CA . SER B 1 146 ? 15.969 -16.641 -21.406 1 97 146 SER B CA 1
ATOM 2666 C C . SER B 1 146 ? 15.945 -17.969 -20.656 1 97 146 SER B C 1
ATOM 2668 O O . SER B 1 146 ? 16.078 -17.984 -19.438 1 97 146 SER B O 1
ATOM 2670 N N . MET B 1 147 ? 15.836 -19.031 -21.453 1 97.75 147 MET B N 1
ATOM 2671 C CA . MET B 1 147 ? 15.93 -20.359 -20.891 1 97.75 147 MET B CA 1
ATOM 2672 C C . MET B 1 147 ? 17.297 -20.594 -20.266 1 97.75 147 MET B C 1
ATOM 2674 O O . MET B 1 147 ? 17.422 -21.281 -19.25 1 97.75 147 MET B O 1
ATOM 2678 N N . GLU B 1 148 ? 18.281 -19.984 -20.859 1 97.88 148 GLU B N 1
ATOM 2679 C CA . GLU B 1 148 ? 19.625 -20.078 -20.328 1 97.88 148 GLU B CA 1
ATOM 2680 C C . GLU B 1 148 ? 19.734 -19.438 -18.953 1 97.88 148 GLU B C 1
ATOM 2682 O O . GLU B 1 148 ? 20.344 -19.984 -18.031 1 97.88 148 GLU B O 1
ATOM 2687 N N . GLU B 1 149 ? 19.141 -18.312 -18.859 1 98.12 149 GLU B N 1
ATOM 2688 C CA . GLU B 1 149 ? 19.141 -17.609 -17.578 1 98.12 149 GLU B CA 1
ATOM 2689 C C . GLU B 1 149 ? 18.391 -18.406 -16.516 1 98.12 149 GLU B C 1
ATOM 2691 O O . GLU B 1 149 ? 18.812 -18.469 -15.359 1 98.12 149 GLU B O 1
ATOM 2696 N N . LEU B 1 150 ? 17.266 -18.953 -16.891 1 98.56 150 LEU B N 1
ATOM 2697 C CA . LEU B 1 150 ? 16.5 -19.797 -15.977 1 98.56 150 LEU B CA 1
ATOM 2698 C C . LEU B 1 150 ? 17.359 -20.953 -15.453 1 98.56 150 LEU B C 1
ATOM 2700 O O . LEU B 1 150 ? 17.328 -21.25 -14.258 1 98.56 150 LEU B O 1
ATOM 2704 N N . LYS B 1 151 ? 18.047 -21.547 -16.359 1 98.31 151 LYS B N 1
ATOM 2705 C CA . LYS B 1 151 ? 18.922 -22.656 -15.977 1 98.31 151 LYS B CA 1
ATOM 2706 C C . LYS B 1 151 ? 19.984 -22.203 -14.977 1 98.31 151 LYS B C 1
ATOM 2708 O O . LYS B 1 151 ? 20.25 -22.891 -13.984 1 98.31 151 LYS B O 1
ATOM 2713 N N . LYS B 1 152 ? 20.562 -21.031 -15.273 1 98.44 152 LYS B N 1
ATOM 2714 C CA . LYS B 1 152 ? 21.562 -20.469 -14.359 1 98.44 152 LYS B CA 1
ATOM 2715 C C . LYS B 1 152 ? 20.953 -20.234 -12.977 1 98.44 152 LYS B C 1
ATOM 2717 O O . LYS B 1 152 ? 21.594 -20.516 -11.953 1 98.44 152 LYS B O 1
ATOM 2722 N N . ILE B 1 153 ? 19.812 -19.719 -12.938 1 98.75 153 ILE B N 1
ATOM 2723 C CA . ILE B 1 153 ? 19.125 -19.422 -11.688 1 98.75 153 ILE B CA 1
ATOM 2724 C C . ILE B 1 153 ? 18.875 -20.719 -10.922 1 98.75 153 ILE B C 1
ATOM 2726 O O . ILE B 1 153 ? 19.172 -20.828 -9.727 1 98.75 153 ILE B O 1
ATOM 2730 N N . ARG B 1 154 ? 18.328 -21.703 -11.602 1 98.56 154 ARG B N 1
ATOM 2731 C CA . ARG B 1 154 ? 18.016 -22.969 -10.945 1 98.56 154 ARG B CA 1
ATOM 2732 C C . ARG B 1 154 ? 19.266 -23.578 -10.32 1 98.56 154 ARG B C 1
ATOM 2734 O O . ARG B 1 154 ? 19.203 -24.141 -9.219 1 98.56 154 ARG B O 1
ATOM 2741 N N . GLU B 1 155 ? 20.359 -23.453 -10.969 1 98.31 155 GLU B N 1
ATOM 2742 C CA . GLU B 1 155 ? 21.609 -24.047 -10.508 1 98.31 155 GLU B CA 1
ATOM 2743 C C . GLU B 1 155 ? 22.188 -23.266 -9.328 1 98.31 155 GLU B C 1
ATOM 2745 O O . GLU B 1 155 ? 23.031 -23.797 -8.594 1 98.31 1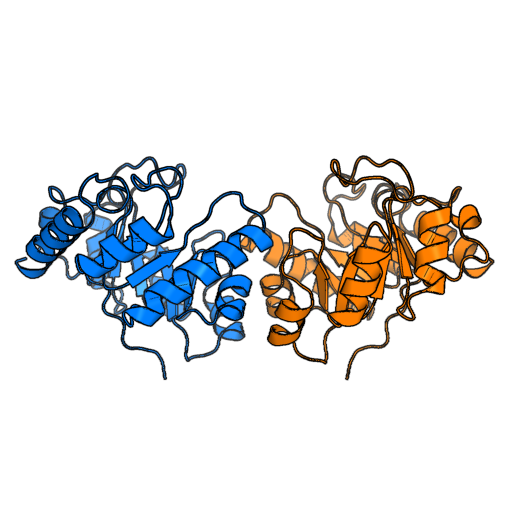55 GLU B O 1
ATOM 2750 N N . SER B 1 156 ? 21.688 -22.078 -9.156 1 98.5 156 SER B N 1
ATOM 2751 C CA . SER B 1 156 ? 22.391 -21.203 -8.227 1 98.5 156 SER B CA 1
ATOM 2752 C C . SER B 1 156 ? 21.547 -20.938 -6.98 1 98.5 156 SER B C 1
ATOM 2754 O O . SER B 1 156 ? 22.078 -20.484 -5.961 1 98.5 156 SER B O 1
ATOM 2756 N N . VAL B 1 157 ? 20.281 -21.203 -7.074 1 97.94 157 VAL B N 1
ATOM 2757 C CA . VAL B 1 157 ? 19.438 -20.922 -5.922 1 97.94 157 VAL B CA 1
ATOM 2758 C C . VAL B 1 157 ? 18.719 -22.188 -5.465 1 97.94 157 VAL B C 1
ATOM 2760 O O . VAL B 1 157 ? 18.484 -23.094 -6.27 1 97.94 157 VAL B O 1
ATOM 2763 N N . SER B 1 158 ? 18.297 -22.266 -4.223 1 97.75 158 SER B N 1
ATOM 2764 C CA . SER B 1 158 ? 17.656 -23.453 -3.66 1 97.75 158 SER B CA 1
ATOM 2765 C C . SER B 1 158 ? 16.156 -23.203 -3.441 1 97.75 158 SER B C 1
ATOM 2767 O O . SER B 1 158 ? 15.422 -24.125 -3.09 1 97.75 158 SER B O 1
ATOM 2769 N N . LEU B 1 159 ? 15.703 -22.047 -3.678 1 98.19 159 LEU B N 1
ATOM 2770 C CA . LEU B 1 159 ? 14.305 -21.688 -3.48 1 98.19 159 LEU B CA 1
ATOM 2771 C C . LEU B 1 159 ? 13.422 -22.344 -4.527 1 98.19 159 LEU B C 1
ATOM 2773 O O . LEU B 1 159 ? 13.867 -22.625 -5.641 1 98.19 159 LEU B O 1
ATOM 2777 N N . PRO B 1 160 ? 12.172 -22.562 -4.129 1 98.69 160 PRO B N 1
ATOM 2778 C CA . PRO B 1 160 ? 11.211 -22.922 -5.184 1 98.69 160 PRO B CA 1
ATOM 2779 C C . PRO B 1 160 ? 11.156 -21.891 -6.301 1 98.69 160 PRO B C 1
ATOM 2781 O O . PRO B 1 160 ? 11.234 -20.688 -6.035 1 98.69 160 PRO B O 1
ATOM 2784 N N . ILE B 1 161 ? 11.047 -22.375 -7.539 1 98.75 161 ILE B N 1
ATOM 2785 C CA . ILE B 1 161 ? 10.977 -21.516 -8.711 1 98.75 161 ILE B CA 1
ATOM 2786 C C . ILE B 1 161 ? 9.625 -21.672 -9.398 1 98.75 161 ILE B C 1
ATOM 2788 O O . ILE B 1 161 ? 9.211 -22.797 -9.711 1 98.75 161 ILE B O 1
ATOM 2792 N N . VAL B 1 162 ? 8.992 -20.594 -9.586 1 98.81 162 VAL B N 1
ATOM 2793 C CA . VAL B 1 162 ? 7.793 -20.516 -10.406 1 98.81 162 VAL B CA 1
ATOM 2794 C C . VAL B 1 162 ? 8.078 -19.688 -11.664 1 98.81 162 VAL B C 1
ATOM 2796 O O . VAL B 1 162 ? 8.562 -18.562 -11.57 1 98.81 162 VAL B O 1
ATOM 2799 N N . VAL B 1 163 ? 7.785 -20.234 -12.844 1 98.62 163 VAL B N 1
ATOM 2800 C CA . VAL B 1 163 ? 8.031 -19.453 -14.055 1 98.62 163 VAL B CA 1
ATOM 2801 C C . VAL B 1 163 ? 6.766 -18.703 -14.461 1 98.62 163 VAL B C 1
ATOM 2803 O O . VAL B 1 163 ? 5.652 -19.188 -14.234 1 98.62 163 VAL B O 1
ATOM 2806 N N . ILE B 1 164 ? 6.965 -17.578 -15.047 1 98 164 ILE B N 1
ATOM 2807 C CA . ILE B 1 164 ? 5.848 -16.719 -15.414 1 98 164 ILE B CA 1
ATOM 2808 C C . ILE B 1 164 ? 6.137 -16.047 -16.75 1 98 164 ILE B C 1
ATOM 2810 O O . ILE B 1 164 ? 7.297 -15.938 -17.172 1 98 164 ILE B O 1
ATOM 2814 N N . GLY B 1 165 ? 5.102 -15.625 -17.344 1 96.88 165 GLY B N 1
ATOM 2815 C CA . GLY B 1 165 ? 5.219 -14.875 -18.578 1 96.88 165 GLY B CA 1
ATOM 2816 C C . GLY B 1 165 ? 4.859 -15.695 -19.812 1 96.88 165 GLY B C 1
ATOM 2817 O O . GLY B 1 165 ? 5.699 -16.406 -20.359 1 96.88 165 GLY B O 1
ATOM 2818 N N . GLY B 1 166 ? 3.629 -15.531 -20.219 1 95.38 166 GLY B N 1
ATOM 2819 C CA . GLY B 1 166 ? 3.188 -16.156 -21.453 1 95.38 166 GLY B CA 1
ATOM 2820 C C . GLY B 1 166 ? 3.072 -17.656 -21.359 1 95.38 166 GLY B C 1
ATOM 2821 O O . GLY B 1 166 ? 3.221 -18.359 -22.375 1 95.38 166 GLY B O 1
ATOM 2822 N N . ILE B 1 167 ? 2.867 -18.172 -20.234 1 96.81 167 ILE B N 1
ATOM 2823 C CA . ILE B 1 167 ? 2.779 -19.609 -20.016 1 96.81 167 ILE B CA 1
ATOM 2824 C C . ILE B 1 167 ? 1.414 -20.109 -20.484 1 96.81 167 ILE B C 1
ATOM 2826 O O . ILE B 1 167 ? 0.383 -19.516 -20.156 1 96.81 167 ILE B O 1
ATOM 2830 N N . ASN B 1 168 ? 1.406 -21.156 -21.281 1 96.75 168 ASN B N 1
ATOM 2831 C CA . ASN B 1 168 ? 0.194 -21.828 -21.719 1 96.75 168 ASN B CA 1
ATOM 2832 C C . ASN B 1 168 ? 0.444 -23.312 -22 1 96.75 168 ASN B C 1
ATOM 2834 O O . ASN B 1 168 ? 1.553 -23.812 -21.781 1 96.75 168 ASN B O 1
ATOM 2838 N N . LYS B 1 169 ? -0.58 -24 -22.391 1 96.56 169 LYS B N 1
ATOM 2839 C CA . LYS B 1 169 ? -0.52 -25.453 -22.5 1 96.56 169 LYS B CA 1
ATOM 2840 C C . LYS B 1 169 ? 0.537 -25.891 -23.516 1 96.56 169 LYS B C 1
ATOM 2842 O O . LYS B 1 169 ? 1.13 -26.969 -23.375 1 96.56 169 LYS B O 1
ATOM 2847 N N . GLU B 1 170 ? 0.855 -25 -24.469 1 96.69 170 GLU B N 1
ATOM 2848 C CA . GLU B 1 170 ? 1.809 -25.359 -25.516 1 96.69 170 GLU B CA 1
ATOM 2849 C C . GLU B 1 170 ? 3.246 -25.156 -25.047 1 96.69 170 GLU B C 1
ATOM 2851 O O . GLU B 1 170 ? 4.176 -25.719 -25.609 1 96.69 170 GLU B O 1
ATOM 2856 N N . ARG B 1 171 ? 3.408 -24.391 -23.969 1 97.19 171 ARG B N 1
ATOM 2857 C CA . ARG B 1 171 ? 4.746 -23.953 -23.594 1 97.19 171 ARG B CA 1
ATOM 2858 C C . ARG B 1 171 ? 5.234 -24.672 -22.344 1 97.19 171 ARG B C 1
ATOM 2860 O O . ARG B 1 171 ? 6.43 -24.656 -22.031 1 97.19 171 ARG B O 1
ATOM 2867 N N . ILE B 1 172 ? 4.367 -25.359 -21.672 1 97.75 172 ILE B N 1
ATOM 2868 C CA . ILE B 1 172 ? 4.703 -26 -20.406 1 97.75 172 ILE B CA 1
ATOM 2869 C C . ILE B 1 172 ? 5.82 -27.016 -20.625 1 97.75 172 ILE B C 1
ATOM 2871 O O . ILE B 1 172 ? 6.734 -27.125 -19.797 1 97.75 172 ILE B O 1
ATOM 2875 N N . LYS B 1 173 ? 5.789 -27.688 -21.734 1 95.81 173 LYS B N 1
ATOM 2876 C CA . LYS B 1 173 ? 6.746 -28.75 -22.016 1 95.81 173 LYS B CA 1
ATOM 2877 C C . LYS B 1 173 ? 8.156 -28.188 -22.156 1 95.81 173 LYS B C 1
ATOM 2879 O O . LYS B 1 173 ? 9.141 -28.906 -22 1 95.81 173 LYS B O 1
ATOM 2884 N N . ASP B 1 174 ? 8.266 -26.875 -22.516 1 96.81 174 ASP B N 1
ATOM 2885 C CA . ASP B 1 174 ? 9.57 -26.234 -22.656 1 96.81 174 ASP B CA 1
ATOM 2886 C C . ASP B 1 174 ? 10.352 -26.281 -21.344 1 96.81 174 ASP B C 1
ATOM 2888 O O . ASP B 1 174 ? 11.578 -26.156 -21.344 1 96.81 174 ASP B O 1
ATOM 2892 N N . PHE B 1 175 ? 9.648 -26.562 -20.234 1 97.5 175 PHE B N 1
ATOM 2893 C CA . PHE B 1 175 ? 10.281 -26.469 -18.922 1 97.5 175 PHE B CA 1
ATOM 2894 C C . PHE B 1 175 ? 10.508 -27.844 -18.328 1 97.5 175 PHE B C 1
ATOM 2896 O O . PHE B 1 175 ? 10.922 -27.969 -17.172 1 97.5 175 PHE B O 1
ATOM 2903 N N . GLU B 1 176 ? 10.148 -28.844 -19.109 1 94.5 176 GLU B N 1
ATOM 2904 C CA . GLU B 1 176 ? 10.391 -30.203 -18.641 1 94.5 176 GLU B CA 1
ATOM 2905 C C . GLU B 1 176 ? 11.859 -30.422 -18.312 1 94.5 176 GLU B C 1
ATOM 2907 O O . GLU B 1 176 ? 12.742 -30.078 -19.109 1 94.5 176 GLU B O 1
ATOM 2912 N N . GLY B 1 177 ? 12.094 -30.938 -17.094 1 93.31 177 GLY B N 1
ATOM 2913 C CA . GLY B 1 177 ? 13.453 -31.25 -16.703 1 93.31 177 GLY B CA 1
ATOM 2914 C C . GLY B 1 177 ? 14.227 -30.047 -16.203 1 93.31 177 GLY B C 1
ATOM 2915 O O . GLY B 1 177 ? 15.398 -30.156 -15.836 1 93.31 177 GLY B O 1
ATOM 2916 N N . MET B 1 178 ? 13.688 -28.875 -16.109 1 95.31 178 MET B N 1
ATOM 2917 C CA . MET B 1 178 ? 14.383 -27.656 -15.734 1 95.31 178 MET B CA 1
ATOM 2918 C C . MET B 1 178 ? 14.367 -27.453 -14.219 1 95.31 178 MET B C 1
ATOM 2920 O O . MET B 1 178 ? 15.031 -26.562 -13.695 1 95.31 178 MET B O 1
ATOM 2924 N N . GLY B 1 179 ? 13.648 -28.281 -13.492 1 95.94 179 GLY B N 1
ATOM 2925 C CA . GLY B 1 179 ? 13.633 -28.203 -12.039 1 95.94 179 GLY B CA 1
ATOM 2926 C C . GLY B 1 179 ? 12.805 -27.047 -11.508 1 95.94 179 GLY B C 1
ATOM 2927 O O . GLY B 1 179 ? 13.164 -26.453 -10.492 1 95.94 179 GLY B O 1
ATOM 2928 N N . ILE B 1 180 ? 11.789 -26.672 -12.242 1 97.81 180 ILE B N 1
ATOM 2929 C CA . ILE B 1 180 ? 10.891 -25.656 -11.734 1 97.81 180 ILE B CA 1
ATOM 2930 C C . ILE B 1 180 ? 9.844 -26.281 -10.82 1 97.81 180 ILE B C 1
ATOM 2932 O O . ILE B 1 180 ? 9.594 -27.484 -10.898 1 97.81 180 ILE B O 1
ATOM 2936 N N . ASP B 1 181 ? 9.25 -25.422 -9.969 1 98.12 181 ASP B N 1
ATOM 2937 C CA . ASP B 1 181 ? 8.336 -25.938 -8.945 1 98.12 181 ASP B CA 1
ATOM 2938 C C . ASP B 1 181 ? 6.891 -25.594 -9.281 1 98.12 181 ASP B C 1
ATOM 2940 O O . ASP B 1 181 ? 5.961 -26.125 -8.664 1 98.12 181 ASP B O 1
ATOM 2944 N N . GLY B 1 182 ? 6.715 -24.672 -10.273 1 98.5 182 GLY B N 1
ATOM 2945 C CA . GLY B 1 182 ? 5.352 -24.312 -10.625 1 98.5 182 GLY B CA 1
ATOM 2946 C C . GLY B 1 182 ? 5.273 -23.328 -11.789 1 98.5 182 GLY B C 1
ATOM 2947 O O . GLY B 1 182 ? 6.301 -22.953 -12.344 1 98.5 182 GLY B O 1
ATOM 2948 N N . LEU B 1 183 ? 4.059 -23.047 -12.156 1 98.56 183 LEU B N 1
ATOM 2949 C CA . LEU B 1 183 ? 3.713 -22.156 -13.258 1 98.56 183 LEU B CA 1
ATOM 2950 C C . LEU B 1 183 ? 2.787 -21.031 -12.789 1 98.56 183 LEU B C 1
ATOM 2952 O O . LEU B 1 183 ? 1.694 -21.297 -12.289 1 98.56 183 LEU B O 1
ATOM 2956 N N . ALA B 1 184 ? 3.252 -19.828 -12.883 1 98.62 184 ALA B N 1
ATOM 2957 C CA . ALA B 1 184 ? 2.354 -18.703 -12.68 1 98.62 184 ALA B CA 1
ATOM 2958 C C . ALA B 1 184 ? 1.648 -18.312 -13.984 1 98.62 184 ALA B C 1
ATOM 2960 O O . ALA B 1 184 ? 2.293 -17.906 -14.953 1 98.62 184 ALA B O 1
ATOM 2961 N N . ILE B 1 185 ? 0.34 -18.438 -13.969 1 98.38 185 ILE B N 1
ATOM 2962 C CA . ILE B 1 185 ? -0.429 -18.344 -15.203 1 98.38 185 ILE B CA 1
ATOM 2963 C C . ILE B 1 185 ? -1.5 -17.266 -15.055 1 98.38 185 ILE B C 1
ATOM 2965 O O . ILE B 1 185 ? -2.15 -17.156 -14.008 1 98.38 185 ILE B O 1
ATOM 2969 N N . VAL B 1 186 ? -1.625 -16.438 -16.078 1 97.81 186 VAL B N 1
ATOM 2970 C CA . VAL B 1 186 ? -2.648 -15.398 -16.109 1 97.81 186 VAL B CA 1
ATOM 2971 C C . VAL B 1 186 ? -3.725 -15.766 -17.141 1 97.81 186 VAL B C 1
ATOM 2973 O O . VAL B 1 186 ? -4.641 -16.531 -16.828 1 97.81 186 VAL B O 1
ATOM 2976 N N . SER B 1 187 ? -3.529 -15.469 -18.375 1 97.44 187 SER B N 1
ATOM 2977 C CA . SER B 1 187 ? -4.57 -15.492 -19.391 1 97.44 187 SER B CA 1
ATOM 2978 C C . SER B 1 187 ? -4.934 -16.922 -19.781 1 97.44 187 SER B C 1
ATOM 2980 O O . SER B 1 187 ? -6.074 -17.188 -20.156 1 97.44 187 SER B O 1
ATOM 2982 N N . ALA B 1 188 ? -3.975 -17.844 -19.688 1 98.31 188 ALA B N 1
ATOM 2983 C CA . ALA B 1 188 ? -4.242 -19.219 -20.078 1 98.31 188 ALA B CA 1
ATOM 2984 C C . ALA B 1 188 ? -5.207 -19.891 -19.109 1 98.31 188 ALA B C 1
ATOM 2986 O O . ALA B 1 188 ? -5.68 -21 -19.359 1 98.31 188 ALA B O 1
ATOM 2987 N N . ILE B 1 189 ? -5.516 -19.188 -17.984 1 98.62 189 ILE B N 1
ATOM 2988 C CA . ILE B 1 189 ? -6.539 -19.656 -17.047 1 98.62 189 ILE B CA 1
ATOM 2989 C C . ILE B 1 189 ? -7.715 -18.688 -17.047 1 98.62 189 ILE B C 1
ATOM 2991 O O . ILE B 1 189 ? -8.781 -18.984 -17.578 1 98.62 189 ILE B O 1
ATOM 2995 N N . ILE B 1 190 ? -7.477 -17.438 -16.688 1 98.44 190 ILE B N 1
ATOM 2996 C CA . ILE B 1 190 ? -8.555 -16.547 -16.266 1 98.44 190 ILE B CA 1
ATOM 2997 C C . ILE B 1 190 ? -9.273 -16 -17.5 1 98.44 190 ILE B C 1
ATOM 2999 O O . ILE B 1 190 ? -10.422 -15.562 -17.406 1 98.44 190 ILE B O 1
ATOM 3003 N N . ALA B 1 191 ? -8.648 -16.016 -18.641 1 98 191 ALA B N 1
ATOM 3004 C CA . ALA B 1 191 ? -9.25 -15.453 -19.844 1 98 191 ALA B CA 1
ATOM 3005 C C . ALA B 1 191 ? -10 -16.516 -20.625 1 98 191 ALA B C 1
ATOM 3007 O O . ALA B 1 191 ? -10.633 -16.219 -21.656 1 98 191 ALA B O 1
ATOM 3008 N N . GLN B 1 192 ? -9.938 -17.75 -20.203 1 98.62 192 GLN B N 1
ATOM 3009 C CA . GLN B 1 192 ? -10.531 -18.859 -20.938 1 98.62 192 GLN B CA 1
ATOM 3010 C C . GLN B 1 192 ? -12.039 -18.938 -20.688 1 98.62 192 GLN B C 1
ATOM 3012 O O . GLN B 1 192 ? -12.508 -18.641 -19.594 1 98.62 192 GLN B O 1
ATOM 3017 N N . ASN B 1 193 ? -12.758 -19.375 -21.656 1 98 193 ASN B N 1
ATOM 3018 C CA . ASN B 1 193 ? -14.195 -19.594 -21.5 1 98 193 ASN B CA 1
ATOM 3019 C C . ASN B 1 193 ? -14.477 -20.734 -20.516 1 98 193 ASN B C 1
ATOM 3021 O O . ASN B 1 193 ? -15.406 -20.641 -19.703 1 98 193 ASN B O 1
ATOM 3025 N N . ASP B 1 194 ? -13.688 -21.781 -20.609 1 98.69 194 ASP B N 1
ATOM 3026 C CA . ASP B 1 194 ? -13.742 -22.906 -19.688 1 98.69 194 ASP B CA 1
ATOM 3027 C C . ASP B 1 194 ? -12.531 -22.922 -18.766 1 98.69 194 ASP B C 1
ATOM 3029 O O . ASP B 1 194 ? -11.602 -23.688 -18.953 1 98.69 194 ASP B O 1
ATOM 3033 N N . ILE B 1 195 ? -12.672 -22.141 -17.703 1 98.88 195 ILE B N 1
ATOM 3034 C CA . ILE B 1 195 ? -11.562 -21.953 -16.766 1 98.88 195 ILE B CA 1
ATOM 3035 C C . ILE B 1 195 ? -11.258 -23.266 -16.062 1 98.88 195 ILE B C 1
ATOM 3037 O O . ILE B 1 195 ? -10.086 -23.641 -15.906 1 98.88 195 ILE B O 1
ATOM 3041 N N . VAL B 1 196 ? -12.25 -24 -15.656 1 98.88 196 VAL B N 1
ATOM 3042 C CA . VAL B 1 196 ? -12.062 -25.281 -14.977 1 98.88 196 VAL B CA 1
ATOM 3043 C C . VAL B 1 196 ? -11.281 -26.234 -15.883 1 98.88 196 VAL B C 1
ATOM 3045 O O . VAL B 1 196 ? -10.273 -26.797 -15.461 1 98.88 196 VAL B O 1
ATOM 3048 N N . GLY B 1 197 ? -11.758 -26.359 -17.141 1 98.81 197 GLY B N 1
ATOM 3049 C CA . GLY B 1 197 ? -11.109 -27.25 -18.078 1 98.81 197 GLY B CA 1
ATOM 3050 C C . GLY B 1 197 ? -9.688 -26.844 -18.406 1 98.81 197 GLY B C 1
ATOM 3051 O O . GLY B 1 197 ? -8.789 -27.688 -18.484 1 98.81 197 GLY B O 1
ATOM 3052 N N . ALA B 1 198 ? -9.477 -25.562 -18.609 1 98.75 198 ALA B N 1
ATOM 3053 C CA . ALA B 1 198 ? -8.148 -25.047 -18.922 1 98.75 198 ALA B CA 1
ATOM 3054 C C . ALA B 1 198 ? -7.168 -25.328 -17.781 1 98.75 198 ALA B C 1
ATOM 3056 O O . ALA B 1 198 ? -6.035 -25.75 -18.016 1 98.75 198 ALA B O 1
ATOM 3057 N N . THR B 1 199 ? -7.613 -25.125 -16.562 1 98.81 199 THR B N 1
ATOM 3058 C CA . THR B 1 199 ? -6.762 -25.328 -15.398 1 98.81 199 THR B CA 1
ATOM 3059 C C . THR B 1 199 ? -6.418 -26.812 -15.242 1 98.81 199 THR B C 1
ATOM 3061 O O . THR B 1 199 ? -5.266 -27.156 -14.977 1 98.81 199 THR B O 1
ATOM 3064 N N . LYS B 1 200 ? -7.398 -27.656 -15.43 1 98.62 200 LYS B N 1
ATOM 3065 C CA . LYS B 1 200 ? -7.18 -29.094 -15.352 1 98.62 200 LYS B CA 1
ATOM 3066 C C . LYS B 1 200 ? -6.145 -29.562 -16.375 1 98.62 200 LYS B C 1
ATOM 3068 O O . LYS B 1 200 ? -5.293 -30.391 -16.062 1 98.62 200 LYS B O 1
ATOM 3073 N N . GLU B 1 201 ? -6.316 -29.031 -17.516 1 98.38 201 GLU B N 1
ATOM 3074 C CA . GLU B 1 201 ? -5.402 -29.406 -18.594 1 98.38 201 GLU B CA 1
ATOM 3075 C C . GLU B 1 201 ? -3.973 -28.984 -18.281 1 98.38 201 GLU B C 1
ATOM 3077 O O . GLU B 1 201 ? -3.029 -29.75 -18.469 1 98.38 201 GLU B O 1
ATOM 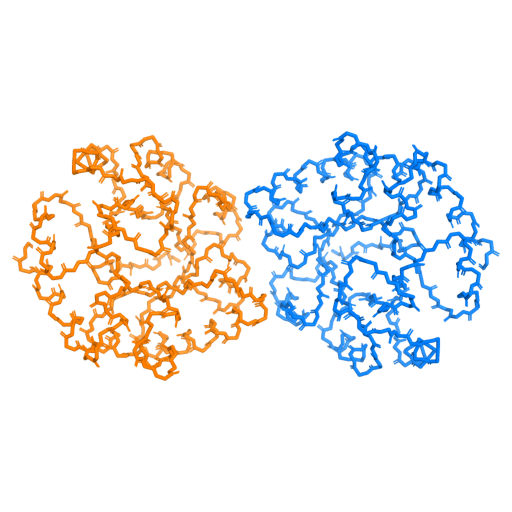3082 N N . LEU B 1 202 ? -3.789 -27.766 -17.844 1 98.56 202 LEU B N 1
ATOM 3083 C CA . LEU B 1 202 ? -2.471 -27.266 -17.469 1 98.56 202 LEU B CA 1
ATOM 3084 C C . LEU B 1 202 ? -1.855 -28.109 -16.359 1 98.56 202 LEU B C 1
ATOM 3086 O O . LEU B 1 202 ? -0.671 -28.453 -16.422 1 98.56 202 LEU B O 1
ATOM 3090 N N . LYS B 1 203 ? -2.641 -28.438 -15.359 1 98.12 203 LYS B N 1
ATOM 3091 C CA . LYS B 1 203 ? -2.189 -29.266 -14.242 1 98.12 203 LYS B CA 1
ATOM 3092 C C . LYS B 1 203 ? -1.729 -30.641 -14.734 1 98.12 203 LYS B C 1
ATOM 3094 O O . LYS B 1 203 ? -0.681 -31.125 -14.312 1 98.12 203 LYS B O 1
ATOM 3099 N N . ARG B 1 204 ? -2.514 -31.188 -15.625 1 97.56 204 ARG B N 1
ATOM 3100 C CA . ARG B 1 204 ? -2.193 -32.5 -16.172 1 97.56 204 ARG B CA 1
ATOM 3101 C C . ARG B 1 204 ? -0.86 -32.5 -16.906 1 97.56 204 ARG B C 1
ATOM 3103 O O . ARG B 1 204 ? -0.015 -33.344 -16.703 1 97.56 204 ARG B O 1
ATOM 3110 N N . ILE B 1 205 ? -0.717 -31.5 -17.734 1 97.44 205 ILE B N 1
ATOM 3111 C CA . ILE B 1 205 ? 0.499 -31.406 -18.531 1 97.44 205 ILE B CA 1
ATOM 3112 C C . ILE B 1 205 ? 1.704 -31.203 -17.609 1 97.44 205 ILE B C 1
ATOM 3114 O O . ILE B 1 205 ? 2.752 -31.828 -17.812 1 97.44 205 ILE B O 1
ATOM 3118 N N . PHE B 1 206 ? 1.548 -30.359 -16.594 1 97 206 PHE B N 1
ATOM 3119 C CA . PHE B 1 206 ? 2.65 -30.047 -15.695 1 97 206 PHE B CA 1
ATOM 3120 C C . PHE B 1 206 ? 3.035 -31.266 -14.867 1 97 206 PHE B C 1
ATOM 3122 O O . PHE B 1 206 ? 4.215 -31.5 -14.609 1 97 206 PHE B O 1
ATOM 3129 N N . LYS B 1 207 ? 2.131 -32.094 -14.422 1 91.62 207 LYS B N 1
ATOM 3130 C CA . LYS B 1 207 ? 2.385 -33.281 -13.586 1 91.62 207 LYS B CA 1
ATOM 3131 C C . LYS B 1 207 ? 2.99 -34.406 -14.406 1 91.62 207 LYS B C 1
ATOM 3133 O O . LYS B 1 207 ? 3.711 -35.25 -13.867 1 91.62 207 LYS B O 1
ATOM 3138 N N . GLN B 1 208 ? 2.588 -34.5 -15.656 1 83.56 208 GLN B N 1
ATOM 3139 C CA . GLN B 1 208 ? 3.104 -35.562 -16.516 1 83.56 208 GLN B CA 1
ATOM 3140 C C . GLN B 1 208 ? 4.551 -35.312 -16.922 1 83.56 208 GLN B C 1
ATOM 3142 O O . GLN B 1 208 ? 5.281 -36.219 -17.297 1 83.56 208 GLN B O 1
ATOM 3147 N N . GLY B 1 209 ? 4.969 -34.125 -16.844 1 71.31 209 GLY B N 1
ATOM 3148 C CA . GLY B 1 209 ? 6.344 -33.812 -17.188 1 71.31 209 GLY B CA 1
ATOM 3149 C C . GLY B 1 209 ? 7.281 -33.844 -16 1 71.31 209 GLY B C 1
ATOM 3150 O O . GLY B 1 209 ? 6.828 -33.875 -14.852 1 71.31 209 GLY B O 1
#

Nearest PDB structures (foldseek):
  3nl6-assembly1_B-2  TM=9.335E-01  e=3.517E-17  Nakaseomyces glabratus
  3nl3-assembly1_B  TM=9.268E-01  e=5.903E-17  Nakaseomyces glabratus
  3nl3-assembly1_C  TM=9.137E-01  e=9.351E-17  Nakaseomyces glabratus
  3nl6-assembly1_A-2  TM=9.237E-01  e=3.315E-16  Nakaseomyces glabratus
  3nl6-assembly1_C-2  TM=9.077E-01  e=1.175E-15  Nakaseomyces glabratus

Solvent-accessible surface area (backbone atoms only — not comparable to full-atom values): 21604 Å² total; per-residue (Å²): 115,55,76,88,78,55,46,50,34,21,39,38,49,48,82,91,50,43,59,51,94,43,69,57,56,39,53,47,32,27,42,74,19,57,39,39,28,38,32,54,45,79,77,94,63,47,54,30,57,50,40,54,48,46,49,54,44,47,54,53,29,57,75,69,72,32,51,40,28,22,50,61,43,55,42,52,19,61,68,63,63,40,49,20,34,35,26,45,88,55,25,57,49,51,51,58,49,39,71,69,66,42,79,46,43,45,35,34,31,52,22,54,44,50,70,50,45,53,49,38,53,74,37,61,37,61,28,35,35,40,28,23,56,36,84,53,86,84,55,82,81,62,58,73,20,50,73,67,47,50,50,53,32,51,77,71,48,88,58,49,32,26,40,28,34,62,47,38,81,86,48,56,66,78,49,53,89,59,75,62,49,23,36,39,28,38,59,57,30,43,38,34,91,53,24,32,61,38,27,36,50,43,48,50,56,59,67,75,84,117,56,74,86,78,55,49,51,33,20,40,40,51,48,83,91,51,42,58,52,94,44,69,58,58,39,52,48,32,26,43,74,19,58,38,39,27,38,31,52,47,78,90,87,64,46,54,30,57,50,40,56,52,46,48,55,44,48,56,54,30,57,76,70,72,32,51,39,28,22,48,59,43,55,42,52,18,62,68,64,63,42,47,20,35,35,25,45,88,55,26,57,50,53,50,58,48,41,72,70,66,42,78,46,42,45,33,34,31,52,22,54,45,49,70,49,45,52,48,37,54,74,37,62,37,61,27,35,35,41,30,21,58,36,82,53,85,84,54,82,82,60,61,73,20,51,72,66,47,50,50,52,34,51,77,70,47,87,59,49,32,26,40,28,33,62,48,40,80,86,48,55,68,78,49,53,88,59,75,63,49,22,36,39,29,39,60,55,30,41,39,35,91,52,25,32,61,38,28,36,50,43,49,49,56,59,68,74,84

Sequence (418 aa):
MKPKIDYSIYLVTDRDLMSTETLEEAVEQAIIGGCTLVQLREKDCSSLDFYNTAVKVKEITDKYNVPLLINDRLDIALAVGAAGVHVGQSDLSATVVRKIIGDDKIIGVSTGCLEQALKAQKDGADYIGVGAMYATGTKKDANPTSMEELKKIRESVSLPIVVIGGINKERIKDFEGMGIDGLAIVSAIIAQNDIVGATKELKRIFKQGMKPKIDYSIYLVTDRDLMSTETLEEAVEQAIIGGCTLVQLREKDCSSLDFYNTAVKVKEITDKYNVPLLINDRLDIALAVGAAGVHVGQSDLSATVVRKIIGDDKIIGVSTGCLEQALKAQKDGADYIGVGAMYATGTKKDANPTSMEELKKIRESVSLPIVVIGGINKERIKDFEGMGIDGLAIVSAIIAQNDIVGATKELKRIFKQG